Protein AF-A0AA97FCH0-F1 (afdb_monomer)

Nearest PDB structures (foldseek):
  8tzz-assembly1_A  TM=1.883E-01  e=5.309E-03  Streptococcus pyogenes
  7s4x-assembly1_A  TM=1.955E-01  e=6.116E-03  Streptococcus pyogenes
  6o0y-assembly1_A  TM=1.810E-01  e=8.921E-03  Streptococcus pyogenes
  7z4j-assembly1_B  TM=1.930E-01  e=2.641E-02  Streptococcus pyogenes
  7qr8-assembly1_B  TM=1.905E-01  e=3.852E-02  Streptococcus pyogenes

Structure (mmCIF, N/CA/C/O backbone):
data_AF-A0AA97FCH0-F1
#
_entry.id   AF-A0AA97FCH0-F1
#
loop_
_atom_site.group_PDB
_atom_site.id
_atom_site.type_symbol
_atom_site.label_atom_id
_atom_site.label_alt_id
_atom_site.label_comp_id
_atom_site.label_asym_id
_atom_site.label_entity_id
_atom_site.label_seq_id
_atom_site.pdbx_PDB_ins_code
_atom_site.Cartn_x
_atom_site.Cartn_y
_atom_site.Cartn_z
_atom_site.occupancy
_atom_site.B_iso_or_equiv
_atom_site.auth_seq_id
_atom_site.auth_comp_id
_atom_site.auth_asym_id
_atom_site.auth_atom_id
_atom_site.pdbx_PDB_model_num
ATOM 1 N N . MET A 1 1 ? -23.196 -12.512 -8.859 1.00 56.78 1 MET A N 1
ATOM 2 C CA . MET A 1 1 ? -22.814 -11.740 -7.664 1.00 56.78 1 MET A CA 1
ATOM 3 C C . MET A 1 1 ? -24.062 -11.552 -6.826 1.00 56.78 1 MET A C 1
ATOM 5 O O . MET A 1 1 ? -25.044 -11.028 -7.342 1.00 56.78 1 MET A O 1
ATOM 9 N N . ASP A 1 2 ? -24.069 -12.063 -5.600 1.00 65.19 2 ASP A N 1
ATOM 10 C CA . ASP A 1 2 ? -25.167 -11.822 -4.668 1.00 65.19 2 ASP A CA 1
ATOM 11 C C . ASP A 1 2 ? -25.055 -10.387 -4.122 1.00 65.19 2 ASP A C 1
ATOM 13 O O . ASP A 1 2 ? -24.048 -10.010 -3.523 1.00 65.19 2 ASP A O 1
ATOM 17 N N . PHE A 1 3 ? -26.081 -9.562 -4.348 1.00 80.12 3 PHE A N 1
ATOM 18 C CA . PHE A 1 3 ? -26.129 -8.188 -3.836 1.00 80.12 3 PHE A CA 1
ATOM 19 C C . PHE A 1 3 ? -26.292 -8.125 -2.308 1.00 80.12 3 PHE A C 1
ATOM 21 O O . PHE A 1 3 ? -26.220 -7.033 -1.738 1.00 80.12 3 PHE A O 1
ATOM 28 N N . SER A 1 4 ? -26.532 -9.254 -1.632 1.00 85.44 4 SER A N 1
ATOM 29 C CA . SER A 1 4 ? -26.656 -9.322 -0.175 1.00 85.44 4 SER A CA 1
ATOM 30 C C . SER A 1 4 ? -25.397 -8.813 0.538 1.00 85.44 4 SER A C 1
ATOM 32 O O . SER A 1 4 ? -25.511 -7.975 1.434 1.00 85.44 4 SER A O 1
ATOM 34 N N . GLU A 1 5 ? -24.203 -9.208 0.087 1.00 87.31 5 GLU A N 1
ATOM 35 C CA . GLU A 1 5 ? -22.930 -8.771 0.673 1.00 87.31 5 GLU A CA 1
ATOM 36 C C . GLU A 1 5 ? -22.672 -7.274 0.427 1.00 87.31 5 GLU A C 1
ATOM 38 O O . GLU A 1 5 ? -22.192 -6.576 1.321 1.00 87.31 5 GLU A O 1
ATOM 43 N N . LEU A 1 6 ? -23.088 -6.735 -0.728 1.00 86.94 6 LEU A N 1
ATOM 44 C CA . LEU A 1 6 ? -22.984 -5.298 -1.007 1.00 86.94 6 LEU A CA 1
ATOM 45 C C . LEU A 1 6 ? -23.920 -4.485 -0.096 1.00 86.94 6 LEU A C 1
ATOM 47 O O . LEU A 1 6 ? -23.526 -3.474 0.485 1.00 86.94 6 LEU A O 1
ATOM 51 N N . LYS A 1 7 ? -25.164 -4.944 0.084 1.00 87.88 7 LYS A N 1
ATOM 52 C CA . LYS A 1 7 ? -26.118 -4.319 1.016 1.00 87.88 7 LYS A CA 1
ATOM 53 C C . LYS A 1 7 ? -25.604 -4.367 2.453 1.00 87.88 7 LYS A C 1
ATOM 55 O O . LYS A 1 7 ? -25.706 -3.379 3.179 1.00 87.88 7 LYS A O 1
ATOM 60 N N . LYS A 1 8 ? -25.033 -5.503 2.850 1.00 89.81 8 LYS A N 1
ATOM 61 C CA . LYS A 1 8 ? -24.442 -5.724 4.170 1.00 89.81 8 LYS A CA 1
ATOM 62 C C . LYS A 1 8 ? -23.289 -4.758 4.432 1.00 89.81 8 LYS A C 1
ATOM 64 O O . LYS A 1 8 ? -23.320 -4.075 5.453 1.00 89.81 8 LYS A O 1
ATOM 69 N N . ILE A 1 9 ? -22.320 -4.629 3.520 1.00 90.06 9 ILE A N 1
ATOM 70 C CA . ILE A 1 9 ? -21.189 -3.717 3.742 1.00 90.06 9 ILE A CA 1
ATOM 71 C C . ILE A 1 9 ? -21.618 -2.245 3.762 1.00 90.06 9 ILE A C 1
ATOM 73 O O . ILE A 1 9 ? -21.158 -1.499 4.625 1.00 90.06 9 ILE A O 1
ATOM 77 N N . ASN A 1 10 ? -22.567 -1.842 2.911 1.00 88.25 10 ASN A N 1
ATOM 78 C CA . ASN A 1 10 ? -23.128 -0.489 2.949 1.00 88.25 10 ASN A CA 1
ATOM 79 C C . ASN A 1 10 ? -23.818 -0.210 4.292 1.00 88.25 10 ASN A C 1
ATOM 81 O O . ASN A 1 10 ? -23.543 0.804 4.927 1.00 88.25 10 ASN A O 1
ATOM 85 N N . SER A 1 11 ? -24.637 -1.146 4.787 1.00 88.38 11 SER A N 1
ATOM 86 C CA . SER A 1 11 ? -25.272 -1.009 6.105 1.00 88.38 11 SER A CA 1
ATOM 87 C C . SER A 1 11 ? -24.248 -0.894 7.237 1.00 88.38 11 SER A C 1
ATOM 89 O O . SER A 1 11 ? -24.468 -0.151 8.186 1.00 88.38 11 SER A O 1
ATOM 91 N N . ILE A 1 12 ? -23.129 -1.612 7.159 1.00 89.31 12 ILE A N 1
ATOM 92 C CA . ILE A 1 12 ? -22.054 -1.552 8.160 1.00 89.31 12 ILE A CA 1
ATOM 93 C C . ILE A 1 12 ? -21.358 -0.191 8.139 1.00 89.31 12 ILE A C 1
ATOM 95 O O . ILE A 1 12 ? -21.106 0.413 9.185 1.00 89.31 12 ILE A O 1
ATOM 99 N N . ILE A 1 13 ? -21.053 0.321 6.950 1.00 88.06 13 ILE A N 1
ATOM 100 C CA . ILE A 1 13 ? -20.414 1.629 6.798 1.00 88.06 13 ILE A CA 1
ATOM 101 C C . ILE A 1 13 ? -21.315 2.732 7.376 1.00 88.06 13 ILE A C 1
ATOM 103 O O . ILE A 1 13 ? -20.813 3.571 8.130 1.00 88.06 13 ILE A O 1
ATOM 107 N N . GLU A 1 14 ? -22.624 2.672 7.115 1.00 86.94 14 GLU A N 1
ATOM 108 C CA . GLU A 1 14 ? -23.610 3.652 7.590 1.00 86.94 14 GLU A CA 1
ATOM 109 C C . GLU A 1 14 ? -23.956 3.526 9.080 1.00 86.94 14 GLU A C 1
ATOM 111 O O . GLU A 1 14 ? -23.958 4.522 9.801 1.00 86.94 14 GLU A O 1
ATOM 116 N N . HIS A 1 15 ? -24.242 2.315 9.565 1.00 85.31 15 HIS A N 1
ATOM 117 C CA . HIS A 1 15 ? -24.923 2.128 10.850 1.00 85.31 15 HIS A CA 1
ATOM 118 C C . HIS A 1 15 ? -24.029 1.619 11.986 1.00 85.31 15 HIS A C 1
ATOM 120 O O . HIS A 1 15 ? -24.378 1.811 13.156 1.00 85.31 15 HIS A O 1
ATOM 126 N N . ASP A 1 16 ? -22.878 0.991 11.702 1.00 85.06 16 ASP A N 1
ATOM 127 C CA . ASP A 1 16 ? -21.975 0.593 12.789 1.00 85.06 16 ASP A CA 1
ATOM 128 C C . ASP A 1 16 ? -21.430 1.840 13.487 1.00 85.06 16 ASP A C 1
ATOM 130 O O . ASP A 1 16 ? -20.800 2.708 12.871 1.00 85.06 16 ASP A O 1
ATOM 134 N N . LYS A 1 17 ? -21.619 1.901 14.807 1.00 83.56 17 LYS A N 1
ATOM 135 C CA . LYS A 1 17 ? -21.085 2.985 15.632 1.00 83.56 17 LYS A CA 1
ATOM 136 C C . LYS A 1 17 ? -19.558 3.015 15.545 1.00 83.56 17 LYS A C 1
ATOM 138 O O . LYS A 1 17 ? -18.899 1.985 15.668 1.00 83.56 17 LYS A O 1
ATOM 143 N N . ALA A 1 18 ? -19.006 4.215 15.413 1.00 84.62 18 ALA A N 1
ATOM 144 C CA . ALA A 1 18 ? -17.575 4.468 15.490 1.00 84.62 18 ALA A CA 1
ATOM 145 C C . ALA A 1 18 ? -17.262 5.339 16.717 1.00 84.62 18 ALA A C 1
ATOM 147 O O . ALA A 1 18 ? -17.870 6.392 16.919 1.00 84.62 18 ALA A O 1
ATOM 148 N N . ASP A 1 19 ? -16.321 4.885 17.545 1.00 85.00 19 ASP A N 1
ATOM 149 C CA . ASP A 1 19 ? -15.691 5.695 18.604 1.00 85.00 19 ASP A CA 1
ATOM 150 C C . ASP A 1 19 ? -14.299 6.204 18.184 1.00 85.00 19 ASP A C 1
ATOM 152 O O . ASP A 1 19 ? -13.774 7.178 18.725 1.00 85.00 19 ASP A O 1
ATOM 156 N N . THR A 1 20 ? -13.728 5.564 17.161 1.00 92.62 20 THR A N 1
ATOM 157 C CA . THR A 1 20 ? -12.443 5.885 16.541 1.00 92.62 20 THR A CA 1
ATOM 158 C C . THR A 1 20 ? -12.543 5.742 15.024 1.00 92.62 20 THR A C 1
ATOM 160 O O . THR A 1 20 ? -13.474 5.124 14.500 1.00 92.62 20 THR A O 1
ATOM 163 N N . THR A 1 21 ? -11.529 6.222 14.308 1.00 95.62 21 THR A N 1
ATOM 164 C CA . THR A 1 21 ? -11.417 6.063 12.849 1.00 95.62 21 THR A CA 1
ATOM 165 C C . THR A 1 21 ? -11.008 4.657 12.394 1.00 95.62 21 THR A C 1
ATOM 167 O O . THR A 1 21 ? -10.946 4.385 11.196 1.00 95.62 21 THR A O 1
ATOM 170 N N . TYR A 1 22 ? -10.798 3.718 13.326 1.00 96.50 22 TYR A N 1
ATOM 171 C CA . TYR A 1 22 ? -10.335 2.358 13.031 1.00 96.50 22 TYR A CA 1
ATOM 172 C C . TYR A 1 22 ? -11.241 1.616 12.040 1.00 96.50 22 TYR A C 1
ATOM 174 O O . TYR A 1 22 ? -10.744 0.847 11.219 1.00 96.50 22 TYR A O 1
ATOM 182 N N . LYS A 1 23 ? -12.568 1.825 12.107 1.00 95.19 23 LYS A N 1
ATOM 183 C CA . LYS A 1 23 ? -13.534 1.201 11.182 1.00 95.19 23 LYS A CA 1
ATOM 184 C C . LYS A 1 23 ? -13.195 1.550 9.732 1.00 95.19 23 LYS A C 1
ATOM 186 O O . LYS A 1 23 ? -13.116 0.664 8.884 1.00 95.19 23 LYS A O 1
ATOM 191 N N . TYR A 1 24 ? -12.958 2.834 9.478 1.00 96.00 24 TYR A N 1
ATOM 192 C CA . TYR A 1 24 ? -12.613 3.346 8.158 1.00 96.00 24 TYR A CA 1
ATOM 193 C C . TYR A 1 24 ? -11.242 2.832 7.719 1.00 96.00 24 TYR A C 1
ATOM 195 O O . TYR A 1 24 ? -11.107 2.330 6.607 1.00 96.00 24 TYR A O 1
ATOM 203 N N . ALA A 1 25 ? -10.257 2.833 8.621 1.00 97.44 25 ALA A N 1
ATOM 204 C CA . ALA A 1 25 ? -8.929 2.293 8.344 1.00 97.44 25 ALA A CA 1
ATOM 205 C C . ALA A 1 25 ? -8.956 0.805 7.958 1.00 97.44 25 ALA A C 1
ATOM 207 O O . ALA A 1 25 ? -8.258 0.406 7.030 1.00 97.44 25 ALA A O 1
ATOM 208 N N . LEU A 1 26 ? -9.762 -0.019 8.640 1.00 97.88 26 LEU A N 1
ATOM 209 C CA . LEU A 1 26 ? -9.890 -1.449 8.341 1.00 97.88 26 LEU A CA 1
ATOM 210 C C . LEU A 1 26 ? -10.554 -1.703 6.990 1.00 97.88 26 LEU A C 1
ATOM 212 O O . LEU A 1 26 ? -10.040 -2.484 6.198 1.00 97.88 26 LEU A O 1
ATOM 216 N N . ILE A 1 27 ? -11.702 -1.074 6.730 1.00 96.88 27 ILE A N 1
ATOM 217 C CA . ILE A 1 27 ? -12.431 -1.308 5.477 1.00 96.88 27 ILE A CA 1
ATOM 218 C C . ILE A 1 27 ? -11.586 -0.815 4.296 1.00 96.88 27 ILE A C 1
ATOM 220 O O . ILE A 1 27 ? -11.441 -1.540 3.315 1.00 96.88 27 ILE A O 1
ATOM 224 N N . ARG A 1 28 ? -10.951 0.361 4.422 1.00 96.62 28 ARG A N 1
ATOM 225 C CA . ARG A 1 28 ? -10.046 0.905 3.401 1.00 96.62 28 ARG A CA 1
ATOM 226 C C . ARG A 1 28 ? -8.884 -0.048 3.128 1.00 96.62 28 ARG A C 1
ATOM 228 O O . ARG A 1 28 ? -8.632 -0.368 1.970 1.00 96.62 28 ARG A O 1
ATOM 235 N N . SER A 1 29 ? -8.204 -0.530 4.173 1.00 97.31 29 SER A N 1
ATOM 236 C CA . SER A 1 29 ? -7.043 -1.404 3.986 1.00 97.31 29 SER A CA 1
ATOM 237 C C . SER A 1 29 ? -7.417 -2.748 3.369 1.00 97.31 29 SER A C 1
ATOM 239 O O . SER A 1 29 ? -6.682 -3.233 2.515 1.00 97.31 29 SER A O 1
ATOM 241 N N . VAL A 1 30 ? -8.561 -3.337 3.732 1.00 97.94 30 VAL A N 1
ATOM 242 C CA . VAL A 1 30 ? -9.022 -4.590 3.113 1.00 97.94 30 VAL A CA 1
ATOM 243 C C . VAL A 1 30 ? -9.413 -4.379 1.648 1.00 97.94 30 VAL A C 1
ATOM 245 O O . VAL A 1 30 ? -9.036 -5.200 0.813 1.00 97.94 30 VAL A O 1
ATOM 248 N N . ILE A 1 31 ? -10.093 -3.275 1.314 1.00 96.31 31 ILE A N 1
ATOM 249 C CA . ILE A 1 31 ? -10.392 -2.913 -0.081 1.00 96.31 31 ILE A CA 1
ATOM 250 C C . ILE A 1 31 ? -9.104 -2.814 -0.897 1.00 96.31 31 ILE A C 1
ATOM 252 O O . ILE A 1 31 ? -8.971 -3.469 -1.930 1.00 96.31 31 ILE A O 1
ATOM 256 N N . GLU A 1 32 ? -8.122 -2.051 -0.415 1.00 94.88 32 GLU A N 1
ATOM 257 C CA . GLU A 1 32 ? -6.851 -1.894 -1.122 1.00 94.88 32 GLU A CA 1
ATOM 258 C C . GLU A 1 32 ? -6.100 -3.223 -1.280 1.00 94.88 32 GLU A C 1
ATOM 260 O O . GLU A 1 32 ? -5.465 -3.442 -2.308 1.00 94.88 32 GLU A O 1
ATOM 265 N N . VAL A 1 33 ? -6.190 -4.135 -0.308 1.00 95.56 33 VAL A N 1
ATOM 266 C CA . VAL A 1 33 ? -5.613 -5.485 -0.421 1.00 95.56 33 VAL A CA 1
ATOM 267 C C . VAL A 1 33 ? -6.287 -6.300 -1.520 1.00 95.56 33 VAL A C 1
ATOM 269 O O . VAL A 1 33 ? -5.586 -6.918 -2.318 1.00 95.56 33 VAL A O 1
ATOM 272 N N . CYS A 1 34 ? -7.616 -6.252 -1.622 1.00 94.88 34 CYS A N 1
ATOM 273 C CA . CYS A 1 34 ? -8.355 -6.951 -2.680 1.00 94.88 34 CYS A CA 1
ATOM 274 C C . CYS A 1 34 ? -8.062 -6.388 -4.074 1.00 94.88 34 CYS A C 1
ATOM 276 O O . CYS A 1 34 ? -8.181 -7.101 -5.062 1.00 94.88 34 CYS A O 1
ATOM 278 N N . GLN A 1 35 ? -7.675 -5.115 -4.164 1.00 91.75 35 GLN A N 1
ATOM 279 C CA . GLN A 1 35 ? -7.399 -4.457 -5.440 1.00 91.75 35 GLN A CA 1
ATOM 280 C C . GLN A 1 35 ? -5.926 -4.491 -5.851 1.00 91.75 35 GLN A C 1
ATOM 282 O O . GLN A 1 35 ? -5.640 -4.420 -7.041 1.00 91.75 35 GLN A O 1
ATOM 287 N N . LYS A 1 36 ? -4.995 -4.543 -4.889 1.00 90.81 36 LYS A N 1
ATOM 288 C CA . LYS A 1 36 ? -3.553 -4.384 -5.153 1.00 90.81 36 LYS A CA 1
ATOM 289 C C . LYS A 1 36 ? -2.677 -5.553 -4.715 1.00 90.81 36 LYS A C 1
ATOM 291 O O . LYS A 1 36 ? -1.516 -5.611 -5.096 1.00 90.81 36 LYS A O 1
ATOM 296 N N . HIS A 1 37 ? -3.205 -6.467 -3.904 1.00 91.38 37 HIS A N 1
ATOM 297 C CA . HIS A 1 37 ? -2.429 -7.543 -3.283 1.00 91.38 37 HIS A CA 1
ATOM 298 C C . HIS A 1 37 ? -3.139 -8.899 -3.384 1.00 91.38 37 HIS A C 1
ATOM 300 O O . HIS A 1 37 ? -3.022 -9.740 -2.491 1.00 91.38 37 HIS A O 1
ATOM 306 N N . GLN A 1 38 ? -3.866 -9.131 -4.481 1.00 88.94 38 GLN A N 1
ATOM 307 C CA . GLN A 1 38 ? -4.607 -10.374 -4.727 1.00 88.94 38 GLN A CA 1
ATOM 308 C C . GLN A 1 38 ? -3.713 -11.612 -4.676 1.00 88.94 38 GLN A C 1
ATOM 310 O O . GLN A 1 38 ? -4.122 -12.644 -4.149 1.00 88.94 38 GLN A O 1
ATOM 315 N N . VAL A 1 39 ? -2.459 -11.485 -5.125 1.00 90.44 39 VAL A N 1
ATOM 316 C CA . VAL A 1 39 ? -1.467 -12.564 -5.068 1.00 90.44 39 VAL A CA 1
ATOM 317 C C . VAL A 1 39 ? -1.188 -13.044 -3.642 1.00 90.44 39 VAL A C 1
ATOM 319 O O . VAL A 1 39 ? -0.746 -14.169 -3.452 1.00 90.44 39 VAL A O 1
ATOM 322 N N . LEU A 1 40 ? -1.467 -12.243 -2.611 1.00 92.00 40 LEU A N 1
ATOM 323 C CA . LEU A 1 40 ? -1.336 -12.671 -1.217 1.00 92.00 40 LEU A CA 1
ATOM 324 C C . LEU A 1 40 ? -2.539 -13.494 -0.727 1.00 92.00 40 LEU A C 1
ATOM 326 O O . LEU A 1 40 ? -2.457 -14.108 0.336 1.00 92.00 40 LEU A O 1
ATOM 330 N N . GLY A 1 41 ? -3.641 -13.502 -1.477 1.00 93.06 41 GLY A N 1
ATOM 331 C CA . GLY A 1 41 ? -4.877 -14.193 -1.143 1.00 93.06 41 GLY A CA 1
ATOM 332 C C . GLY A 1 41 ? -4.811 -15.701 -1.382 1.00 93.06 41 GLY A C 1
ATOM 333 O O . GLY A 1 41 ? -4.202 -16.198 -2.333 1.00 93.06 41 GLY A O 1
ATOM 334 N N . GLU A 1 42 ? -5.470 -16.456 -0.511 1.00 94.00 42 GLU A N 1
ATOM 335 C CA . GLU A 1 42 ? -5.711 -17.890 -0.675 1.00 94.00 42 GLU A CA 1
ATOM 336 C C . GLU A 1 42 ? -7.197 -18.192 -0.553 1.00 94.00 42 GLU A C 1
ATOM 338 O O . GLU A 1 42 ? -7.783 -18.036 0.523 1.00 94.00 42 GLU A O 1
ATOM 343 N N . THR A 1 43 ? -7.792 -18.637 -1.658 1.00 94.62 43 THR A N 1
ATOM 344 C CA . THR A 1 43 ? -9.205 -19.007 -1.719 1.00 94.62 43 THR A CA 1
ATOM 345 C C . THR A 1 43 ? -9.378 -20.486 -1.403 1.00 94.62 43 THR A C 1
ATOM 347 O O . THR A 1 43 ? -8.807 -21.347 -2.069 1.00 94.62 43 THR A O 1
ATOM 350 N N . LYS A 1 44 ? -10.188 -20.788 -0.389 1.00 94.81 44 LYS A N 1
ATOM 351 C CA . LYS A 1 44 ? -10.582 -22.147 -0.014 1.00 94.81 44 LYS A CA 1
ATOM 352 C C . LYS A 1 44 ? -11.961 -22.118 0.646 1.00 94.81 44 LYS A C 1
ATOM 354 O O . LYS A 1 44 ? -12.212 -21.259 1.485 1.00 94.81 44 LYS A O 1
ATOM 359 N N . ASP A 1 45 ? -12.839 -23.054 0.286 1.00 92.94 45 ASP A N 1
ATOM 360 C CA . ASP A 1 45 ? -14.164 -23.233 0.907 1.00 92.94 45 ASP A CA 1
ATOM 361 C C . ASP A 1 45 ? -15.005 -21.932 0.953 1.00 92.94 45 ASP A C 1
ATOM 363 O O . ASP A 1 45 ? -15.524 -21.540 1.997 1.00 92.94 45 ASP A O 1
ATOM 367 N N . ASN A 1 46 ? -15.090 -21.220 -0.180 1.00 92.81 46 ASN A N 1
ATOM 368 C CA . ASN A 1 46 ? -15.752 -19.909 -0.328 1.00 92.81 46 ASN A CA 1
ATOM 369 C C . ASN A 1 46 ? -15.234 -18.800 0.615 1.00 92.81 46 ASN A C 1
ATOM 371 O O . ASN A 1 46 ? -15.920 -17.809 0.879 1.00 92.81 46 ASN A O 1
ATOM 375 N N . LYS A 1 47 ? -14.013 -18.948 1.138 1.00 95.81 47 LYS A N 1
ATOM 376 C CA . LYS A 1 47 ? -13.324 -17.933 1.935 1.00 95.81 47 LYS A CA 1
ATOM 377 C C . LYS A 1 47 ? -11.998 -17.570 1.301 1.00 95.81 47 LYS A C 1
ATOM 379 O O . LYS A 1 47 ? -11.289 -18.439 0.803 1.00 95.81 47 LYS A O 1
ATOM 384 N N . VAL A 1 48 ? -11.635 -16.299 1.396 1.00 97.06 48 VAL A N 1
ATOM 385 C CA . VAL A 1 48 ? -10.308 -15.813 1.013 1.00 97.06 48 VAL A CA 1
ATOM 386 C C . VAL A 1 48 ? -9.551 -15.461 2.279 1.00 97.06 48 VAL A C 1
ATOM 388 O O . VAL A 1 48 ? -10.079 -14.766 3.148 1.00 97.06 48 VAL A O 1
ATOM 391 N N . THR A 1 49 ? -8.331 -15.977 2.407 1.00 97.56 49 THR A N 1
ATOM 392 C CA . THR A 1 49 ? -7.415 -15.677 3.511 1.00 97.56 49 THR A CA 1
ATOM 393 C C . THR A 1 49 ? -6.300 -14.763 3.017 1.00 97.56 49 THR A C 1
ATOM 395 O O . THR A 1 49 ? -5.666 -15.076 2.018 1.00 97.56 49 THR A O 1
ATOM 398 N N . PHE A 1 50 ? -6.032 -13.677 3.740 1.00 97.19 50 PHE A N 1
ATOM 399 C CA . PHE A 1 50 ? -4.930 -12.752 3.473 1.00 97.19 50 PHE A CA 1
ATOM 400 C C . PHE A 1 50 ? -3.988 -12.657 4.682 1.00 97.19 50 PHE A C 1
ATOM 402 O O . PHE A 1 50 ? -4.433 -12.830 5.827 1.00 97.19 50 PHE A O 1
ATOM 409 N N . PRO A 1 51 ? -2.695 -12.346 4.469 1.00 96.25 51 PRO A N 1
ATOM 410 C CA . PRO A 1 51 ? -1.795 -11.974 5.549 1.00 96.25 51 PRO A CA 1
ATOM 411 C C . PRO A 1 51 ? -2.321 -10.730 6.265 1.00 96.25 51 PRO A C 1
ATOM 413 O O . PRO A 1 51 ? -2.781 -9.781 5.644 1.00 96.25 51 PRO A O 1
ATOM 416 N N . LEU A 1 52 ? -2.247 -10.706 7.587 1.00 96.75 52 LEU A N 1
ATOM 417 C CA . LEU A 1 52 ? -2.652 -9.561 8.397 1.00 96.75 52 LEU A CA 1
ATOM 418 C C . LEU A 1 52 ? -1.595 -8.449 8.371 1.00 96.75 52 LEU A C 1
ATOM 420 O O . LEU A 1 52 ? -1.930 -7.285 8.573 1.00 96.75 52 LEU A O 1
ATOM 424 N N . GLY A 1 53 ? -0.328 -8.791 8.106 1.00 95.88 53 GLY A N 1
ATOM 425 C CA . GLY A 1 53 ? 0.775 -7.831 8.098 1.00 95.88 53 GLY A CA 1
ATOM 426 C C . GLY A 1 53 ? 0.622 -6.731 7.047 1.00 95.88 53 GLY A C 1
ATOM 427 O O . GLY A 1 53 ? 0.965 -5.584 7.321 1.00 95.88 53 GLY A O 1
ATOM 428 N N . ILE A 1 54 ? -0.009 -7.024 5.905 1.00 95.88 54 ILE A N 1
ATOM 429 C CA . ILE A 1 54 ? -0.308 -5.991 4.903 1.00 95.88 54 ILE A CA 1
ATOM 430 C C . ILE A 1 54 ? -1.319 -4.958 5.430 1.00 95.88 54 ILE A C 1
ATOM 432 O O . ILE A 1 54 ? -1.203 -3.778 5.116 1.00 95.88 54 ILE A O 1
ATOM 436 N N . LEU A 1 55 ? -2.267 -5.346 6.299 1.00 98.00 55 LEU A N 1
ATOM 437 C CA . LEU A 1 55 ? -3.172 -4.376 6.930 1.00 98.00 55 LEU A CA 1
ATOM 438 C C . LEU A 1 55 ? -2.426 -3.482 7.925 1.00 98.00 55 LEU A C 1
ATOM 440 O O . LEU A 1 55 ? -2.748 -2.301 8.028 1.00 98.00 55 LEU A O 1
ATOM 444 N N . ILE A 1 56 ? -1.425 -4.029 8.627 1.00 97.44 56 ILE A N 1
ATOM 445 C CA . ILE A 1 56 ? -0.560 -3.255 9.528 1.00 97.44 56 ILE A CA 1
ATOM 446 C C . ILE A 1 56 ? 0.189 -2.188 8.726 1.00 97.44 56 ILE A C 1
ATOM 448 O O . ILE A 1 56 ? 0.148 -1.018 9.096 1.00 97.44 56 ILE A O 1
ATOM 452 N N . GLU A 1 57 ? 0.813 -2.575 7.610 1.00 95.94 57 GLU A N 1
ATOM 453 C CA . GLU A 1 57 ? 1.504 -1.650 6.704 1.00 95.94 57 GLU A CA 1
ATOM 454 C C . GLU A 1 57 ? 0.568 -0.528 6.232 1.00 95.94 57 GLU A C 1
ATOM 456 O O . GLU A 1 57 ? 0.893 0.648 6.377 1.00 95.94 57 GLU A O 1
ATOM 461 N N . LYS A 1 58 ? -0.636 -0.866 5.753 1.00 96.81 58 LYS A N 1
ATOM 462 C CA . LYS A 1 58 ? -1.625 0.130 5.312 1.00 96.81 58 LYS A CA 1
ATOM 463 C C . LYS A 1 58 ? -2.021 1.102 6.419 1.00 96.81 58 LYS A C 1
ATOM 465 O O . LYS A 1 58 ? -2.091 2.302 6.184 1.00 96.81 58 LYS A O 1
ATOM 470 N N . TRP A 1 59 ? -2.228 0.613 7.639 1.00 98.12 59 TRP A N 1
ATOM 471 C CA . TRP A 1 59 ? -2.535 1.477 8.779 1.00 98.12 59 TRP A CA 1
ATOM 472 C C . TRP A 1 59 ? -1.374 2.407 9.123 1.00 98.12 59 TRP A C 1
ATOM 474 O O . TRP A 1 59 ? -1.607 3.575 9.427 1.00 98.12 59 TRP A O 1
ATOM 484 N N . ILE A 1 60 ? -0.132 1.931 9.019 1.00 97.75 60 ILE A N 1
ATOM 485 C CA . ILE A 1 60 ? 1.045 2.792 9.152 1.00 97.75 60 ILE A CA 1
ATOM 486 C C . ILE A 1 60 ? 1.001 3.913 8.112 1.00 97.75 60 ILE A C 1
ATOM 488 O O . ILE A 1 60 ? 1.142 5.074 8.483 1.00 97.75 60 ILE A O 1
ATOM 492 N N . LEU A 1 61 ? 0.705 3.595 6.851 1.00 96.38 61 LEU A N 1
ATOM 493 C CA . LEU A 1 61 ? 0.601 4.592 5.784 1.00 96.38 61 LEU A CA 1
ATOM 494 C C . LEU A 1 61 ? -0.533 5.602 5.987 1.00 96.38 61 LEU A C 1
ATOM 496 O O . LEU A 1 61 ? -0.356 6.764 5.647 1.00 96.38 61 LEU A O 1
ATOM 500 N N . TYR A 1 62 ? -1.675 5.197 6.548 1.00 97.44 62 TYR A N 1
ATOM 501 C CA . TYR A 1 62 ? -2.799 6.114 6.772 1.00 97.44 62 TYR A CA 1
ATOM 502 C C . TYR A 1 62 ? -2.570 7.043 7.966 1.00 97.44 62 TYR A C 1
ATOM 504 O O . TYR A 1 62 ? -2.861 8.234 7.894 1.00 97.44 62 TYR A O 1
ATOM 512 N N . TYR A 1 63 ? -2.052 6.511 9.076 1.00 98.00 63 TYR A N 1
ATOM 513 C CA . TYR A 1 63 ? -1.910 7.266 10.326 1.00 98.00 63 TYR A CA 1
ATOM 514 C C . TYR A 1 63 ? -0.609 8.064 10.428 1.00 98.00 63 TYR A C 1
ATOM 516 O O . TYR A 1 63 ? -0.542 8.999 11.231 1.00 98.00 63 TYR A O 1
ATOM 524 N N . TYR A 1 64 ? 0.400 7.749 9.610 1.00 98.12 64 TYR A N 1
ATOM 525 C CA . TYR A 1 64 ? 1.633 8.528 9.547 1.00 98.12 64 TYR A CA 1
ATOM 526 C C . TYR A 1 64 ? 1.368 9.997 9.165 1.00 98.12 64 TYR A C 1
ATOM 528 O O . TYR A 1 64 ? 1.676 10.861 9.987 1.00 98.12 64 TYR A O 1
ATOM 536 N N . PRO A 1 65 ? 0.760 10.327 8.005 1.00 97.06 65 PRO A N 1
ATOM 537 C CA . PRO A 1 65 ? 0.547 11.722 7.613 1.00 97.06 65 PRO A CA 1
ATOM 538 C C . PRO A 1 65 ? -0.449 12.448 8.535 1.00 97.06 65 PRO A C 1
ATOM 540 O O . PRO A 1 65 ? -0.299 13.644 8.765 1.00 97.06 65 PRO A O 1
ATOM 543 N N . LEU A 1 66 ? -1.403 11.728 9.144 1.00 96.56 66 LEU A N 1
ATOM 544 C CA . LEU A 1 66 ? -2.311 12.274 10.166 1.00 96.56 66 LEU A CA 1
ATOM 545 C C . LEU A 1 66 ? -1.578 12.712 11.444 1.00 96.56 66 LEU A C 1
ATOM 547 O O . LEU A 1 66 ? -2.020 13.637 12.120 1.00 96.56 66 LEU A O 1
ATOM 551 N N . THR A 1 67 ? -0.481 12.033 11.794 1.00 96.00 67 THR A N 1
ATOM 552 C CA . THR A 1 67 ? 0.330 12.354 12.982 1.00 96.00 67 THR A CA 1
ATOM 553 C C . THR A 1 67 ? 1.481 13.308 12.662 1.00 96.00 67 THR A C 1
ATOM 555 O O . THR A 1 67 ? 1.935 14.028 13.542 1.00 96.00 67 THR A O 1
ATOM 558 N N . GLU A 1 68 ? 1.972 13.310 11.421 1.00 96.19 68 GLU A N 1
ATOM 559 C CA . GLU A 1 68 ? 3.001 14.244 10.943 1.00 96.19 68 GLU A CA 1
ATOM 560 C C . GLU A 1 68 ? 2.460 15.673 10.771 1.00 96.19 68 GLU A C 1
ATOM 562 O O . GLU A 1 68 ? 3.230 16.622 10.888 1.00 96.19 68 GLU A O 1
ATOM 567 N N . SER A 1 69 ? 1.156 15.818 10.506 1.00 94.12 69 SER A N 1
ATOM 568 C CA . SER A 1 69 ? 0.469 17.104 10.345 1.00 94.12 69 SER A CA 1
ATOM 569 C C . 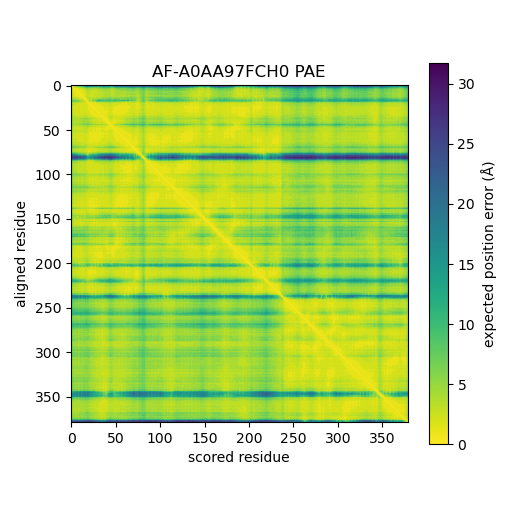SER A 1 69 ? 0.832 18.120 11.435 1.00 94.12 69 SER A C 1
ATOM 571 O O . SER A 1 69 ? 0.814 17.805 12.626 1.00 94.12 69 SER A O 1
ATOM 573 N N . GLU A 1 70 ? 1.097 19.365 11.029 1.00 90.81 70 GLU A N 1
ATOM 574 C CA . GLU A 1 70 ? 1.350 20.476 11.957 1.00 90.81 70 GLU A CA 1
ATOM 575 C C . GLU A 1 70 ? 0.112 20.812 12.798 1.00 90.81 70 GLU A C 1
ATOM 577 O O . GLU A 1 70 ? 0.222 21.199 13.961 1.00 90.81 70 GLU A O 1
ATOM 582 N N . ILE A 1 71 ? -1.074 20.619 12.214 1.00 90.31 71 ILE A N 1
ATOM 583 C CA . ILE A 1 71 ? -2.355 20.726 12.909 1.00 90.31 71 ILE A CA 1
ATOM 584 C C . ILE A 1 71 ? -2.657 19.370 13.541 1.00 90.31 71 ILE A C 1
ATOM 586 O O . ILE A 1 71 ? -2.608 18.342 12.862 1.00 90.31 71 ILE A O 1
ATOM 590 N N . TYR A 1 72 ? -3.001 19.358 14.829 1.00 91.81 72 TYR A N 1
ATOM 591 C CA . TYR A 1 72 ? -3.343 18.130 15.542 1.00 91.81 72 TYR A CA 1
ATOM 592 C C . TYR A 1 72 ? -4.622 17.502 14.975 1.00 91.81 72 TYR A C 1
ATOM 594 O O . TYR A 1 72 ? -5.703 18.048 15.166 1.00 91.81 72 TYR A O 1
ATOM 602 N N . ILE A 1 73 ? -4.517 16.336 14.329 1.00 93.88 73 ILE A N 1
ATOM 603 C CA . ILE A 1 73 ? -5.669 15.662 13.713 1.00 93.88 73 ILE A CA 1
ATOM 604 C C . ILE A 1 73 ? -6.249 14.582 14.654 1.00 93.88 73 ILE A C 1
ATOM 606 O O . ILE A 1 73 ? -5.633 13.517 14.823 1.00 93.88 73 ILE A O 1
ATOM 610 N N . PRO A 1 74 ? -7.435 14.792 15.261 1.00 93.75 74 PRO A N 1
ATOM 611 C CA . PRO A 1 74 ? -8.051 13.835 16.176 1.00 93.75 74 PRO A CA 1
ATOM 612 C C . PRO A 1 74 ? -8.645 12.627 15.435 1.00 93.75 74 PRO A C 1
ATOM 614 O O . PRO A 1 74 ? -9.237 12.729 14.364 1.00 93.75 74 PRO A O 1
ATOM 617 N N . GLN A 1 75 ? -8.486 11.443 16.016 1.00 94.44 75 GLN A N 1
ATOM 618 C CA . GLN A 1 75 ? -8.890 10.143 15.464 1.00 94.44 75 GLN A CA 1
ATOM 619 C C . GLN A 1 75 ? -9.773 9.342 16.433 1.00 94.44 75 GLN A C 1
ATOM 621 O O . GLN A 1 75 ? -10.225 8.239 16.111 1.00 94.44 75 GLN A O 1
ATOM 626 N N . LYS A 1 76 ? -10.016 9.889 17.627 1.00 92.50 76 LYS A N 1
ATOM 627 C CA . LYS A 1 76 ? -10.848 9.306 18.678 1.00 92.50 76 LYS A CA 1
ATOM 628 C C . LYS A 1 76 ? -11.512 10.396 19.517 1.00 92.50 76 LYS A C 1
ATOM 630 O O . LYS A 1 76 ? -10.920 11.442 19.776 1.00 92.50 76 LYS A O 1
ATOM 635 N N . LYS A 1 77 ? -12.724 10.118 20.006 1.00 83.12 77 LYS A N 1
ATOM 636 C CA . LYS A 1 77 ? -13.407 10.982 20.979 1.00 83.12 77 LYS A CA 1
ATOM 637 C C . LYS A 1 77 ? -12.550 11.187 22.232 1.00 83.12 77 LYS A C 1
ATOM 639 O O . LYS A 1 77 ? -12.178 10.226 22.900 1.00 83.12 77 LYS A O 1
ATOM 644 N N . GLY A 1 78 ? -12.273 12.447 22.567 1.00 71.44 78 GLY A N 1
ATOM 645 C CA . GLY A 1 78 ? -11.460 12.821 23.733 1.00 71.44 78 GLY A CA 1
ATOM 646 C C . GLY A 1 78 ? -9.980 13.097 23.436 1.00 71.44 78 GLY A C 1
ATOM 647 O O . GLY A 1 78 ? -9.256 13.498 24.346 1.00 71.44 78 GLY A O 1
ATOM 648 N N . GLU A 1 79 ? -9.528 12.947 22.188 1.00 76.50 79 GLU A N 1
ATOM 649 C CA . GLU A 1 79 ? -8.310 13.604 21.686 1.00 76.50 79 GLU A CA 1
ATOM 650 C C . GLU A 1 79 ? -8.653 15.079 21.436 1.00 76.50 79 GLU A C 1
ATOM 652 O O . GLU A 1 79 ? -9.368 15.338 20.469 1.00 76.50 79 GLU A O 1
ATOM 657 N N . PRO A 1 80 ? -8.386 16.012 22.379 1.00 59.81 80 PRO A N 1
ATOM 658 C CA . PRO A 1 80 ? -7.087 16.675 22.615 1.00 59.81 80 PRO A CA 1
ATOM 659 C C . PRO A 1 80 ? -6.752 16.889 24.119 1.00 59.81 80 PRO A C 1
ATOM 661 O O . PRO A 1 80 ? -5.782 17.557 24.462 1.00 59.81 80 PRO A O 1
ATOM 664 N N . ASP A 1 81 ? -7.524 16.285 25.034 1.00 57.56 81 ASP A N 1
ATOM 665 C CA . ASP A 1 81 ? -7.432 16.480 26.495 1.00 57.56 81 ASP A CA 1
ATOM 666 C C . ASP A 1 81 ? -6.470 15.475 27.183 1.00 57.56 81 ASP A C 1
ATOM 668 O O . ASP A 1 81 ? -6.523 15.254 28.396 1.00 57.56 81 ASP A O 1
ATOM 672 N N . GLY A 1 82 ? -5.618 14.794 26.404 1.00 52.09 82 GLY A N 1
ATOM 673 C CA . GLY A 1 82 ? -4.541 13.900 26.867 1.00 52.09 82 GLY A CA 1
ATOM 674 C C . GLY A 1 82 ? -4.961 12.582 27.536 1.00 52.09 82 GLY A C 1
ATOM 675 O O . GLY A 1 82 ? -4.119 11.713 27.751 1.00 52.09 82 GLY A O 1
ATOM 676 N N . LYS A 1 83 ? -6.245 12.385 27.859 1.00 58.53 83 LYS A N 1
ATOM 677 C CA . LYS A 1 83 ? -6.696 11.214 28.635 1.00 58.53 83 LYS A CA 1
ATOM 678 C C . LYS A 1 83 ? -7.035 9.982 27.789 1.00 58.53 83 LYS A C 1
ATOM 680 O O . LYS A 1 83 ? -6.934 8.868 28.300 1.00 58.53 83 LYS A O 1
ATOM 685 N N . HIS A 1 84 ? -7.414 10.146 26.515 1.00 71.44 84 HIS A N 1
ATOM 686 C CA . HIS A 1 84 ? -7.975 9.052 25.703 1.00 71.44 84 HIS A CA 1
ATOM 687 C C . HIS A 1 84 ? -7.579 9.097 24.214 1.00 71.44 84 HIS A C 1
ATOM 689 O O . HIS A 1 84 ? -8.448 9.149 23.347 1.00 71.44 84 HIS A O 1
ATOM 695 N N . SER A 1 85 ? -6.282 9.023 23.901 1.00 84.25 85 SER A N 1
ATOM 696 C CA . SER A 1 85 ? -5.817 8.894 22.512 1.00 84.25 85 SER A CA 1
ATOM 697 C C . SER A 1 85 ? -6.009 7.498 21.910 1.00 84.25 85 SER A C 1
ATOM 699 O O . SER A 1 85 ? -6.288 6.516 22.612 1.00 84.25 85 SER A O 1
ATOM 701 N N . ILE A 1 86 ? -5.892 7.404 20.582 1.00 91.94 86 ILE A N 1
ATOM 702 C CA . ILE A 1 86 ? -5.702 6.124 19.895 1.00 91.94 86 ILE A CA 1
ATOM 703 C C . ILE A 1 86 ? -4.425 5.457 20.423 1.00 91.94 86 ILE A C 1
ATOM 705 O O . ILE A 1 86 ? -3.409 6.111 20.664 1.00 91.94 86 ILE A O 1
ATOM 709 N N . VAL A 1 87 ? -4.479 4.136 20.603 1.00 92.25 87 VAL A N 1
ATOM 710 C CA . VAL A 1 87 ? -3.500 3.357 21.393 1.00 92.25 87 VAL A CA 1
ATOM 711 C C . VAL A 1 87 ? -2.062 3.551 20.904 1.00 92.25 87 VAL A C 1
ATOM 713 O O . VAL A 1 87 ? -1.118 3.576 21.691 1.00 92.25 87 VAL A O 1
ATOM 716 N N . PHE A 1 88 ? -1.896 3.720 19.596 1.00 95.06 88 PHE A N 1
ATOM 717 C CA . PHE A 1 88 ? -0.600 3.827 18.945 1.00 95.06 88 PHE A CA 1
ATOM 718 C C . PHE A 1 88 ? -0.130 5.264 18.678 1.00 95.06 88 PHE A C 1
ATOM 720 O O . PHE A 1 88 ? 0.972 5.432 18.156 1.00 95.06 88 PHE A O 1
ATOM 727 N N . ARG A 1 89 ? -0.893 6.305 19.047 1.00 94.81 89 ARG A N 1
ATOM 728 C CA . ARG A 1 89 ? -0.489 7.704 18.801 1.00 94.81 89 ARG A CA 1
ATOM 729 C C . ARG A 1 89 ? 0.897 8.041 19.371 1.00 94.81 89 ARG A C 1
ATOM 731 O O . ARG A 1 89 ? 1.723 8.510 18.594 1.00 94.81 89 ARG A O 1
ATOM 738 N N . PRO A 1 90 ? 1.238 7.696 20.630 1.00 94.81 90 PRO A N 1
ATOM 739 C CA . PRO A 1 90 ? 2.571 7.987 21.170 1.00 94.81 90 PRO A CA 1
ATOM 740 C C . PRO A 1 90 ? 3.716 7.282 20.426 1.00 94.81 90 PRO A C 1
ATOM 742 O O . PRO A 1 90 ? 4.876 7.669 20.543 1.00 94.81 90 PRO A O 1
ATOM 745 N N . LEU A 1 91 ? 3.423 6.193 19.707 1.00 97.88 91 LEU A N 1
ATOM 746 C CA . LEU A 1 91 ? 4.408 5.478 18.896 1.00 97.88 91 LEU A CA 1
ATOM 747 C C . LEU A 1 91 ? 4.561 6.124 17.520 1.00 97.88 91 LEU A C 1
ATOM 749 O O . LEU A 1 91 ? 5.691 6.235 17.048 1.00 97.88 91 LEU A O 1
ATOM 753 N N . PHE A 1 92 ? 3.468 6.601 16.916 1.00 97.69 92 PHE A N 1
ATOM 754 C CA . PHE A 1 92 ? 3.561 7.426 15.713 1.00 97.69 92 PHE A CA 1
ATOM 755 C C . PHE A 1 92 ? 4.285 8.737 15.980 1.00 97.69 92 PHE A C 1
ATOM 757 O O . PHE A 1 92 ? 5.168 9.054 15.207 1.00 97.69 92 PHE A O 1
ATOM 764 N N . GLU A 1 93 ? 4.011 9.446 17.077 1.00 96.69 93 GLU A N 1
ATOM 765 C CA . GLU A 1 93 ? 4.711 10.700 17.414 1.00 96.69 93 GLU A CA 1
ATOM 766 C C . GLU A 1 93 ? 6.232 10.503 17.516 1.00 96.69 93 GLU A C 1
ATOM 768 O O . GLU A 1 93 ? 7.011 11.342 17.070 1.00 96.69 93 GLU A O 1
ATOM 773 N N . LYS A 1 94 ? 6.678 9.356 18.046 1.00 98.25 94 LYS A N 1
ATOM 774 C CA . LYS A 1 94 ? 8.101 8.983 18.053 1.00 98.25 94 LYS A CA 1
ATOM 775 C C . LYS A 1 94 ? 8.629 8.685 16.651 1.00 98.25 94 LYS A C 1
ATOM 777 O O . LYS A 1 94 ? 9.746 9.080 16.331 1.00 98.25 94 LYS A O 1
ATOM 782 N N . LEU A 1 95 ? 7.851 7.967 15.841 1.00 98.44 95 LEU A N 1
ATOM 783 C CA . LEU A 1 95 ? 8.224 7.610 14.474 1.00 98.44 95 LEU A CA 1
ATOM 784 C C . LEU A 1 95 ? 8.309 8.849 13.571 1.00 98.44 95 LEU A C 1
ATOM 786 O O . LEU A 1 95 ? 9.347 9.079 12.956 1.00 98.44 95 LEU A O 1
ATOM 790 N N . THR A 1 96 ? 7.259 9.670 13.531 1.00 98.00 96 THR A N 1
ATOM 791 C CA . THR A 1 96 ? 7.210 10.910 12.749 1.00 98.00 96 THR A CA 1
ATOM 792 C C . THR A 1 96 ? 8.236 11.914 13.262 1.00 98.00 96 THR A C 1
ATOM 794 O O . THR A 1 96 ? 8.947 12.512 12.461 1.00 98.00 96 THR A O 1
ATOM 797 N N . GLY A 1 97 ? 8.413 12.028 14.583 1.00 98.19 97 GLY A N 1
ATOM 798 C CA . GLY A 1 97 ? 9.449 12.863 15.190 1.00 98.19 97 GLY A CA 1
ATOM 799 C C . GLY A 1 97 ? 10.869 12.468 14.775 1.00 98.19 97 GLY A C 1
ATOM 800 O O . GLY A 1 97 ? 11.684 13.343 14.499 1.00 98.19 97 GLY A O 1
ATOM 801 N N . TYR A 1 98 ? 11.169 11.168 14.656 1.00 98.31 98 TYR A N 1
ATOM 802 C CA . TYR A 1 98 ? 12.478 10.709 14.176 1.00 98.31 98 TYR A CA 1
ATOM 803 C C . TYR A 1 98 ? 12.749 11.136 12.728 1.00 98.31 98 TYR A C 1
ATOM 805 O O . TYR A 1 98 ? 13.878 11.507 12.400 1.00 98.31 98 TYR A O 1
ATOM 813 N N . TYR A 1 99 ? 11.735 11.070 11.866 1.00 97.69 99 TYR A N 1
ATOM 814 C CA . TYR A 1 99 ? 11.866 11.351 10.436 1.00 97.69 99 TYR A CA 1
ATOM 815 C C . TYR A 1 99 ? 11.602 12.812 10.051 1.00 97.69 99 TYR A C 1
ATOM 817 O O . TYR A 1 99 ? 11.893 13.178 8.914 1.00 97.69 99 TYR A O 1
ATOM 825 N N . LYS A 1 100 ? 11.116 13.652 10.975 1.00 96.75 100 LYS A N 1
ATOM 826 C CA . LYS A 1 100 ? 10.737 15.054 10.733 1.00 96.75 100 LYS A CA 1
ATOM 827 C C . LYS A 1 100 ? 11.804 15.836 9.961 1.00 96.75 100 LYS A C 1
ATOM 829 O O . LYS A 1 100 ? 11.519 16.368 8.895 1.00 96.75 100 LYS A O 1
ATOM 834 N N . ASP A 1 101 ? 13.046 15.797 10.436 1.00 96.12 101 ASP A N 1
ATOM 835 C CA . ASP A 1 101 ? 14.177 16.507 9.818 1.00 96.12 101 ASP A CA 1
ATOM 836 C C . ASP A 1 101 ? 14.975 15.628 8.832 1.00 96.12 101 ASP A C 1
ATOM 838 O O . ASP A 1 101 ? 16.059 15.995 8.385 1.00 96.12 101 ASP A O 1
ATOM 842 N N . LYS A 1 102 ? 14.457 14.437 8.499 1.00 95.25 102 LYS A N 1
ATOM 843 C CA . LYS A 1 102 ? 15.087 13.450 7.603 1.00 95.25 102 LYS A CA 1
ATOM 844 C C . LYS A 1 102 ? 14.299 13.224 6.310 1.00 95.25 102 LYS A C 1
ATOM 846 O O . LYS A 1 102 ? 14.542 12.237 5.629 1.00 95.25 102 LYS A O 1
ATOM 851 N N . GLY A 1 103 ? 13.350 14.100 5.974 1.00 93.19 103 GLY A N 1
ATOM 852 C CA . GLY A 1 103 ? 12.490 13.966 4.789 1.00 93.19 103 GLY A CA 1
ATOM 853 C C . GLY A 1 103 ? 11.136 13.291 5.044 1.00 93.19 103 GLY A C 1
ATOM 854 O O . GLY A 1 103 ? 10.432 12.957 4.091 1.00 93.19 103 GLY A O 1
ATOM 855 N N . GLY A 1 104 ? 10.763 13.101 6.313 1.00 95.12 104 GLY A N 1
ATOM 856 C CA . GLY A 1 104 ? 9.408 12.752 6.735 1.00 95.12 104 GLY A CA 1
ATOM 857 C C . GLY A 1 104 ? 8.892 11.431 6.166 1.00 95.12 104 GLY A C 1
ATOM 858 O O . GLY A 1 104 ? 9.625 10.445 6.040 1.00 95.12 104 GLY A O 1
ATOM 859 N N . PHE A 1 105 ? 7.601 11.425 5.835 1.00 94.75 105 PHE A N 1
ATOM 860 C CA . PHE A 1 105 ? 6.859 10.247 5.379 1.00 94.75 105 PHE A CA 1
ATOM 861 C C . PHE A 1 105 ? 7.535 9.463 4.243 1.00 94.75 105 PHE A C 1
ATOM 863 O O . PHE A 1 105 ? 7.628 8.234 4.310 1.00 94.75 105 PHE A O 1
ATOM 870 N N . SER A 1 106 ? 8.039 10.157 3.219 1.00 92.19 106 SER A N 1
ATOM 871 C CA . SER A 1 106 ? 8.642 9.515 2.045 1.00 92.19 106 SER A CA 1
ATOM 872 C C . SER A 1 106 ? 9.929 8.759 2.382 1.00 92.19 106 SER A C 1
ATOM 874 O O . SER A 1 106 ? 10.119 7.639 1.907 1.00 92.19 106 SER A O 1
ATOM 876 N N . VAL A 1 107 ? 10.797 9.335 3.223 1.00 93.44 107 VAL A N 1
ATOM 877 C CA . VAL A 1 107 ? 12.062 8.690 3.614 1.00 93.44 107 VAL A CA 1
ATOM 878 C C . VAL A 1 107 ? 11.809 7.538 4.582 1.00 93.44 107 VAL A C 1
ATOM 880 O O . VAL A 1 107 ? 12.387 6.471 4.399 1.00 93.44 107 VAL A O 1
ATOM 883 N N . PHE A 1 108 ? 10.880 7.693 5.533 1.00 95.50 108 PHE A N 1
ATOM 884 C CA . PHE A 1 108 ? 10.445 6.581 6.383 1.00 95.50 108 PHE A CA 1
ATOM 885 C C . PHE A 1 108 ? 9.997 5.374 5.550 1.00 95.50 108 PHE A C 1
ATOM 887 O O . PHE A 1 108 ? 10.462 4.251 5.763 1.00 95.50 108 PHE A O 1
ATOM 894 N N . TYR A 1 109 ? 9.091 5.599 4.595 1.00 92.44 109 TYR A N 1
ATOM 895 C CA . TYR A 1 109 ? 8.553 4.505 3.800 1.00 92.44 109 TYR A CA 1
ATOM 896 C C . TYR A 1 109 ? 9.626 3.859 2.921 1.00 92.44 109 TYR A C 1
ATOM 898 O O . TYR A 1 109 ? 9.626 2.640 2.743 1.00 92.44 109 TYR A O 1
ATOM 906 N N . GLN A 1 110 ? 10.572 4.650 2.410 1.00 88.56 110 GLN A N 1
ATOM 907 C CA . GLN A 1 110 ? 11.714 4.128 1.672 1.00 88.56 110 GLN A CA 1
ATOM 908 C C . GLN A 1 110 ? 12.610 3.242 2.547 1.00 88.56 110 GLN A C 1
ATOM 910 O O . GLN A 1 110 ? 12.952 2.138 2.128 1.00 88.56 110 GLN A O 1
ATOM 915 N N . ASP A 1 111 ? 12.973 3.689 3.750 1.00 91.75 111 ASP A N 1
ATOM 916 C CA . ASP A 1 111 ? 13.803 2.898 4.663 1.00 91.75 111 ASP A CA 1
ATOM 917 C C . ASP A 1 111 ? 13.114 1.575 5.012 1.00 91.75 111 ASP A C 1
ATOM 919 O O . ASP A 1 111 ? 13.739 0.519 4.969 1.00 91.75 111 ASP A O 1
ATOM 923 N N . TYR A 1 112 ? 11.809 1.608 5.288 1.00 91.50 112 TYR A N 1
ATOM 924 C CA . TYR A 1 112 ? 11.018 0.406 5.547 1.00 91.50 112 TYR A CA 1
ATOM 925 C C . TYR A 1 112 ? 10.971 -0.552 4.348 1.00 91.50 112 TYR A C 1
ATOM 927 O O . TYR A 1 112 ? 11.290 -1.733 4.490 1.00 91.50 112 TYR A O 1
ATOM 935 N N . THR A 1 113 ? 10.615 -0.060 3.160 1.00 86.25 113 THR A N 1
ATOM 936 C CA . THR A 1 113 ? 10.471 -0.898 1.954 1.00 86.25 113 THR A CA 1
ATOM 937 C C . THR A 1 113 ? 11.799 -1.488 1.487 1.00 86.25 113 THR A C 1
ATOM 939 O O . THR A 1 113 ? 11.847 -2.660 1.116 1.00 86.25 113 THR A O 1
ATOM 942 N N . CYS A 1 114 ? 12.894 -0.730 1.592 1.00 83.50 114 CYS A N 1
ATOM 943 C CA . CYS A 1 114 ? 14.240 -1.215 1.281 1.00 83.50 114 CYS A CA 1
ATOM 944 C C . CYS A 1 114 ? 14.799 -2.177 2.342 1.00 83.50 114 CYS A C 1
ATOM 946 O O . CYS A 1 114 ? 15.821 -2.821 2.107 1.00 83.50 114 CYS A O 1
ATOM 948 N N . GLY A 1 115 ? 14.167 -2.274 3.515 1.00 88.00 115 GLY A N 1
ATOM 949 C CA . GLY A 1 115 ? 14.700 -3.022 4.647 1.00 88.00 115 GLY A CA 1
ATOM 950 C C . GLY A 1 115 ? 15.957 -2.395 5.248 1.00 88.00 115 GLY A C 1
ATOM 951 O O . GLY A 1 115 ? 16.903 -3.098 5.597 1.00 88.00 115 GLY A O 1
ATOM 952 N N . ASN A 1 116 ? 15.957 -1.071 5.354 1.00 89.94 116 ASN A N 1
ATOM 953 C CA . ASN A 1 116 ? 17.028 -0.234 5.880 1.00 89.94 116 ASN A CA 1
ATOM 954 C C . ASN A 1 116 ? 16.545 0.647 7.046 1.00 89.94 116 ASN A C 1
ATOM 956 O O . ASN A 1 116 ? 17.098 1.723 7.263 1.00 89.94 116 ASN A O 1
ATOM 960 N N . LEU A 1 117 ? 15.526 0.219 7.806 1.00 94.38 117 LEU A N 1
ATOM 961 C CA . LEU A 1 117 ? 15.091 0.960 8.993 1.00 94.38 117 LEU A CA 1
ATOM 962 C C . LEU A 1 117 ? 16.272 1.147 9.959 1.00 94.38 117 LEU A C 1
ATOM 964 O O . LEU A 1 117 ? 16.869 0.146 10.377 1.00 94.38 117 LEU A O 1
ATOM 968 N N . PRO A 1 118 ? 16.590 2.387 10.372 1.00 95.75 118 PRO A N 1
ATOM 969 C CA . PRO A 1 118 ? 17.670 2.643 11.315 1.00 95.75 118 PRO A CA 1
ATOM 970 C C . PRO A 1 118 ? 17.490 1.895 12.639 1.00 95.75 118 PRO A C 1
ATOM 972 O O . PRO A 1 118 ? 16.382 1.799 13.176 1.00 95.75 118 PRO A O 1
ATOM 975 N N . LEU A 1 119 ? 18.591 1.399 13.208 1.00 95.62 119 LEU A N 1
ATOM 976 C CA . LEU A 1 119 ? 18.568 0.607 14.446 1.00 95.62 119 LEU A CA 1
ATOM 977 C C . LEU A 1 119 ? 17.888 1.345 15.611 1.00 95.62 119 LEU A C 1
ATOM 979 O O . LEU A 1 119 ? 17.219 0.709 16.424 1.00 95.62 119 LEU A O 1
ATOM 983 N N . GLU A 1 120 ? 18.005 2.676 15.676 1.00 96.69 120 GLU A N 1
ATOM 984 C CA . GLU A 1 120 ? 17.387 3.474 16.743 1.00 96.69 120 GLU A CA 1
ATOM 985 C C . GLU A 1 120 ? 15.853 3.463 16.683 1.00 96.69 120 GLU A C 1
ATOM 987 O O . GLU A 1 120 ? 15.196 3.534 17.725 1.00 96.69 120 GLU A O 1
ATOM 992 N N . ILE A 1 121 ? 15.271 3.371 15.480 1.00 97.44 121 ILE A N 1
ATOM 993 C CA . ILE A 1 121 ? 13.819 3.462 15.284 1.00 97.44 121 ILE A CA 1
ATOM 994 C C . ILE A 1 121 ? 13.138 2.092 15.203 1.00 97.44 121 ILE A C 1
ATOM 996 O O . ILE A 1 121 ? 11.937 1.983 15.470 1.00 97.44 121 ILE A O 1
ATOM 1000 N N . GLN A 1 122 ? 13.894 1.025 14.931 1.00 97.25 122 GLN A N 1
ATOM 1001 C CA . GLN A 1 122 ? 13.386 -0.351 14.878 1.00 97.25 122 GLN A CA 1
ATOM 1002 C C . GLN A 1 122 ? 12.555 -0.763 16.117 1.00 97.25 122 GLN A C 1
ATOM 1004 O O . GLN A 1 122 ? 11.466 -1.315 15.931 1.00 97.25 122 GLN A O 1
ATOM 1009 N N . PRO A 1 123 ? 12.948 -0.467 17.379 1.00 98.00 123 PRO A N 1
ATOM 1010 C CA . PRO A 1 123 ? 12.121 -0.761 18.558 1.00 98.00 123 PRO A CA 1
ATOM 1011 C C . PRO A 1 123 ? 10.754 -0.068 18.552 1.00 98.00 123 PRO A C 1
ATOM 1013 O O . PRO A 1 123 ? 9.753 -0.670 18.957 1.00 98.00 123 PRO A O 1
ATOM 1016 N N . VAL A 1 124 ? 10.698 1.182 18.080 1.00 98.31 124 VAL A N 1
ATOM 1017 C CA . VAL A 1 124 ? 9.448 1.945 17.955 1.00 98.31 124 VAL A CA 1
ATOM 1018 C C . VAL A 1 124 ? 8.577 1.326 16.872 1.00 98.31 124 VAL A C 1
ATOM 1020 O O . VAL A 1 124 ? 7.414 1.033 17.141 1.00 98.31 124 VAL A O 1
ATOM 1023 N N . PHE A 1 125 ? 9.145 1.049 15.696 1.00 97.75 125 PHE A N 1
ATOM 1024 C CA . PHE A 1 125 ? 8.433 0.435 14.575 1.00 97.75 125 PHE A CA 1
ATOM 1025 C C . PHE A 1 125 ? 7.877 -0.956 14.924 1.00 97.75 125 PHE A C 1
ATOM 1027 O O . PHE A 1 125 ? 6.711 -1.255 14.659 1.00 97.75 125 PHE A O 1
ATOM 1034 N N . TYR A 1 126 ? 8.664 -1.790 15.607 1.00 97.38 126 TYR A N 1
ATOM 1035 C CA . TYR A 1 126 ? 8.222 -3.096 16.097 1.00 97.38 126 TYR A CA 1
ATOM 1036 C C . TYR A 1 126 ? 7.043 -2.987 17.064 1.00 97.38 126 TYR A C 1
ATOM 1038 O O . TYR A 1 126 ? 6.041 -3.695 16.924 1.00 97.38 126 TYR A O 1
ATOM 1046 N N . LYS A 1 127 ? 7.147 -2.098 18.062 1.00 97.81 127 LYS A N 1
ATOM 1047 C CA . LYS A 1 127 ? 6.078 -1.908 19.044 1.00 97.81 127 LYS A CA 1
ATOM 1048 C C . LYS A 1 127 ? 4.825 -1.342 18.377 1.00 97.81 127 LYS A C 1
ATOM 1050 O O . LYS A 1 127 ? 3.739 -1.851 18.637 1.00 97.81 127 LYS A O 1
ATOM 1055 N N . LEU A 1 128 ? 4.985 -0.367 17.482 1.00 97.94 128 LEU A N 1
ATOM 1056 C CA . LEU A 1 128 ? 3.904 0.213 16.689 1.00 97.94 128 LEU A CA 1
ATOM 1057 C C . LEU A 1 128 ? 3.157 -0.865 15.903 1.00 97.94 128 LEU A C 1
ATOM 1059 O O . LEU A 1 128 ? 1.940 -0.981 16.016 1.00 97.94 128 LEU A O 1
ATOM 1063 N N . SER A 1 129 ? 3.895 -1.715 15.192 1.00 97.12 129 SER A N 1
ATOM 1064 C CA . SER A 1 129 ? 3.335 -2.811 14.401 1.00 97.12 129 SER A CA 1
ATOM 1065 C C . SER A 1 129 ? 2.515 -3.786 15.249 1.00 97.12 129 SER A C 1
ATOM 1067 O O . SER A 1 129 ? 1.428 -4.210 14.854 1.00 97.12 129 SER A O 1
ATOM 1069 N N . LYS A 1 130 ? 2.998 -4.119 16.453 1.00 96.75 130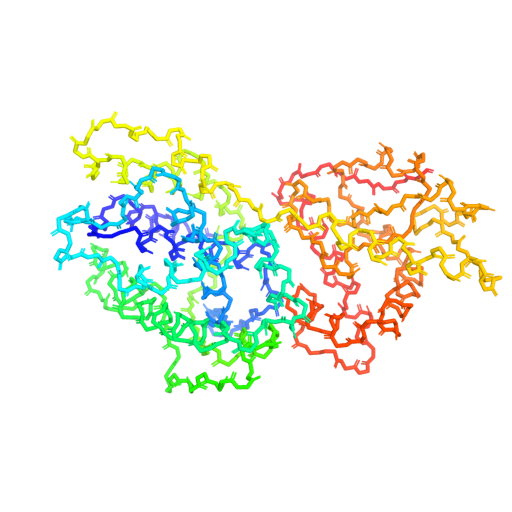 LYS A N 1
ATOM 1070 C CA . LYS A 1 130 ? 2.264 -4.973 17.397 1.00 96.75 130 LYS A CA 1
ATOM 1071 C C . LYS A 1 130 ? 0.990 -4.314 17.917 1.00 96.75 130 LYS A C 1
ATOM 1073 O O . LYS A 1 130 ? -0.038 -4.986 17.968 1.00 96.75 130 LYS A O 1
ATOM 1078 N N . GLU A 1 131 ? 1.054 -3.040 18.302 1.00 97.56 131 GLU A N 1
ATOM 1079 C CA . GLU A 1 131 ? -0.114 -2.299 18.790 1.00 97.56 131 GLU A CA 1
ATOM 1080 C C . GLU A 1 131 ? -1.174 -2.156 17.698 1.00 97.56 131 GLU A C 1
ATOM 1082 O O . GLU A 1 131 ? -2.345 -2.426 17.952 1.00 97.56 131 GLU A O 1
ATOM 1087 N N . ILE A 1 132 ? -0.774 -1.830 16.465 1.00 98.00 132 ILE A N 1
ATOM 1088 C CA . ILE A 1 132 ? -1.681 -1.772 15.312 1.00 98.00 132 ILE A CA 1
ATOM 1089 C C . ILE A 1 132 ? -2.323 -3.136 15.069 1.00 98.00 132 ILE A C 1
ATOM 1091 O O . ILE A 1 132 ? -3.543 -3.221 14.970 1.00 98.00 132 ILE A O 1
ATOM 1095 N N . ARG A 1 133 ? -1.540 -4.222 15.039 1.00 97.56 133 ARG A N 1
ATOM 1096 C CA . ARG A 1 133 ? -2.082 -5.572 14.843 1.00 97.56 133 ARG A CA 1
ATOM 1097 C C . ARG A 1 133 ? -3.117 -5.941 15.899 1.00 97.56 133 ARG A C 1
ATOM 1099 O O . ARG A 1 133 ? -4.204 -6.414 15.573 1.00 97.56 133 ARG A O 1
ATOM 1106 N N . ASN A 1 134 ? -2.751 -5.769 17.166 1.00 97.25 134 ASN A N 1
ATOM 1107 C CA . ASN A 1 134 ? -3.622 -6.095 18.288 1.00 97.25 134 ASN A CA 1
ATOM 1108 C C . ASN A 1 134 ? -4.878 -5.226 18.261 1.00 97.25 134 ASN A C 1
ATOM 1110 O O . ASN A 1 134 ? -5.961 -5.733 18.545 1.00 97.25 134 ASN A O 1
ATOM 1114 N N . THR A 1 135 ? -4.727 -3.953 17.883 1.00 97.69 135 THR A N 1
ATOM 1115 C CA . THR A 1 135 ? -5.842 -3.046 17.638 1.00 97.69 135 THR A CA 1
ATOM 1116 C C . THR A 1 135 ? -6.724 -3.645 16.558 1.00 97.69 135 THR A C 1
ATOM 1118 O O . THR A 1 135 ? -7.780 -4.118 16.928 1.00 97.69 135 THR A O 1
ATOM 1121 N N . ILE A 1 136 ? -6.277 -3.805 15.307 1.00 97.88 136 ILE A N 1
ATOM 1122 C CA . ILE A 1 136 ? -7.066 -4.376 14.196 1.00 97.88 136 ILE A CA 1
ATOM 1123 C C . ILE A 1 136 ? -7.894 -5.605 14.618 1.00 97.88 136 ILE A C 1
ATOM 1125 O O . ILE A 1 136 ? -9.106 -5.636 14.388 1.00 97.88 136 ILE A O 1
ATOM 1129 N N . ILE A 1 137 ? -7.255 -6.593 15.262 1.00 97.56 137 ILE A N 1
ATOM 1130 C CA . ILE A 1 137 ? -7.891 -7.850 15.690 1.00 97.56 137 ILE A CA 1
ATOM 1131 C C . ILE A 1 137 ? -8.960 -7.613 16.759 1.00 97.56 137 ILE A C 1
ATOM 1133 O O . ILE A 1 137 ? -10.058 -8.159 16.666 1.00 97.56 137 ILE A O 1
ATOM 1137 N N . ASN A 1 138 ? -8.649 -6.854 17.805 1.00 96.31 138 ASN A N 1
ATOM 1138 C CA . ASN A 1 138 ? -9.574 -6.669 18.923 1.00 96.31 138 ASN A CA 1
ATOM 1139 C C . ASN A 1 138 ? -10.626 -5.597 18.603 1.00 96.31 138 ASN A C 1
ATOM 1141 O O . ASN A 1 138 ? -11.750 -5.672 19.081 1.00 96.31 138 ASN A O 1
ATOM 1145 N N . GLN A 1 139 ? -10.271 -4.609 17.782 1.00 90.56 139 GLN A N 1
ATOM 1146 C CA . GLN A 1 139 ? -11.077 -3.490 17.299 1.00 90.56 139 GLN A CA 1
ATOM 1147 C C . GLN A 1 139 ? -10.466 -2.888 16.005 1.00 90.56 139 GLN A C 1
ATOM 1149 O O . GLN A 1 139 ? -9.416 -2.255 16.059 1.00 90.56 139 GLN A O 1
ATOM 1154 N N . PRO A 1 140 ? -11.119 -2.985 14.835 1.00 95.00 140 PRO A N 1
ATOM 1155 C CA . PRO A 1 140 ? -12.556 -3.152 14.673 1.00 95.00 140 PRO A CA 1
ATOM 1156 C C . PRO A 1 140 ? -12.990 -4.546 14.223 1.00 95.00 140 PRO A C 1
ATOM 1158 O O . PRO A 1 140 ? -14.191 -4.786 14.246 1.00 95.00 140 PRO A O 1
ATOM 1161 N N . MET A 1 141 ? -12.087 -5.470 13.857 1.00 96.75 141 MET A N 1
ATOM 1162 C CA . MET A 1 141 ? -12.482 -6.774 13.287 1.00 96.75 141 MET A CA 1
ATOM 1163 C C . MET A 1 141 ? -13.489 -7.524 14.163 1.00 96.75 141 MET A C 1
ATOM 1165 O O . MET A 1 141 ? -14.448 -8.091 13.651 1.00 96.75 141 MET A O 1
ATOM 1169 N N . GLN A 1 142 ? -13.298 -7.494 15.484 1.00 95.88 142 GLN A N 1
ATOM 1170 C CA . GLN A 1 142 ? -14.195 -8.149 16.431 1.00 95.88 142 GLN A CA 1
ATOM 1171 C C . GLN A 1 142 ? -15.632 -7.617 16.365 1.00 95.88 142 GLN A C 1
ATOM 1173 O O . GLN A 1 142 ? -16.565 -8.405 16.487 1.00 95.88 142 GLN A O 1
ATOM 1178 N N . TYR A 1 143 ? -15.816 -6.304 16.205 1.00 94.75 143 TYR A N 1
ATOM 1179 C CA . TYR A 1 143 ? -17.117 -5.639 16.358 1.00 94.75 143 TYR A CA 1
ATOM 1180 C C . TYR A 1 143 ? -17.768 -5.235 15.034 1.00 94.75 143 TYR A C 1
ATOM 1182 O O . TYR A 1 143 ? -18.953 -4.903 15.026 1.00 94.75 143 TYR A O 1
ATOM 1190 N N . LEU A 1 144 ? -17.017 -5.251 13.934 1.00 93.88 144 LEU A N 1
ATOM 1191 C CA . LEU A 1 144 ? -17.531 -4.907 12.617 1.00 93.88 144 LEU A CA 1
ATOM 1192 C C . LEU A 1 144 ? -18.648 -5.874 12.214 1.00 93.88 144 LEU A C 1
ATOM 1194 O O . LEU A 1 144 ? -18.465 -7.087 12.292 1.00 93.88 144 LEU A O 1
ATOM 1198 N N . GLY A 1 145 ? -19.792 -5.344 11.782 1.00 90.94 145 GLY A N 1
ATOM 1199 C CA . GLY A 1 145 ? -20.954 -6.145 11.398 1.00 90.94 145 GLY A CA 1
ATOM 1200 C C . GLY A 1 145 ? -21.900 -6.492 12.542 1.00 90.94 145 GLY A C 1
ATOM 1201 O O . GLY A 1 145 ? -22.955 -7.076 12.292 1.00 90.94 145 GLY A O 1
ATOM 1202 N N . ARG A 1 146 ? -21.599 -6.107 13.792 1.00 89.44 146 ARG A N 1
ATOM 1203 C CA . ARG A 1 146 ? -22.478 -6.433 14.926 1.00 89.44 146 ARG A CA 1
ATOM 1204 C C . ARG A 1 146 ? -23.844 -5.766 14.856 1.00 89.44 146 ARG A C 1
ATOM 1206 O O . ARG A 1 146 ? -24.792 -6.357 15.363 1.00 89.44 146 ARG A O 1
ATOM 1213 N N . SER A 1 147 ? -23.976 -4.590 14.236 1.00 81.81 147 SER A N 1
ATOM 1214 C CA . SER A 1 147 ? -25.305 -3.994 14.017 1.00 81.81 147 SER A CA 1
ATOM 1215 C C . SER A 1 147 ? -26.166 -4.807 13.046 1.00 81.81 147 SER A C 1
ATOM 1217 O O . SER A 1 147 ? -27.387 -4.704 13.093 1.00 81.81 147 SER A O 1
ATOM 1219 N N . TYR A 1 148 ? -25.538 -5.624 12.196 1.00 83.38 148 TYR A N 1
ATOM 1220 C CA . TYR A 1 148 ? -26.209 -6.387 11.152 1.00 83.38 148 TYR A CA 1
ATOM 1221 C C . TYR A 1 148 ? -26.666 -7.771 11.634 1.00 83.38 148 TYR A C 1
ATOM 1223 O O . TYR A 1 148 ? -27.812 -8.145 11.408 1.00 83.38 148 TYR A O 1
ATOM 1231 N N . ASN A 1 149 ? -25.795 -8.532 12.310 1.00 85.31 149 ASN A N 1
ATOM 1232 C CA . ASN A 1 149 ? -26.098 -9.909 12.742 1.00 85.31 149 ASN A CA 1
ATOM 1233 C C . ASN A 1 149 ? -25.810 -10.205 14.223 1.00 85.31 149 ASN A C 1
ATOM 1235 O O . ASN A 1 149 ? -26.054 -11.314 14.684 1.00 85.31 149 ASN A O 1
ATOM 1239 N N . GLY A 1 150 ? -25.282 -9.244 14.985 1.00 86.25 150 GLY A N 1
ATOM 1240 C CA . GLY A 1 150 ? -24.966 -9.422 16.403 1.00 86.25 150 GLY A CA 1
ATOM 1241 C C . GLY A 1 150 ? -23.737 -10.289 16.709 1.00 86.25 150 GLY A C 1
ATOM 1242 O O . GLY A 1 150 ? -23.320 -10.318 17.870 1.00 86.25 150 GLY A O 1
ATOM 1243 N N . GLU A 1 151 ? -23.111 -10.929 15.720 1.00 91.75 151 GLU A N 1
ATOM 1244 C CA . GLU A 1 151 ? -21.988 -11.855 15.903 1.00 91.75 151 GLU A CA 1
ATOM 1245 C C . GLU A 1 151 ? -20.627 -11.146 15.905 1.00 91.75 151 GLU A C 1
ATOM 1247 O O . GLU A 1 151 ? -20.396 -10.189 15.166 1.00 91.75 151 GLU A O 1
ATOM 1252 N N . PHE A 1 152 ? -19.695 -11.630 16.730 1.00 94.31 152 PHE A N 1
ATOM 1253 C CA . PHE A 1 152 ? -18.314 -11.147 16.712 1.00 94.31 152 PHE A CA 1
ATOM 1254 C C . PHE A 1 152 ? -17.543 -11.728 15.526 1.00 94.31 152 PHE A C 1
ATOM 1256 O O . PHE A 1 152 ? -17.732 -12.891 15.182 1.00 94.31 152 PHE A O 1
ATOM 1263 N N . TYR A 1 153 ? -16.613 -10.950 14.961 1.00 95.31 153 TYR A N 1
ATOM 1264 C CA . TYR A 1 153 ? -15.766 -11.377 13.834 1.00 95.31 153 TYR A CA 1
ATOM 1265 C C . TYR A 1 153 ? -16.554 -11.835 12.596 1.00 95.31 153 TYR A C 1
ATOM 1267 O O . TYR A 1 153 ? -16.089 -12.692 11.839 1.00 95.31 153 TYR A O 1
ATOM 1275 N N . SER A 1 154 ? -17.746 -11.268 12.392 1.00 92.81 154 SER A N 1
ATOM 1276 C CA . SER A 1 154 ? -18.703 -11.751 11.394 1.00 92.81 154 SER A CA 1
ATOM 1277 C C . SER A 1 154 ? -18.385 -11.324 9.958 1.00 92.81 154 SER A C 1
ATOM 1279 O O . SER A 1 154 ? -18.904 -11.902 9.004 1.00 92.81 154 SER A O 1
ATOM 1281 N N . ILE A 1 155 ? -17.508 -10.330 9.797 1.00 95.50 155 ILE A N 1
ATOM 1282 C CA . ILE A 1 155 ? -17.032 -9.839 8.495 1.00 95.50 155 ILE A CA 1
ATOM 1283 C C . ILE A 1 155 ? -15.615 -10.326 8.219 1.00 95.50 155 ILE A C 1
ATOM 1285 O O . ILE A 1 155 ? -15.333 -10.889 7.164 1.00 95.50 155 ILE A O 1
ATOM 1289 N N . PHE A 1 156 ? -14.732 -10.130 9.199 1.00 96.81 156 PHE A N 1
ATOM 1290 C CA . PHE A 1 156 ? -13.327 -10.499 9.123 1.00 96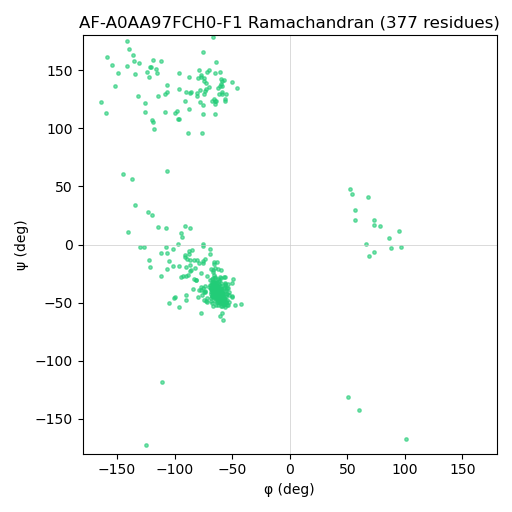.81 156 PHE A CA 1
ATOM 1291 C C . PHE A 1 156 ? -12.972 -11.391 10.303 1.00 96.81 156 PHE A C 1
ATOM 1293 O O . PHE A 1 156 ? -13.092 -10.991 11.462 1.00 96.81 156 PHE A O 1
ATOM 1300 N N . THR A 1 157 ? -12.495 -12.595 10.006 1.00 97.12 157 THR A N 1
ATOM 1301 C CA . THR A 1 157 ? -12.136 -13.582 11.021 1.00 97.12 157 THR A CA 1
ATOM 1302 C C . THR A 1 157 ? -10.615 -13.735 11.096 1.00 97.12 157 THR A C 1
ATOM 1304 O O . THR A 1 157 ? -10.014 -14.229 10.140 1.00 97.12 157 THR A O 1
ATOM 1307 N N . PRO A 1 158 ? -9.955 -13.352 12.204 1.00 97.44 158 PRO A N 1
ATOM 1308 C CA . PRO A 1 158 ? -8.527 -13.586 12.381 1.00 97.44 158 PRO A CA 1
ATOM 1309 C C . PRO A 1 158 ? -8.252 -15.083 12.572 1.00 97.44 158 PRO A C 1
ATOM 1311 O O . PRO A 1 158 ? -8.923 -15.759 13.356 1.00 97.44 158 PRO A O 1
ATOM 1314 N N . LYS A 1 159 ? -7.225 -15.608 11.902 1.00 96.50 159 LYS A N 1
ATOM 1315 C CA . LYS A 1 159 ? -6.737 -16.974 12.119 1.00 96.50 159 LYS A CA 1
ATOM 1316 C C . LYS A 1 159 ? -5.992 -17.034 13.451 1.00 96.50 159 LYS A C 1
ATOM 1318 O O . LYS A 1 159 ? -5.145 -16.188 13.741 1.00 96.50 159 LYS A O 1
ATOM 1323 N N . ARG A 1 160 ? -6.317 -18.038 14.268 1.00 94.25 160 ARG A N 1
ATOM 1324 C CA . ARG A 1 160 ? -5.692 -18.278 15.576 1.00 94.25 160 ARG A CA 1
ATOM 1325 C C . ARG A 1 160 ? -4.926 -19.612 15.577 1.00 94.25 160 ARG A C 1
ATOM 1327 O O . ARG A 1 160 ? -5.382 -20.538 14.911 1.00 94.25 160 ARG A O 1
ATOM 1334 N N . PRO A 1 161 ? -3.817 -19.727 16.336 1.00 93.50 161 PRO A N 1
ATOM 1335 C CA . PRO A 1 161 ? -3.190 -18.676 17.145 1.00 93.50 161 PRO A CA 1
ATOM 1336 C C . PRO A 1 161 ? -2.531 -17.590 16.280 1.00 93.50 161 PRO A C 1
ATOM 1338 O O . PRO A 1 161 ? -2.086 -17.849 15.167 1.00 93.50 161 PRO A O 1
ATOM 1341 N N . VAL A 1 162 ? -2.481 -16.359 16.796 1.00 93.06 162 VAL A N 1
ATOM 1342 C CA . VAL A 1 162 ? -1.799 -15.251 16.111 1.00 93.06 162 VAL A CA 1
ATOM 1343 C C . VAL A 1 162 ? -0.290 -15.416 16.328 1.00 93.06 162 VAL A C 1
ATOM 1345 O O . VAL A 1 162 ? 0.136 -15.444 17.487 1.00 93.06 162 VAL A O 1
ATOM 1348 N N . PRO A 1 163 ? 0.532 -15.515 15.268 1.00 92.44 163 PRO A N 1
ATOM 1349 C CA . PRO A 1 163 ? 1.970 -15.708 15.413 1.00 92.44 163 PRO A CA 1
ATOM 1350 C C . PRO A 1 163 ? 2.640 -14.513 16.100 1.00 92.44 163 PRO A C 1
ATOM 1352 O O . PRO A 1 163 ? 2.147 -13.378 16.101 1.00 92.44 163 PRO A O 1
ATOM 1355 N N . LYS A 1 164 ? 3.800 -14.753 16.707 1.00 89.88 164 LYS A N 1
ATOM 1356 C CA . LYS A 1 164 ? 4.630 -13.680 17.256 1.00 89.88 164 LYS A CA 1
ATOM 1357 C C . LYS A 1 164 ? 5.308 -12.942 16.097 1.00 89.88 164 LYS A C 1
ATOM 1359 O O . LYS A 1 164 ? 5.954 -13.585 15.284 1.00 89.88 164 LYS A O 1
ATOM 1364 N N . ILE A 1 165 ? 5.208 -11.610 16.068 1.00 89.75 165 ILE A N 1
ATOM 1365 C CA . ILE A 1 165 ? 6.076 -10.800 15.198 1.00 89.75 165 ILE A CA 1
ATOM 1366 C C . ILE A 1 165 ? 7.495 -10.924 15.749 1.00 89.75 165 ILE A C 1
ATOM 1368 O O . ILE A 1 165 ? 7.721 -10.650 16.933 1.00 89.75 165 ILE A O 1
ATOM 1372 N N . ILE A 1 166 ? 8.432 -11.362 14.917 1.00 91.75 166 ILE A N 1
ATOM 1373 C CA . ILE A 1 166 ? 9.842 -11.477 15.280 1.00 91.75 166 ILE A CA 1
ATOM 1374 C C . ILE A 1 166 ? 10.505 -10.122 15.027 1.00 91.75 166 ILE A C 1
ATOM 1376 O O . ILE A 1 166 ? 10.319 -9.514 13.979 1.00 91.75 166 ILE A O 1
ATOM 1380 N N . PHE A 1 167 ? 11.257 -9.622 16.010 1.00 91.75 167 PHE A N 1
ATOM 1381 C CA . PHE A 1 167 ? 11.865 -8.288 15.946 1.00 91.75 167 PHE A CA 1
ATOM 1382 C C . PHE A 1 167 ? 12.800 -8.143 14.739 1.00 91.75 167 PHE A C 1
ATOM 1384 O O . PHE A 1 167 ? 12.763 -7.134 14.053 1.00 91.75 167 PHE A O 1
ATOM 1391 N N . GLN A 1 168 ? 13.582 -9.181 14.448 1.00 87.75 168 GLN A N 1
ATOM 1392 C CA . GLN A 1 168 ? 14.534 -9.214 13.341 1.00 87.75 168 GLN A CA 1
ATOM 1393 C C . GLN A 1 168 ? 13.856 -9.184 11.962 1.00 87.75 168 GLN A C 1
ATOM 1395 O O . GLN A 1 168 ? 14.472 -8.758 10.992 1.00 87.75 168 GLN A O 1
ATOM 1400 N N . GLU A 1 169 ? 12.592 -9.606 11.870 1.00 87.81 169 GLU A N 1
ATOM 1401 C CA . GLU A 1 169 ? 11.857 -9.691 10.604 1.00 87.81 169 GLU A CA 1
ATOM 1402 C C . GLU A 1 169 ? 11.174 -8.376 10.215 1.00 87.81 169 GLU A C 1
ATOM 1404 O O . GLU A 1 169 ? 10.764 -8.227 9.073 1.00 87.81 169 GLU A O 1
ATOM 1409 N N . ILE A 1 170 ? 11.057 -7.394 11.119 1.00 88.19 170 ILE A N 1
ATOM 1410 C CA . ILE A 1 170 ? 10.354 -6.130 10.815 1.00 88.19 170 ILE A CA 1
ATOM 1411 C C . ILE A 1 170 ? 11.042 -5.298 9.729 1.00 88.19 170 ILE A C 1
ATOM 1413 O O . ILE A 1 170 ? 10.422 -4.411 9.150 1.00 88.19 170 ILE A O 1
ATOM 1417 N N . ASN A 1 171 ? 12.33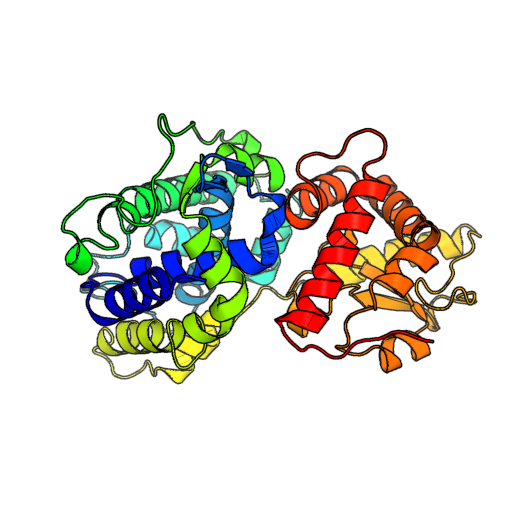1 -5.555 9.506 1.00 88.94 171 ASN A N 1
ATOM 1418 C CA . ASN A 1 171 ? 13.152 -4.885 8.506 1.00 88.94 171 ASN A CA 1
ATOM 1419 C C . ASN A 1 171 ? 13.182 -5.659 7.171 1.00 88.94 171 ASN A C 1
ATOM 1421 O O . ASN A 1 171 ? 13.932 -5.351 6.247 1.00 88.94 171 ASN A O 1
ATOM 1425 N N . ASP A 1 172 ? 12.377 -6.709 7.061 1.00 90.44 172 ASP A N 1
ATOM 1426 C CA . ASP A 1 172 ? 12.096 -7.398 5.818 1.00 90.44 172 ASP A CA 1
ATOM 1427 C C . ASP A 1 172 ? 10.599 -7.277 5.553 1.00 90.44 172 ASP A C 1
ATOM 1429 O O . ASP A 1 172 ? 9.786 -7.924 6.206 1.00 90.44 172 ASP A O 1
ATOM 1433 N N . ARG A 1 173 ? 10.227 -6.420 4.599 1.00 90.25 173 ARG A N 1
ATOM 1434 C CA . ARG A 1 173 ? 8.824 -6.154 4.268 1.00 90.25 173 ARG A CA 1
ATOM 1435 C C . ARG A 1 173 ? 8.046 -7.435 3.947 1.00 90.25 173 ARG A C 1
ATOM 1437 O O . ARG A 1 173 ? 6.918 -7.591 4.409 1.00 90.25 173 ARG A O 1
ATOM 1444 N N . SER A 1 174 ? 8.634 -8.356 3.183 1.00 88.94 174 SER A N 1
ATOM 1445 C CA . SER A 1 174 ? 7.962 -9.595 2.775 1.00 88.94 174 SER A CA 1
ATOM 1446 C C . SER A 1 174 ? 7.732 -10.518 3.972 1.00 88.94 174 SER A C 1
ATOM 1448 O O . SER A 1 174 ? 6.615 -11.008 4.177 1.00 88.94 174 SER A O 1
ATOM 1450 N N . LEU A 1 175 ? 8.752 -10.701 4.818 1.00 89.44 175 LEU A N 1
ATOM 1451 C CA . LEU A 1 175 ? 8.619 -11.477 6.052 1.00 89.44 175 LEU A CA 1
ATOM 1452 C C . LEU A 1 175 ? 7.635 -10.819 7.019 1.00 89.44 175 LEU A C 1
ATOM 1454 O O . LEU A 1 175 ? 6.754 -11.503 7.529 1.00 89.44 175 LEU A O 1
ATOM 1458 N N . PHE A 1 176 ? 7.716 -9.504 7.214 1.00 91.25 176 PHE A N 1
ATOM 1459 C CA . PHE A 1 176 ? 6.812 -8.739 8.069 1.00 91.25 176 PHE A CA 1
ATOM 1460 C C . PHE A 1 176 ? 5.341 -8.901 7.662 1.00 91.25 176 PHE A C 1
ATOM 1462 O O . PHE A 1 176 ? 4.479 -9.179 8.504 1.00 91.25 176 PHE A O 1
ATOM 1469 N N . VAL A 1 177 ? 5.048 -8.793 6.361 1.00 91.56 177 VAL A N 1
ATOM 1470 C CA . VAL A 1 177 ? 3.696 -8.994 5.825 1.00 91.56 177 VAL A CA 1
ATOM 1471 C C . VAL A 1 177 ? 3.175 -10.396 6.168 1.00 91.56 177 VAL A C 1
ATOM 1473 O O . VAL A 1 177 ? 2.019 -10.535 6.578 1.00 91.56 177 VAL A O 1
ATOM 1476 N N . ARG A 1 178 ? 4.025 -11.425 6.065 1.00 88.50 178 ARG A N 1
ATOM 1477 C CA . ARG A 1 178 ? 3.663 -12.841 6.271 1.00 88.50 178 ARG A CA 1
ATOM 1478 C C . ARG A 1 178 ? 3.657 -13.275 7.740 1.00 88.50 178 ARG A C 1
ATOM 1480 O O . ARG A 1 178 ? 2.869 -14.145 8.113 1.00 88.50 178 ARG A O 1
ATOM 1487 N N . SER A 1 179 ? 4.486 -12.672 8.591 1.00 87.50 179 SER A N 1
ATOM 1488 C CA . SER A 1 179 ? 4.597 -13.008 10.019 1.00 87.50 179 SER A CA 1
ATOM 1489 C C . SER A 1 179 ? 3.602 -12.246 10.900 1.00 87.50 179 SER A C 1
ATOM 1491 O O . SER A 1 179 ? 3.395 -12.587 12.069 1.00 87.50 179 SER A O 1
ATOM 1493 N N . GLY A 1 180 ? 2.888 -11.269 10.329 1.00 88.12 180 GLY A N 1
ATOM 1494 C CA . GLY A 1 180 ? 1.819 -10.527 10.995 1.00 88.12 180 GLY A CA 1
ATOM 1495 C C . GLY A 1 180 ? 0.608 -11.374 11.416 1.00 88.12 180 GLY A C 1
ATOM 1496 O O . GLY A 1 180 ? -0.168 -10.924 12.256 1.00 88.12 180 GLY A O 1
ATOM 1497 N N . GLY A 1 181 ? 0.453 -12.600 10.912 1.00 94.69 181 GLY A N 1
ATOM 1498 C CA . GLY A 1 181 ? -0.741 -13.435 11.088 1.00 94.69 181 GLY A CA 1
ATOM 1499 C C . GLY A 1 181 ? -1.629 -13.405 9.850 1.00 94.69 181 GLY A C 1
ATOM 1500 O O . GLY A 1 181 ? -1.197 -12.933 8.806 1.00 94.69 181 GLY A O 1
ATOM 1501 N N . TYR A 1 182 ? -2.859 -13.909 9.953 1.00 97.25 182 TYR A N 1
ATOM 1502 C CA . TYR A 1 182 ? -3.775 -14.020 8.814 1.00 97.25 182 TYR A CA 1
ATOM 1503 C C . TYR A 1 182 ? -5.208 -13.695 9.229 1.00 97.25 182 TYR A C 1
ATOM 1505 O O . TYR A 1 182 ? -5.584 -13.898 10.386 1.00 97.25 182 TYR A O 1
ATOM 1513 N N . PHE A 1 183 ? -6.018 -13.231 8.285 1.00 98.06 183 PHE A N 1
ATOM 1514 C CA . PHE A 1 183 ? -7.461 -13.061 8.450 1.00 98.06 183 PHE A CA 1
ATOM 1515 C C . PHE A 1 183 ? -8.196 -13.580 7.216 1.00 98.06 183 PHE A C 1
ATOM 1517 O O . PHE A 1 183 ? -7.607 -13.692 6.144 1.00 98.06 183 PHE A O 1
ATOM 1524 N N . SER A 1 184 ? -9.474 -13.915 7.368 1.00 97.94 184 SER A N 1
ATOM 1525 C CA . SER A 1 184 ? -10.318 -14.376 6.268 1.00 97.94 184 SER A CA 1
ATOM 1526 C C . SER A 1 184 ? -11.651 -13.645 6.201 1.00 97.94 184 SER A C 1
ATOM 1528 O O . SER A 1 184 ? -12.156 -13.193 7.228 1.00 97.94 184 SER A O 1
ATOM 1530 N N . MET A 1 185 ? -12.242 -13.623 5.011 1.00 96.81 185 MET A N 1
ATOM 1531 C CA . MET A 1 185 ? -13.613 -13.177 4.727 1.00 96.81 185 MET A CA 1
ATOM 1532 C C . MET A 1 185 ? -14.254 -14.083 3.670 1.00 96.81 185 MET A C 1
ATOM 1534 O O . MET A 1 185 ? -13.582 -14.977 3.149 1.00 96.81 185 MET A O 1
ATOM 1538 N N . SER A 1 186 ? -15.535 -13.881 3.357 1.00 95.69 186 SER A N 1
ATOM 1539 C CA . SER A 1 186 ? -16.178 -14.578 2.236 1.00 95.69 186 SER A CA 1
ATOM 1540 C C . SER A 1 186 ? -15.549 -14.172 0.901 1.00 95.69 186 SER A C 1
ATOM 1542 O O . SER A 1 186 ? -15.108 -13.033 0.729 1.00 95.69 186 SER A O 1
ATOM 1544 N N . ALA A 1 187 ? -15.506 -15.107 -0.050 1.00 94.94 187 ALA A N 1
ATOM 1545 C CA . ALA A 1 187 ? -15.020 -14.821 -1.398 1.00 94.94 187 ALA A CA 1
ATOM 1546 C C . ALA A 1 187 ? -15.906 -13.796 -2.115 1.00 94.94 187 ALA A C 1
ATOM 1548 O O . ALA A 1 187 ? -15.378 -12.892 -2.750 1.00 94.94 187 ALA A O 1
ATOM 1549 N N . ASP A 1 188 ? -17.225 -13.850 -1.908 1.00 94.38 188 ASP A N 1
ATOM 1550 C CA . ASP A 1 188 ? -18.163 -12.869 -2.466 1.00 94.38 188 ASP A CA 1
ATOM 1551 C C . ASP A 1 188 ? -17.853 -11.433 -2.014 1.00 94.38 188 ASP A C 1
ATOM 1553 O O . ASP A 1 188 ? -17.851 -10.509 -2.830 1.00 94.38 188 ASP A O 1
ATOM 1557 N N . LEU A 1 189 ? -17.532 -11.233 -0.728 1.00 94.75 189 LEU A N 1
ATOM 1558 C CA . LEU A 1 189 ? -17.144 -9.916 -0.220 1.00 94.75 189 LEU A CA 1
ATOM 1559 C C . LEU A 1 189 ? -15.796 -9.467 -0.797 1.00 94.75 189 LEU A C 1
A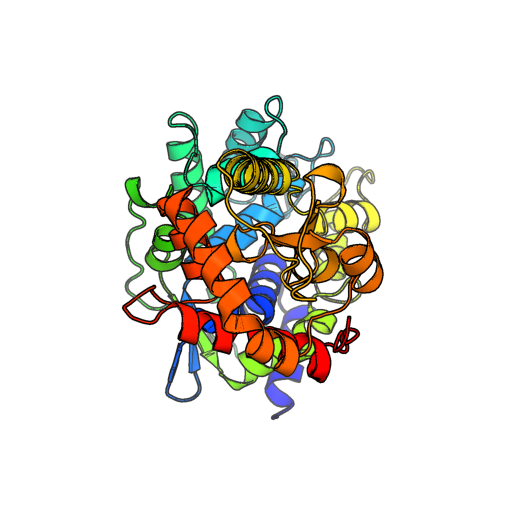TOM 1561 O O . LEU A 1 189 ? -15.640 -8.296 -1.138 1.00 94.75 189 LEU A O 1
ATOM 1565 N N . ALA A 1 190 ? -14.838 -10.389 -0.939 1.00 95.50 190 ALA A N 1
ATOM 1566 C CA . ALA A 1 190 ? -13.554 -10.094 -1.569 1.00 95.50 190 ALA A CA 1
ATOM 1567 C C . ALA A 1 190 ? -13.733 -9.629 -3.022 1.00 95.50 190 ALA A C 1
ATOM 1569 O O . ALA A 1 190 ? -13.163 -8.609 -3.403 1.00 95.50 190 ALA A O 1
ATOM 1570 N N . THR A 1 191 ? -14.592 -10.301 -3.792 1.00 93.31 191 THR A N 1
ATOM 1571 C CA . THR A 1 191 ? -14.953 -9.889 -5.153 1.00 93.31 191 THR A CA 1
ATOM 1572 C C . THR A 1 191 ? -15.654 -8.528 -5.158 1.00 93.31 191 THR A C 1
ATOM 1574 O O . THR A 1 191 ? -15.351 -7.678 -5.987 1.00 93.31 191 THR A O 1
ATOM 1577 N N . ILE A 1 192 ? -16.553 -8.240 -4.215 1.00 93.81 192 ILE A N 1
ATOM 1578 C CA . ILE A 1 192 ? -17.157 -6.898 -4.130 1.00 93.81 192 ILE A CA 1
ATOM 1579 C C . ILE A 1 192 ? -16.090 -5.827 -3.886 1.00 93.81 192 ILE A C 1
ATOM 1581 O O . ILE A 1 192 ? -16.112 -4.781 -4.530 1.00 93.81 192 ILE A O 1
ATOM 1585 N N . PHE A 1 193 ? -15.142 -6.072 -2.984 1.00 94.62 193 PHE A N 1
ATOM 1586 C CA . PHE A 1 193 ? -14.057 -5.130 -2.713 1.00 94.62 193 PHE A CA 1
ATOM 1587 C C . PHE A 1 193 ? -13.078 -4.972 -3.867 1.00 94.62 193 PHE A C 1
ATOM 1589 O O . PHE A 1 193 ? -12.574 -3.875 -4.089 1.00 94.62 193 PHE A O 1
ATOM 1596 N N . GLU A 1 194 ? -12.834 -6.030 -4.621 1.00 92.12 194 GLU A N 1
ATOM 1597 C CA . GLU A 1 194 ? -12.075 -5.960 -5.857 1.00 92.12 194 GLU A CA 1
ATOM 1598 C C . GLU A 1 194 ? -12.774 -5.020 -6.857 1.00 92.12 194 GLU A C 1
ATOM 1600 O O . GLU A 1 194 ? -12.257 -3.943 -7.155 1.00 92.12 194 GLU A O 1
ATOM 1605 N N . TYR A 1 195 ? -14.004 -5.339 -7.267 1.00 89.62 195 TYR A N 1
ATOM 1606 C CA . TYR A 1 195 ? -14.684 -4.662 -8.379 1.00 89.62 195 TYR A CA 1
ATOM 1607 C C . TYR A 1 195 ? -15.295 -3.300 -8.006 1.00 89.62 195 TYR A C 1
ATOM 1609 O O . TYR A 1 195 ? -15.223 -2.350 -8.782 1.00 89.62 195 TYR A O 1
ATOM 1617 N N . PHE A 1 196 ? -15.882 -3.174 -6.813 1.00 89.44 196 PHE A N 1
ATOM 1618 C CA . PHE A 1 196 ? -16.587 -1.963 -6.362 1.00 89.44 196 PHE A CA 1
ATOM 1619 C C . PHE A 1 196 ? -15.827 -1.173 -5.299 1.00 89.44 196 PHE A C 1
ATOM 1621 O O . PHE A 1 196 ? -16.272 -0.101 -4.884 1.00 89.44 196 PHE A O 1
ATOM 1628 N N . GLY A 1 197 ? -14.667 -1.667 -4.866 1.00 89.94 197 GLY A N 1
ATOM 1629 C CA . GLY A 1 197 ? -13.909 -1.078 -3.772 1.00 89.94 197 GLY A CA 1
ATOM 1630 C C . GLY A 1 197 ? -13.592 0.400 -3.955 1.00 89.94 197 GLY A C 1
ATOM 1631 O O . GLY A 1 197 ? -13.692 1.137 -2.987 1.00 89.94 197 GLY A O 1
ATOM 1632 N N . SER A 1 198 ? -13.301 0.864 -5.176 1.00 86.56 198 SER A N 1
ATOM 1633 C CA . SER A 1 198 ? -12.988 2.280 -5.429 1.00 86.56 198 SER A CA 1
ATOM 1634 C C . SER A 1 198 ? -14.184 3.206 -5.222 1.00 86.56 198 SER A C 1
ATOM 1636 O O . SER A 1 198 ? -14.000 4.338 -4.789 1.00 86.56 198 SER A O 1
ATOM 1638 N N . PHE A 1 199 ? -15.401 2.727 -5.489 1.00 87.94 199 PHE A N 1
ATOM 1639 C CA . PHE A 1 199 ? -16.626 3.472 -5.198 1.00 87.94 199 PHE A CA 1
ATOM 1640 C C . PHE A 1 199 ? -16.914 3.474 -3.695 1.00 87.94 199 PHE A C 1
ATOM 1642 O O . PHE A 1 199 ? -17.257 4.508 -3.132 1.00 87.94 199 PHE A O 1
ATOM 1649 N N . ILE A 1 200 ? -16.705 2.334 -3.027 1.00 87.69 200 ILE A N 1
ATOM 1650 C CA . ILE A 1 200 ? -16.901 2.207 -1.576 1.00 87.69 200 ILE A CA 1
ATOM 1651 C C . ILE A 1 200 ? -15.888 3.073 -0.813 1.00 87.69 200 ILE A C 1
ATOM 1653 O O . ILE A 1 200 ? -16.248 3.766 0.137 1.00 87.69 200 ILE A O 1
ATOM 1657 N N . SER A 1 201 ? -14.615 3.040 -1.211 1.00 86.31 201 SER A N 1
ATOM 1658 C CA . SER A 1 201 ? -13.522 3.746 -0.543 1.00 86.31 201 SER A CA 1
ATOM 1659 C C . SER A 1 201 ? -13.325 5.183 -1.018 1.00 86.31 201 SER A C 1
ATOM 1661 O O . SER A 1 201 ? -12.460 5.855 -0.472 1.00 86.31 201 SER A O 1
ATOM 1663 N N . GLY A 1 202 ? -14.043 5.637 -2.046 1.00 81.50 202 GLY A N 1
ATOM 1664 C CA . GLY A 1 202 ? -13.823 6.938 -2.679 1.00 81.50 202 GLY A CA 1
ATOM 1665 C C . GLY A 1 202 ? -14.140 8.142 -1.786 1.00 81.50 202 GLY A C 1
ATOM 1666 O O . GLY A 1 202 ? -14.607 8.007 -0.651 1.00 81.50 202 GLY A O 1
ATOM 1667 N N . GLU A 1 203 ? -13.912 9.337 -2.333 1.00 70.94 203 GLU A N 1
ATOM 1668 C CA . GLU A 1 203 ? -14.103 10.628 -1.648 1.00 70.94 203 GLU A CA 1
ATOM 1669 C C . GLU A 1 203 ? -15.559 10.944 -1.296 1.00 70.94 203 GLU A C 1
ATOM 1671 O O . GLU A 1 203 ? -15.797 11.798 -0.452 1.00 70.94 203 GLU A O 1
ATOM 1676 N N . GLU A 1 204 ? -16.529 10.236 -1.879 1.00 73.56 204 GLU A N 1
ATOM 1677 C CA . GLU A 1 204 ? -17.948 10.318 -1.501 1.00 73.56 204 GLU A CA 1
ATOM 1678 C C . GLU A 1 204 ? -18.408 9.152 -0.610 1.00 73.56 204 GLU A C 1
ATOM 1680 O O . GLU A 1 204 ? -19.547 9.132 -0.148 1.00 73.56 204 GLU A O 1
ATOM 1685 N N . GLY A 1 205 ? -17.525 8.185 -0.348 1.00 87.19 205 GLY A N 1
ATOM 1686 C CA . GLY A 1 205 ? -17.804 6.996 0.447 1.00 87.19 205 GLY A CA 1
ATOM 1687 C C . GLY A 1 205 ? -17.054 7.006 1.776 1.00 87.19 205 GLY A C 1
ATOM 1688 O O . GLY A 1 205 ? -17.249 7.859 2.645 1.00 87.19 205 GLY A O 1
ATOM 1689 N N . LEU A 1 206 ? -16.187 6.012 1.956 1.00 93.00 206 LEU A N 1
ATOM 1690 C CA . LEU A 1 206 ? -15.486 5.766 3.212 1.00 93.00 206 LEU A CA 1
ATOM 1691 C C . LEU A 1 206 ? -14.559 6.914 3.635 1.00 93.00 206 LEU A C 1
ATOM 1693 O O . LEU A 1 206 ? -14.477 7.210 4.828 1.00 93.00 206 LEU A O 1
ATOM 1697 N N . LEU A 1 207 ? -13.860 7.548 2.684 1.00 93.88 207 LEU A N 1
ATOM 1698 C CA . LEU A 1 207 ? -12.941 8.649 2.987 1.00 93.88 207 LEU A CA 1
ATOM 1699 C C . LEU A 1 207 ? -13.689 9.888 3.462 1.00 93.88 207 LEU A C 1
ATOM 1701 O O . LEU A 1 207 ? -13.251 10.509 4.428 1.00 93.88 207 LEU A O 1
ATOM 1705 N N . LYS A 1 208 ? -14.852 10.180 2.868 1.00 93.69 208 LYS A N 1
ATOM 1706 C CA . LYS A 1 208 ? -15.736 11.248 3.339 1.00 93.69 208 LYS A CA 1
ATOM 1707 C C . LYS A 1 208 ? -16.119 11.051 4.794 1.00 93.69 208 LYS A C 1
ATOM 1709 O O . LYS A 1 208 ? -15.916 11.933 5.613 1.00 93.69 208 LYS A O 1
ATOM 1714 N N . LYS A 1 209 ? -16.599 9.852 5.136 1.00 94.44 209 LYS A N 1
ATOM 1715 C CA . LYS A 1 209 ? -17.018 9.527 6.506 1.00 94.44 209 LYS A CA 1
ATOM 1716 C C . LYS A 1 209 ? -15.866 9.568 7.499 1.00 94.44 209 LYS A C 1
ATOM 1718 O O . LYS A 1 209 ? -16.077 9.910 8.661 1.00 94.44 209 LYS A O 1
ATOM 1723 N N . TRP A 1 210 ? -14.656 9.2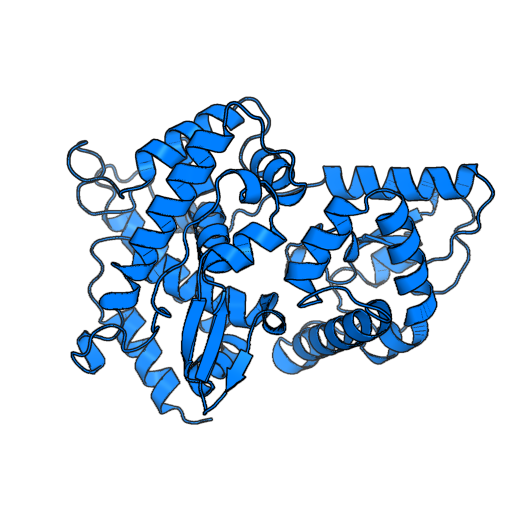07 7.070 1.00 95.94 210 TRP A N 1
ATOM 1724 C CA . TRP A 1 210 ? -13.464 9.393 7.893 1.00 95.94 210 TRP A CA 1
ATOM 1725 C C . TRP A 1 210 ? -13.212 10.882 8.128 1.00 95.94 210 TRP A C 1
ATOM 1727 O O . TRP A 1 210 ? -13.095 11.288 9.283 1.00 95.94 210 TRP A O 1
ATOM 1737 N N . ALA A 1 211 ? -13.179 11.685 7.064 1.00 95.75 211 ALA A N 1
ATOM 1738 C CA . ALA A 1 211 ? -12.969 13.125 7.144 1.00 95.75 211 ALA A CA 1
ATOM 1739 C C . ALA A 1 211 ? -14.007 13.803 8.046 1.00 95.75 211 ALA A C 1
ATOM 1741 O O . ALA A 1 211 ? -13.623 14.392 9.051 1.00 95.75 211 ALA A O 1
ATOM 1742 N N . GLU A 1 212 ? -15.298 13.580 7.793 1.00 94.75 212 GLU A N 1
ATOM 1743 C CA . GLU A 1 212 ? -16.408 14.078 8.611 1.00 94.75 212 GLU A CA 1
ATOM 1744 C C . GLU A 1 212 ? -16.270 13.642 10.074 1.00 94.75 212 GLU A C 1
ATOM 1746 O O . GLU A 1 212 ? -16.474 14.435 10.992 1.00 94.75 212 GLU A O 1
ATOM 1751 N N . PHE A 1 213 ? -15.920 12.376 10.331 1.00 94.88 213 PHE A N 1
ATOM 1752 C CA . PHE A 1 213 ? -15.717 11.898 11.696 1.00 94.88 213 PHE A CA 1
ATOM 1753 C C . PHE A 1 213 ? -14.596 12.672 12.388 1.00 94.88 213 PHE A C 1
ATOM 1755 O O . PHE A 1 213 ? -14.786 13.123 13.511 1.00 94.88 213 PHE A O 1
ATOM 1762 N N . THR A 1 214 ? -13.448 12.837 11.732 1.00 94.75 214 THR A N 1
ATOM 1763 C CA . THR A 1 214 ? -12.300 13.573 12.272 1.00 94.75 214 THR A CA 1
ATOM 1764 C C . THR A 1 214 ? -12.617 15.052 12.484 1.00 94.75 214 THR A C 1
ATOM 1766 O O . THR A 1 214 ? -12.334 15.569 13.561 1.00 94.75 214 THR A O 1
ATOM 1769 N N . THR A 1 215 ? -13.252 15.716 11.519 1.00 94.31 215 THR A N 1
ATOM 1770 C CA . THR A 1 215 ? -13.674 17.119 11.627 1.00 94.31 215 THR A CA 1
ATOM 1771 C C . THR A 1 215 ? -14.648 17.319 12.787 1.00 94.31 215 THR A C 1
ATOM 1773 O O . THR A 1 215 ? -14.478 18.231 13.586 1.00 94.31 215 THR A O 1
ATOM 1776 N N . ASN A 1 216 ? -15.619 16.418 12.971 1.00 93.06 216 ASN A N 1
ATOM 1777 C CA . ASN A 1 216 ? -16.579 16.489 14.079 1.00 93.06 216 ASN A CA 1
ATOM 1778 C C . ASN A 1 216 ? -15.943 16.307 15.472 1.00 93.06 216 ASN A C 1
ATOM 1780 O O . ASN A 1 216 ? -16.578 16.612 16.485 1.00 93.06 216 ASN A O 1
ATOM 1784 N N . LEU A 1 217 ? -14.719 15.777 15.551 1.00 91.19 217 LEU A N 1
ATOM 1785 C CA . LEU A 1 217 ? -13.957 15.721 16.800 1.00 91.19 217 LEU A CA 1
ATOM 1786 C C . LEU A 1 217 ? -13.224 17.032 17.104 1.00 91.19 217 LEU A C 1
ATOM 1788 O O . LEU A 1 217 ? -12.857 17.255 18.261 1.00 91.19 217 LEU A O 1
ATOM 1792 N N . ASP A 1 218 ? -13.001 17.879 16.098 1.00 89.31 218 ASP A N 1
ATOM 1793 C CA . ASP A 1 218 ? -12.309 19.146 16.268 1.00 89.31 218 ASP A CA 1
ATOM 1794 C C . ASP A 1 218 ? -13.213 20.183 16.936 1.00 89.31 218 ASP A C 1
ATOM 1796 O O . ASP A 1 218 ? -14.186 20.678 16.372 1.00 89.31 218 ASP A O 1
ATOM 1800 N N . LYS A 1 219 ? -12.859 20.549 18.167 1.00 84.12 219 LYS A N 1
ATOM 1801 C CA . LYS A 1 219 ? -13.544 21.611 18.914 1.00 84.12 219 LYS A CA 1
ATOM 1802 C C . LYS A 1 219 ? -13.033 23.007 18.553 1.00 84.12 219 LYS A C 1
ATOM 1804 O O . LYS A 1 219 ? -13.644 23.988 18.967 1.00 84.12 219 LYS A O 1
ATOM 1809 N N . THR A 1 220 ? -11.898 23.105 17.859 1.00 83.44 220 THR A N 1
ATOM 1810 C CA . THR A 1 220 ? -11.245 24.380 17.533 1.00 83.44 220 THR A CA 1
ATOM 1811 C C . THR A 1 220 ? -11.780 25.006 16.246 1.00 83.44 220 THR A C 1
ATOM 1813 O O . THR A 1 220 ? -11.679 26.220 16.085 1.00 83.44 220 THR A O 1
ATOM 1816 N N . GLY A 1 221 ? -12.371 24.198 15.357 1.00 84.00 221 GLY A N 1
ATOM 1817 C CA . GLY A 1 221 ? -12.868 24.629 14.049 1.00 84.00 221 GLY A CA 1
ATOM 1818 C C . GLY A 1 221 ? -11.758 24.919 13.034 1.00 84.00 221 GLY A C 1
ATOM 1819 O O . GLY A 1 221 ? -12.007 25.600 12.043 1.00 84.00 221 GLY A O 1
ATOM 1820 N N . GLN A 1 222 ? -10.534 24.450 13.288 1.00 85.62 222 GLN A N 1
ATOM 1821 C CA . GLN A 1 222 ? -9.376 24.628 12.407 1.00 85.62 222 GLN A CA 1
ATOM 1822 C C . GLN A 1 222 ? -9.296 23.544 11.327 1.00 85.62 222 GLN A C 1
ATOM 1824 O O . GLN A 1 222 ? -8.654 23.743 10.297 1.00 85.62 222 GLN A O 1
ATOM 1829 N N . ILE A 1 223 ? -9.931 22.395 11.558 1.00 92.38 223 ILE A N 1
ATOM 1830 C CA . ILE A 1 223 ? -9.917 21.253 10.649 1.00 92.38 223 ILE A CA 1
ATOM 1831 C C . ILE A 1 223 ? -11.172 21.288 9.780 1.00 92.38 223 ILE A C 1
ATOM 1833 O O . ILE A 1 223 ? -12.280 21.472 10.276 1.00 92.38 223 ILE A O 1
ATOM 1837 N N . SER A 1 224 ? -10.999 21.084 8.475 1.00 94.19 224 SER A N 1
ATOM 1838 C CA . SER A 1 224 ? -12.104 20.884 7.534 1.00 94.19 224 SER A CA 1
ATOM 1839 C C . SER A 1 224 ? -11.999 19.516 6.869 1.00 94.19 224 SER A C 1
ATOM 1841 O O . SER A 1 224 ? -10.902 18.961 6.762 1.00 94.19 224 SER A O 1
ATOM 1843 N N . ASP A 1 225 ? -13.116 19.009 6.343 1.00 94.19 225 ASP A N 1
ATOM 1844 C CA . ASP A 1 225 ? -13.141 17.724 5.634 1.00 94.19 225 ASP A CA 1
ATOM 1845 C C . ASP A 1 225 ? -12.132 17.693 4.480 1.00 94.19 225 ASP A C 1
ATOM 1847 O O . ASP A 1 225 ? -11.441 16.695 4.293 1.00 94.19 225 ASP A O 1
ATOM 1851 N N . SER A 1 226 ? -11.984 18.810 3.758 1.00 94.00 226 SER A N 1
ATOM 1852 C CA . SER A 1 226 ? -11.029 18.935 2.650 1.00 94.00 226 SER A CA 1
ATOM 1853 C C . SER A 1 226 ? -9.576 18.726 3.088 1.00 94.00 226 SER A C 1
ATOM 1855 O O . SER A 1 226 ? -8.844 17.984 2.437 1.00 94.00 226 SER A O 1
ATOM 1857 N N . VAL A 1 227 ? -9.186 19.289 4.237 1.00 94.25 227 VAL A N 1
ATOM 1858 C CA . VAL A 1 227 ? -7.839 19.129 4.806 1.00 94.25 227 VAL A CA 1
ATOM 1859 C C . VAL A 1 227 ? -7.603 17.675 5.208 1.00 94.25 227 VAL A C 1
ATOM 1861 O O . VAL A 1 227 ? -6.546 17.111 4.933 1.00 94.25 227 VAL A O 1
ATOM 1864 N N . VAL A 1 228 ? -8.592 17.028 5.831 1.00 95.62 228 VAL A N 1
ATOM 1865 C CA . VAL A 1 228 ? -8.454 15.619 6.226 1.00 95.62 228 VAL A CA 1
ATOM 1866 C C . VAL A 1 228 ? -8.372 14.712 4.997 1.00 95.62 228 VAL A C 1
ATOM 1868 O O . VAL A 1 228 ? -7.543 13.804 4.978 1.00 95.62 228 VAL A O 1
ATOM 1871 N N . LEU A 1 229 ? -9.183 14.959 3.964 1.00 95.06 229 LEU A N 1
ATOM 1872 C CA . LEU A 1 229 ? -9.131 14.218 2.701 1.00 95.06 229 LEU A CA 1
ATOM 1873 C C . LEU A 1 229 ? -7.771 14.367 2.013 1.00 95.06 229 LEU A C 1
ATOM 1875 O O . LEU A 1 229 ? -7.196 13.363 1.597 1.00 95.06 229 LEU A O 1
ATOM 1879 N N . GLU A 1 230 ? -7.221 15.582 1.958 1.00 94.06 230 GLU A N 1
ATOM 1880 C CA . GLU A 1 230 ? -5.881 15.833 1.421 1.00 94.06 230 GLU A CA 1
ATOM 1881 C C . GLU A 1 230 ? -4.828 14.995 2.161 1.00 94.06 230 GLU A C 1
ATOM 1883 O O . GLU A 1 230 ? -4.067 14.255 1.535 1.00 94.06 230 GLU A O 1
ATOM 1888 N N . ILE A 1 231 ? -4.844 15.018 3.500 1.00 95.31 231 ILE A N 1
ATOM 1889 C CA . ILE A 1 231 ? -3.924 14.230 4.333 1.00 95.31 231 ILE A CA 1
ATOM 1890 C C . ILE A 1 231 ? -4.105 12.721 4.097 1.00 95.31 231 ILE A C 1
ATOM 1892 O O . ILE A 1 231 ? -3.116 12.002 3.963 1.00 95.31 231 ILE A O 1
ATOM 1896 N N . LEU A 1 232 ? -5.346 12.229 4.022 1.00 94.44 232 LEU A N 1
ATOM 1897 C CA . LEU A 1 232 ? -5.661 10.812 3.792 1.00 94.44 232 LEU A CA 1
ATOM 1898 C C . LEU A 1 232 ? -5.290 10.321 2.384 1.00 94.44 232 LEU A C 1
ATOM 1900 O O . LEU A 1 232 ? -5.146 9.106 2.188 1.00 94.44 232 LEU A O 1
ATOM 1904 N N . ASN A 1 233 ? -5.157 11.236 1.423 1.00 91.44 233 ASN A N 1
ATOM 1905 C CA . ASN A 1 233 ? -4.725 10.971 0.053 1.00 91.44 233 ASN A CA 1
ATOM 1906 C C . ASN A 1 233 ? -3.200 11.096 -0.128 1.00 91.44 233 ASN A C 1
ATOM 1908 O O . ASN A 1 233 ? -2.673 10.647 -1.153 1.00 91.44 233 ASN A O 1
ATOM 1912 N N . ARG A 1 234 ? -2.462 11.630 0.862 1.00 91.25 234 ARG A N 1
ATOM 1913 C CA . ARG A 1 234 ? -0.992 11.670 0.817 1.00 91.25 234 ARG A CA 1
ATOM 1914 C C . ARG A 1 234 ? -0.424 10.258 0.694 1.00 91.25 234 ARG A C 1
ATOM 1916 O O . ARG A 1 234 ? -0.765 9.347 1.444 1.00 91.25 234 ARG A O 1
ATOM 1923 N N . SER A 1 235 ? 0.490 10.098 -0.254 1.00 86.12 235 SER A N 1
ATOM 1924 C CA . SER A 1 235 ? 1.258 8.875 -0.478 1.00 86.12 235 SER A CA 1
ATOM 1925 C C . SER A 1 235 ? 2.749 9.207 -0.433 1.00 86.12 235 SER A C 1
ATOM 1927 O O . SER A 1 235 ? 3.124 10.318 -0.808 1.00 86.12 235 SER A O 1
ATOM 1929 N N . PRO A 1 236 ? 3.610 8.280 0.010 1.00 86.31 236 PRO A N 1
ATOM 1930 C CA . PRO A 1 236 ? 5.047 8.507 0.001 1.00 86.31 236 PRO A CA 1
ATOM 1931 C C . PRO A 1 236 ? 5.546 8.634 -1.445 1.00 86.31 236 PRO A C 1
ATOM 1933 O O . PRO A 1 236 ? 5.354 7.738 -2.270 1.00 86.31 236 PRO A O 1
ATOM 1936 N N . GLU A 1 237 ? 6.203 9.749 -1.753 1.00 74.31 237 GLU A N 1
ATOM 1937 C CA . GLU A 1 237 ? 6.831 9.997 -3.051 1.00 74.31 237 GLU A CA 1
ATOM 1938 C C . GLU A 1 237 ? 8.313 9.632 -2.978 1.00 74.31 237 GLU A C 1
ATOM 1940 O O . GLU A 1 237 ? 9.112 10.325 -2.350 1.00 74.31 237 GLU A O 1
ATOM 1945 N N . THR A 1 238 ? 8.705 8.532 -3.620 1.00 64.44 238 THR A N 1
ATOM 1946 C CA . THR A 1 238 ? 10.092 8.045 -3.577 1.00 64.44 238 THR A CA 1
ATOM 1947 C C . THR A 1 238 ? 10.821 8.285 -4.902 1.00 64.44 238 THR A C 1
ATOM 1949 O O . THR A 1 238 ? 11.283 7.344 -5.547 1.00 64.44 238 THR A O 1
ATOM 1952 N N . GLN A 1 239 ? 10.992 9.560 -5.291 1.00 68.00 239 GLN A N 1
ATOM 1953 C CA . GLN A 1 239 ? 11.819 9.967 -6.452 1.00 68.00 239 GLN A CA 1
ATOM 1954 C C . GLN A 1 239 ? 13.215 9.312 -6.443 1.00 68.00 239 GLN A C 1
ATOM 1956 O O . GLN A 1 239 ? 13.787 9.006 -7.489 1.00 68.00 239 GLN A O 1
ATOM 1961 N N . ARG A 1 240 ? 13.743 9.023 -5.249 1.00 71.69 240 ARG A N 1
ATOM 1962 C CA . ARG A 1 240 ? 15.020 8.335 -5.049 1.00 71.69 240 ARG A CA 1
ATOM 1963 C C . ARG A 1 240 ? 15.076 6.930 -5.664 1.00 71.69 240 ARG A C 1
ATOM 1965 O O . ARG A 1 240 ? 16.123 6.560 -6.175 1.00 71.69 240 ARG A O 1
ATOM 1972 N N . SER A 1 241 ? 13.971 6.178 -5.701 1.00 82.19 241 SER A N 1
ATOM 1973 C CA . SER A 1 241 ? 13.960 4.842 -6.331 1.00 82.19 241 SER A CA 1
ATOM 1974 C C . SER A 1 241 ? 14.157 4.930 -7.842 1.00 82.19 241 SER A C 1
ATOM 1976 O O . SER A 1 241 ? 14.937 4.171 -8.409 1.00 82.19 241 SER A O 1
ATOM 1978 N N . VAL A 1 242 ? 13.516 5.913 -8.481 1.00 87.19 242 VAL A N 1
ATOM 1979 C CA . VAL A 1 242 ? 13.699 6.197 -9.910 1.00 87.19 242 VAL A CA 1
ATOM 1980 C C . VAL A 1 242 ? 15.149 6.589 -10.197 1.00 87.19 242 VAL A C 1
ATOM 1982 O O . VAL A 1 242 ? 15.729 6.134 -11.181 1.00 87.19 242 VAL A O 1
ATOM 1985 N N . TYR A 1 243 ? 15.760 7.389 -9.319 1.00 89.75 243 TYR A N 1
ATOM 1986 C CA . TYR A 1 243 ? 17.169 7.764 -9.430 1.00 89.75 243 TYR A CA 1
ATOM 1987 C C . TYR A 1 243 ? 18.113 6.555 -9.323 1.00 89.75 243 TYR A C 1
ATOM 1989 O O . TYR A 1 243 ? 18.976 6.382 -10.187 1.00 89.75 243 TYR A O 1
ATOM 1997 N N . ASP A 1 244 ? 17.937 5.700 -8.311 1.00 89.81 244 ASP A N 1
ATOM 1998 C CA . ASP A 1 244 ? 18.781 4.515 -8.099 1.00 89.81 244 ASP A CA 1
ATOM 1999 C C . ASP A 1 244 ? 18.694 3.543 -9.291 1.00 89.81 244 ASP A C 1
ATOM 2001 O O . ASP A 1 244 ? 19.716 3.052 -9.781 1.00 89.81 244 ASP A O 1
ATOM 2005 N N . VAL A 1 245 ? 17.482 3.325 -9.813 1.00 94.31 245 VAL A N 1
ATOM 2006 C CA . VAL A 1 245 ? 17.237 2.499 -11.006 1.00 94.31 245 VAL A CA 1
ATOM 2007 C C . VAL A 1 245 ? 17.857 3.122 -12.254 1.00 94.31 245 VAL A C 1
ATOM 2009 O O . VAL A 1 245 ? 18.538 2.435 -13.017 1.00 94.31 245 VAL A O 1
ATOM 2012 N N . ARG A 1 246 ? 17.710 4.439 -12.446 1.00 95.75 246 ARG A N 1
ATOM 2013 C CA . ARG A 1 246 ? 18.356 5.146 -13.557 1.00 95.75 246 ARG A CA 1
ATOM 2014 C C . ARG A 1 246 ? 19.867 4.960 -13.531 1.00 95.75 246 ARG A C 1
ATOM 2016 O O . ARG A 1 246 ? 20.454 4.641 -14.561 1.00 95.75 246 ARG A O 1
ATOM 2023 N N . LYS A 1 247 ? 20.491 5.115 -12.361 1.00 95.56 247 LYS A N 1
ATOM 2024 C CA . LYS A 1 247 ? 21.936 4.919 -12.190 1.00 95.56 247 LYS A CA 1
ATOM 2025 C C . LYS A 1 247 ? 22.366 3.483 -12.470 1.00 95.56 247 LYS A C 1
ATOM 2027 O O . LYS A 1 247 ? 23.433 3.282 -13.048 1.00 95.56 247 LYS A O 1
ATOM 2032 N N . CYS A 1 248 ? 21.541 2.500 -12.111 1.00 96.12 248 CYS A N 1
ATOM 2033 C CA . CYS A 1 248 ? 21.779 1.104 -12.462 1.00 96.12 248 CYS A CA 1
ATOM 2034 C C . CYS A 1 248 ? 21.859 0.925 -13.987 1.00 96.12 248 CYS A C 1
ATOM 2036 O O . CYS A 1 248 ? 22.882 0.457 -14.486 1.00 96.12 248 CYS A O 1
ATOM 2038 N N . TYR A 1 249 ? 20.868 1.391 -14.747 1.00 97.00 249 TYR A N 1
ATOM 2039 C CA . TYR A 1 249 ? 20.897 1.264 -16.209 1.00 97.00 249 TYR A CA 1
ATOM 2040 C C . TYR A 1 249 ? 21.983 2.122 -16.877 1.00 97.00 249 TYR A C 1
ATOM 2042 O O . TYR A 1 249 ? 22.653 1.657 -17.795 1.00 97.00 249 TYR A O 1
ATOM 2050 N N . GLU A 1 250 ? 22.248 3.336 -16.385 1.00 96.00 250 GLU A N 1
ATOM 2051 C CA . GLU A 1 250 ? 23.384 4.145 -16.856 1.00 96.00 250 GLU A CA 1
ATOM 2052 C C . GLU A 1 250 ? 24.711 3.381 -16.714 1.00 96.00 250 GLU A C 1
ATOM 2054 O O . GLU A 1 250 ? 25.535 3.403 -17.627 1.00 96.00 250 GLU A O 1
ATOM 2059 N N . SER A 1 251 ? 24.901 2.646 -15.612 1.00 94.94 251 SER A N 1
ATOM 2060 C CA . SER A 1 251 ? 26.101 1.827 -15.414 1.00 94.94 251 SER A CA 1
ATOM 2061 C C . SER A 1 251 ? 26.202 0.652 -16.395 1.00 94.94 251 SER A C 1
ATOM 2063 O O . SER A 1 251 ? 27.299 0.360 -16.864 1.00 94.94 251 SER A O 1
ATOM 2065 N N . GLN A 1 252 ? 25.073 0.038 -16.773 1.00 94.50 252 GLN A N 1
ATOM 2066 C CA . GLN A 1 252 ? 25.031 -1.022 -17.789 1.00 94.50 252 GLN A CA 1
ATOM 2067 C C . GLN A 1 252 ? 25.461 -0.488 -19.160 1.00 94.50 252 GLN A C 1
ATOM 2069 O O . GLN A 1 252 ? 26.301 -1.085 -19.830 1.00 94.50 252 GLN A O 1
ATOM 2074 N N . TYR A 1 253 ? 24.957 0.688 -19.540 1.00 91.38 253 TYR A N 1
ATOM 2075 C CA . TYR A 1 253 ? 25.364 1.356 -20.775 1.00 91.38 253 TYR A CA 1
ATOM 2076 C C . TYR A 1 253 ? 26.871 1.672 -20.786 1.00 91.38 253 TYR A C 1
ATOM 2078 O O . TYR A 1 253 ? 27.557 1.403 -21.772 1.00 91.38 253 TYR A O 1
ATOM 2086 N N . LEU A 1 254 ? 27.408 2.210 -19.683 1.00 91.75 254 LEU A N 1
ATOM 2087 C CA . LEU A 1 254 ? 28.839 2.527 -19.557 1.00 91.75 254 LEU A CA 1
ATOM 2088 C C . LEU A 1 254 ? 29.736 1.281 -19.595 1.00 91.75 254 LEU A C 1
ATOM 2090 O O . LEU A 1 254 ? 30.875 1.371 -20.047 1.00 91.75 254 LEU A O 1
ATOM 2094 N N . ALA A 1 255 ? 29.224 0.126 -19.166 1.00 93.19 255 ALA A N 1
ATOM 2095 C CA . ALA A 1 255 ? 29.905 -1.162 -19.280 1.00 93.19 255 ALA A CA 1
ATOM 2096 C C . ALA A 1 255 ? 29.894 -1.739 -20.713 1.00 93.19 255 ALA A C 1
ATOM 2098 O O . ALA A 1 255 ? 30.469 -2.798 -20.949 1.00 93.19 255 ALA A O 1
ATOM 2099 N N . GLY A 1 256 ? 29.263 -1.054 -21.675 1.00 91.56 256 GLY A N 1
ATOM 2100 C CA . GLY A 1 256 ? 29.151 -1.493 -23.068 1.00 91.56 256 GLY A CA 1
ATOM 2101 C C . GLY A 1 256 ? 27.962 -2.415 -23.343 1.00 91.56 256 GLY A C 1
ATOM 2102 O O . GLY A 1 256 ? 27.823 -2.891 -24.471 1.00 91.56 256 GLY A O 1
ATOM 2103 N N . ASN A 1 257 ? 27.089 -2.646 -22.355 1.00 91.88 257 ASN A N 1
ATOM 2104 C CA . ASN A 1 257 ? 25.893 -3.461 -22.539 1.00 91.88 257 ASN A CA 1
ATOM 2105 C C . ASN A 1 257 ? 24.832 -2.695 -23.337 1.00 91.88 257 ASN A C 1
ATOM 2107 O O . ASN A 1 257 ? 24.653 -1.480 -23.199 1.00 91.88 257 ASN A O 1
ATOM 2111 N N . PHE A 1 258 ? 24.107 -3.418 -24.189 1.00 89.69 258 PHE A N 1
ATOM 2112 C CA . PHE A 1 258 ? 23.023 -2.841 -24.971 1.00 89.69 258 PHE A CA 1
ATOM 2113 C C . PHE A 1 258 ? 21.763 -2.720 -24.119 1.00 89.69 258 PHE A C 1
ATOM 2115 O O . PHE A 1 258 ? 21.300 -3.701 -23.547 1.00 89.69 258 PHE A O 1
ATOM 2122 N N . LEU A 1 259 ? 21.184 -1.521 -24.092 1.00 95.25 259 LEU A N 1
ATOM 2123 C CA . LEU A 1 259 ? 19.850 -1.290 -23.555 1.00 95.25 259 LEU A CA 1
ATOM 2124 C C . LEU A 1 259 ? 18.877 -1.051 -24.705 1.00 95.25 259 LEU A C 1
ATOM 2126 O O . LEU A 1 259 ? 19.159 -0.306 -25.650 1.00 95.25 259 LEU A O 1
ATOM 2130 N N . GLU A 1 260 ? 17.706 -1.652 -24.604 1.00 95.94 260 GLU A N 1
ATOM 2131 C CA . GLU A 1 260 ? 16.563 -1.415 -25.474 1.00 95.94 260 GLU A CA 1
ATOM 2132 C C . GLU A 1 260 ? 15.388 -0.829 -24.692 1.00 95.94 260 GLU A C 1
ATOM 2134 O O . GLU A 1 260 ? 15.200 -1.070 -23.505 1.00 95.94 260 GLU A O 1
ATOM 2139 N N . CYS A 1 261 ? 14.550 -0.046 -25.352 1.00 97.12 261 CYS A N 1
ATOM 2140 C CA . CYS A 1 261 ? 13.307 0.381 -24.741 1.00 97.12 261 CYS A CA 1
ATOM 2141 C C . CYS A 1 261 ? 12.419 -0.839 -24.523 1.00 97.12 261 CYS A C 1
ATOM 2143 O O . CYS A 1 261 ? 12.031 -1.487 -25.498 1.00 97.12 261 CYS A O 1
ATOM 2145 N N . VAL A 1 262 ? 12.057 -1.085 -23.259 1.00 96.94 262 VAL A N 1
ATOM 2146 C CA . VAL A 1 262 ? 11.305 -2.275 -22.842 1.00 96.94 262 VAL A CA 1
ATOM 2147 C C . VAL A 1 262 ? 10.060 -2.515 -23.693 1.00 96.94 262 VAL A C 1
ATOM 2149 O O . VAL A 1 262 ? 9.737 -3.650 -24.016 1.00 96.94 262 VAL A O 1
ATOM 2152 N N . TRP A 1 263 ? 9.414 -1.455 -24.165 1.00 96.12 263 TRP A N 1
ATOM 2153 C CA . TRP A 1 263 ? 8.183 -1.559 -24.935 1.00 96.12 263 TRP A CA 1
ATOM 2154 C C . TRP A 1 263 ? 8.373 -1.667 -26.445 1.00 96.12 263 TRP A C 1
ATOM 2156 O O . TRP A 1 263 ? 7.698 -2.450 -27.106 1.00 96.12 263 TRP A O 1
ATOM 2166 N N . SER A 1 264 ? 9.276 -0.862 -27.010 1.00 95.38 264 SER A N 1
ATOM 2167 C CA . SER A 1 264 ? 9.446 -0.771 -28.467 1.00 95.38 264 SER A CA 1
ATOM 2168 C C . SER A 1 264 ? 10.457 -1.761 -29.034 1.00 95.38 264 SER A C 1
ATOM 2170 O O . SER A 1 264 ? 10.487 -1.955 -30.247 1.00 95.38 264 SER A O 1
ATOM 2172 N N . GLY A 1 265 ? 11.348 -2.297 -28.194 1.00 95.12 265 GLY A N 1
ATOM 2173 C CA . GLY A 1 265 ? 12.541 -3.037 -28.620 1.00 95.12 265 GLY A CA 1
ATOM 2174 C C . GLY A 1 265 ? 13.584 -2.184 -29.349 1.00 95.12 265 GLY A C 1
ATOM 2175 O O . GLY A 1 265 ? 14.624 -2.684 -29.764 1.00 95.12 265 GLY A O 1
ATOM 2176 N N . LYS A 1 266 ? 13.346 -0.879 -29.534 1.00 96.19 266 LYS A N 1
ATOM 2177 C CA . LYS A 1 266 ? 14.330 0.010 -30.157 1.00 96.19 266 LYS A CA 1
ATOM 2178 C C . LYS A 1 266 ? 15.469 0.274 -29.185 1.00 96.19 266 LYS A C 1
ATOM 2180 O O . LYS A 1 266 ? 15.242 0.537 -28.004 1.00 96.19 266 LYS A O 1
ATOM 2185 N N . ARG A 1 267 ? 16.690 0.284 -29.711 1.00 95.81 267 ARG A N 1
ATOM 2186 C CA . ARG A 1 267 ? 17.904 0.570 -28.945 1.00 95.81 267 ARG A CA 1
ATOM 2187 C C . ARG A 1 267 ? 17.853 1.954 -28.287 1.00 95.81 267 ARG A C 1
ATOM 2189 O O . ARG A 1 267 ? 17.498 2.944 -28.925 1.00 95.81 267 ARG A O 1
ATOM 2196 N N . ILE A 1 268 ? 18.277 2.015 -27.028 1.00 96.12 268 ILE A N 1
ATOM 2197 C CA . ILE A 1 268 ? 18.570 3.250 -26.302 1.00 96.12 268 ILE A CA 1
ATOM 2198 C C . ILE A 1 268 ? 20.039 3.583 -26.577 1.00 96.12 268 ILE A C 1
ATOM 2200 O O . ILE A 1 268 ? 20.955 3.016 -25.985 1.00 96.12 268 ILE A O 1
ATOM 2204 N N . SER A 1 269 ? 20.267 4.454 -27.559 1.00 92.12 269 SER A N 1
ATOM 2205 C CA . SER A 1 269 ? 21.610 4.722 -28.090 1.00 92.12 269 SER A CA 1
ATOM 2206 C C . SER A 1 269 ? 22.487 5.581 -27.185 1.00 92.12 269 SER A C 1
ATOM 2208 O O . SER A 1 269 ? 23.685 5.637 -27.423 1.00 92.12 269 SER A O 1
ATOM 2210 N N . ASN A 1 270 ? 21.916 6.271 -26.196 1.00 91.19 270 ASN A N 1
ATOM 2211 C CA . ASN A 1 270 ? 22.650 7.008 -25.171 1.00 91.19 270 ASN A CA 1
ATOM 2212 C C . ASN A 1 270 ? 21.764 7.224 -23.922 1.00 91.19 270 ASN A C 1
ATOM 2214 O O . ASN A 1 270 ? 20.535 7.137 -24.028 1.00 91.19 270 ASN A O 1
ATOM 2218 N N . PRO A 1 271 ? 22.355 7.533 -22.752 1.00 91.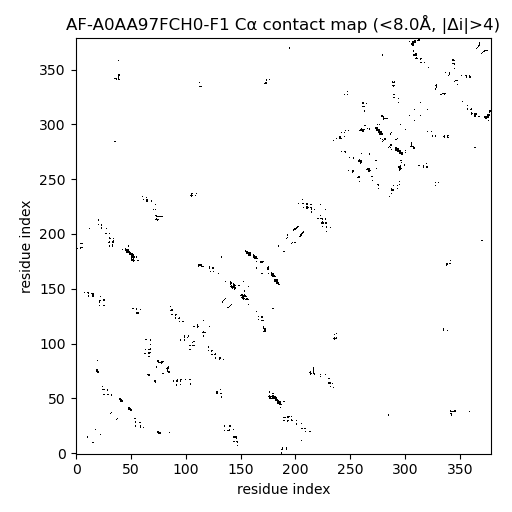62 271 PRO A N 1
ATOM 2219 C CA . PRO A 1 271 ? 21.609 7.763 -21.513 1.00 91.62 271 PRO A CA 1
ATOM 2220 C C . PRO A 1 271 ? 20.601 8.922 -21.546 1.00 91.62 271 PRO A C 1
ATOM 2222 O O . PRO A 1 271 ? 19.611 8.886 -20.818 1.00 91.62 271 PRO A O 1
ATOM 2225 N N . GLU A 1 272 ? 20.816 9.951 -22.369 1.00 92.06 272 GLU A N 1
ATOM 2226 C CA . GLU A 1 272 ? 19.924 11.120 -22.448 1.00 92.06 272 GLU A CA 1
ATOM 2227 C C . GLU A 1 272 ? 18.569 10.766 -23.075 1.00 92.06 272 GLU A C 1
ATOM 2229 O O . GLU A 1 272 ? 17.540 11.320 -22.700 1.00 92.06 272 GLU A O 1
ATOM 2234 N N . MET A 1 273 ? 18.546 9.784 -23.982 1.00 94.44 273 MET A N 1
ATOM 2235 C CA . MET A 1 273 ? 17.316 9.261 -24.587 1.00 94.44 273 MET A CA 1
ATOM 2236 C C . MET A 1 273 ? 16.517 8.346 -23.647 1.00 94.44 273 MET A C 1
ATOM 2238 O O . MET A 1 273 ? 15.362 8.021 -23.943 1.00 94.44 273 MET A O 1
ATOM 2242 N N . MET A 1 274 ? 17.129 7.900 -22.547 1.00 96.00 274 MET A N 1
ATOM 2243 C CA . MET A 1 274 ? 16.524 6.978 -21.595 1.00 96.00 274 MET A CA 1
ATOM 2244 C C . MET A 1 274 ? 15.595 7.715 -20.632 1.00 96.00 274 MET A C 1
ATOM 2246 O O . MET A 1 274 ? 15.998 8.669 -19.964 1.00 96.00 274 MET A O 1
ATOM 2250 N N . ALA A 1 275 ? 14.383 7.200 -20.478 1.00 95.56 275 ALA A N 1
ATOM 2251 C CA . ALA A 1 275 ? 13.506 7.468 -19.350 1.00 95.56 275 ALA A CA 1
ATOM 2252 C C . ALA A 1 275 ? 13.344 6.194 -18.512 1.00 95.56 275 ALA A C 1
ATOM 2254 O O . ALA A 1 275 ? 13.549 5.085 -19.008 1.00 95.56 275 ALA A O 1
ATOM 2255 N N . ILE A 1 276 ? 12.977 6.361 -17.244 1.00 96.50 276 ILE A N 1
ATOM 2256 C CA . ILE A 1 276 ? 12.536 5.252 -16.395 1.00 96.50 276 ILE A CA 1
ATOM 2257 C C . ILE A 1 276 ? 11.019 5.303 -16.393 1.00 96.50 276 ILE A C 1
ATOM 2259 O O . ILE A 1 276 ? 10.445 6.290 -15.937 1.00 96.50 276 ILE A O 1
ATOM 2263 N N . ASP A 1 277 ? 10.402 4.289 -16.983 1.00 95.19 277 ASP A N 1
ATOM 2264 C CA . ASP A 1 277 ? 8.952 4.167 -17.029 1.00 95.19 277 ASP A CA 1
ATOM 2265 C C . ASP A 1 277 ? 8.453 3.262 -15.905 1.00 95.19 277 ASP A C 1
ATOM 2267 O O . ASP A 1 277 ? 9.118 2.298 -15.514 1.00 95.19 277 ASP A O 1
ATOM 2271 N N . HIS A 1 278 ? 7.258 3.587 -15.422 1.00 95.44 278 HIS A N 1
ATOM 2272 C CA . HIS A 1 278 ? 6.484 2.753 -14.525 1.00 95.44 278 HIS A CA 1
ATOM 2273 C C . HIS A 1 278 ? 5.634 1.793 -15.352 1.00 95.44 278 HIS A C 1
ATOM 2275 O O . HIS A 1 278 ? 4.728 2.248 -16.054 1.00 95.44 278 HIS A O 1
ATOM 2281 N N . MET A 1 279 ? 5.856 0.479 -15.248 1.00 95.06 279 MET A N 1
ATOM 2282 C CA . MET A 1 279 ? 5.029 -0.492 -15.985 1.00 95.06 279 MET A CA 1
ATOM 2283 C C . MET A 1 279 ? 3.545 -0.277 -15.693 1.00 95.06 279 MET A C 1
ATOM 2285 O O . MET A 1 279 ? 2.758 -0.046 -16.611 1.00 95.06 279 MET A O 1
ATOM 2289 N N . LEU A 1 280 ? 3.199 -0.231 -14.406 1.00 95.00 280 LEU A N 1
ATOM 2290 C CA . LEU A 1 280 ? 1.930 0.281 -13.912 1.00 95.00 280 LEU A CA 1
ATOM 2291 C C . LEU A 1 280 ? 2.123 1.735 -13.450 1.00 95.00 280 LEU A C 1
ATOM 2293 O O . LEU A 1 280 ? 2.851 1.951 -12.472 1.00 95.00 280 LEU A O 1
ATOM 2297 N N . PRO A 1 281 ? 1.480 2.725 -14.102 1.00 93.38 281 PRO A N 1
ATOM 2298 C CA . PRO A 1 281 ? 1.654 4.147 -13.816 1.00 93.38 281 PRO A CA 1
ATOM 2299 C C . PRO A 1 281 ? 1.524 4.490 -12.333 1.00 93.38 281 PRO A C 1
ATOM 2301 O O . PRO A 1 281 ? 0.631 3.996 -11.636 1.00 93.38 281 PRO A O 1
ATOM 2304 N N . PHE A 1 282 ? 2.383 5.387 -11.840 1.00 90.12 282 PHE A N 1
ATOM 2305 C CA . PHE A 1 282 ? 2.361 5.790 -10.432 1.00 90.12 282 PHE A CA 1
ATOM 2306 C C . PHE A 1 282 ? 1.028 6.441 -10.031 1.00 90.12 282 PHE A C 1
ATOM 2308 O O . PHE A 1 282 ? 0.551 6.230 -8.917 1.00 90.12 282 PHE A O 1
ATOM 2315 N N . SER A 1 283 ? 0.394 7.188 -10.937 1.00 87.56 283 SER A N 1
ATOM 2316 C CA . SER A 1 283 ? -0.943 7.775 -10.765 1.00 87.56 283 SER A CA 1
ATOM 2317 C C . SER A 1 283 ? -2.005 6.733 -10.379 1.00 87.56 283 SER A C 1
ATOM 2319 O O . SER A 1 283 ? -2.864 7.027 -9.547 1.00 87.56 283 SER A O 1
ATOM 2321 N N . VAL A 1 284 ? -1.881 5.502 -10.887 1.00 88.38 284 VAL A N 1
ATOM 2322 C CA . VAL A 1 284 ? -2.807 4.381 -10.669 1.00 88.38 284 VAL A CA 1
ATOM 2323 C C . VAL A 1 284 ? -2.337 3.459 -9.537 1.00 88.38 284 VAL A C 1
ATOM 2325 O O . VAL A 1 284 ? -3.068 3.184 -8.578 1.00 88.38 284 VAL A O 1
ATOM 2328 N N . TRP A 1 285 ? -1.097 2.970 -9.621 1.00 89.44 285 TRP A N 1
ATOM 2329 C CA . TRP A 1 285 ? -0.600 1.909 -8.742 1.00 89.44 285 TRP A CA 1
ATOM 2330 C C . TRP A 1 285 ? 0.050 2.442 -7.459 1.00 89.44 285 TRP A C 1
ATOM 2332 O O . TRP A 1 285 ? -0.047 1.785 -6.418 1.00 89.44 285 TRP A O 1
ATOM 2342 N N . LYS A 1 286 ? 0.594 3.671 -7.486 1.00 87.19 286 LYS A N 1
ATOM 2343 C CA . LYS A 1 286 ? 1.329 4.328 -6.381 1.00 87.19 286 LYS A CA 1
ATOM 2344 C C . LYS A 1 286 ? 2.493 3.473 -5.862 1.00 87.19 286 LYS A C 1
ATOM 2346 O O . LYS A 1 286 ? 2.675 3.305 -4.659 1.00 87.19 286 LYS A O 1
ATOM 2351 N N . ASN A 1 287 ? 3.252 2.892 -6.788 1.00 87.25 287 ASN A N 1
ATOM 2352 C CA . ASN A 1 287 ? 4.293 1.911 -6.509 1.00 87.25 287 ASN A CA 1
ATOM 2353 C C . ASN A 1 287 ? 5.588 2.284 -7.252 1.00 87.25 287 ASN A C 1
ATOM 2355 O O . ASN A 1 287 ? 5.569 2.485 -8.466 1.00 87.25 287 ASN A O 1
ATOM 2359 N N . ASN A 1 288 ? 6.691 2.347 -6.504 1.00 89.38 288 ASN A N 1
ATOM 2360 C CA . ASN A 1 288 ? 8.051 2.611 -6.993 1.00 89.38 288 ASN A CA 1
ATOM 2361 C C . ASN A 1 288 ? 9.006 1.443 -6.676 1.00 89.38 288 ASN A C 1
ATOM 2363 O O . ASN A 1 288 ? 10.208 1.651 -6.502 1.00 89.38 288 ASN A O 1
ATOM 2367 N N . ASP A 1 289 ? 8.461 0.240 -6.530 1.00 91.69 289 ASP A N 1
ATOM 2368 C CA . ASP A 1 289 ? 9.225 -0.993 -6.423 1.00 91.69 289 ASP A CA 1
ATOM 2369 C C . ASP A 1 289 ? 10.048 -1.186 -7.706 1.00 91.69 289 ASP A C 1
ATOM 2371 O O . ASP A 1 289 ? 9.623 -0.819 -8.803 1.00 91.69 289 ASP A O 1
ATOM 2375 N N . LEU A 1 290 ? 11.214 -1.807 -7.577 1.00 94.25 290 LEU A N 1
ATOM 2376 C CA . LEU A 1 290 ? 12.168 -2.049 -8.650 1.00 94.25 290 LEU A CA 1
ATOM 2377 C C . LEU A 1 290 ? 11.538 -2.790 -9.830 1.00 94.25 290 LEU A C 1
ATOM 2379 O O . LEU A 1 290 ? 11.751 -2.393 -10.972 1.00 94.25 290 LEU A O 1
ATOM 2383 N N . TRP A 1 291 ? 10.713 -3.811 -9.567 1.00 94.75 291 TRP A N 1
ATOM 2384 C CA . TRP A 1 291 ? 10.031 -4.561 -10.628 1.00 94.75 291 TRP A CA 1
ATOM 2385 C C . TRP A 1 291 ? 9.175 -3.647 -11.514 1.00 94.75 291 TRP A C 1
ATOM 2387 O O . TRP A 1 291 ? 9.014 -3.943 -12.691 1.00 94.75 291 TRP A O 1
ATOM 2397 N N . ASN A 1 292 ? 8.670 -2.528 -10.981 1.00 96.00 292 ASN A N 1
ATOM 2398 C CA . ASN A 1 292 ? 7.817 -1.588 -11.698 1.00 96.00 292 ASN A CA 1
ATOM 2399 C C . ASN A 1 292 ? 8.599 -0.548 -12.521 1.00 96.00 292 ASN A C 1
ATOM 2401 O O . ASN A 1 292 ? 7.960 0.236 -13.209 1.00 96.00 292 ASN A O 1
ATOM 2405 N N . LEU A 1 293 ? 9.938 -0.502 -12.459 1.00 96.50 293 LEU A N 1
ATOM 2406 C CA . LEU A 1 293 ? 10.761 0.590 -13.002 1.00 96.50 293 LEU A CA 1
ATOM 2407 C C . LEU A 1 293 ? 11.716 0.114 -14.111 1.00 96.50 293 LEU A C 1
ATOM 2409 O O . LEU A 1 293 ? 12.812 -0.384 -13.842 1.00 96.50 293 LEU A O 1
ATOM 2413 N N . LEU A 1 294 ? 11.336 0.322 -15.373 1.00 97.38 294 LEU A N 1
ATOM 2414 C CA . LEU A 1 294 ? 12.053 -0.219 -16.536 1.00 97.38 294 LEU A CA 1
ATOM 2415 C C . LEU A 1 294 ? 12.558 0.873 -17.494 1.00 97.38 294 LEU A C 1
ATOM 2417 O O . LEU A 1 294 ? 11.972 1.959 -17.567 1.00 97.38 294 LEU A O 1
ATOM 2421 N N . PRO A 1 295 ? 13.650 0.629 -18.246 1.00 97.69 295 PRO A N 1
ATOM 2422 C CA . PRO A 1 295 ? 14.199 1.624 -19.146 1.00 97.69 295 PRO A CA 1
ATOM 2423 C C . PRO A 1 295 ? 13.357 1.699 -20.423 1.00 97.69 295 PRO A C 1
ATOM 2425 O O . PRO A 1 295 ? 13.020 0.704 -21.069 1.00 97.69 295 PRO A O 1
ATOM 2428 N N . SER A 1 296 ? 13.033 2.918 -20.827 1.00 97.31 296 SER A N 1
ATOM 2429 C CA . SER A 1 296 ? 12.267 3.202 -22.034 1.00 97.31 296 SER A CA 1
ATOM 2430 C C . SER A 1 296 ? 12.880 4.372 -22.800 1.00 97.31 296 SER A C 1
ATOM 2432 O O . SER A 1 296 ? 13.682 5.140 -22.272 1.00 97.31 296 SER A O 1
ATOM 2434 N N . LEU A 1 297 ? 12.517 4.519 -24.074 1.00 97.06 297 LEU A N 1
ATOM 2435 C CA . LEU A 1 297 ? 12.802 5.750 -24.808 1.00 97.06 297 LEU A CA 1
ATOM 2436 C C . LEU A 1 297 ? 11.869 6.847 -24.291 1.00 97.06 297 LEU A C 1
ATOM 2438 O O . LEU A 1 297 ? 10.661 6.623 -24.219 1.00 97.06 297 LEU A O 1
ATOM 2442 N N . ALA A 1 298 ? 12.393 8.042 -24.016 1.00 95.25 298 ALA A N 1
ATOM 2443 C CA . ALA A 1 298 ? 11.590 9.165 -23.518 1.00 95.25 298 ALA A CA 1
ATOM 2444 C C . ALA A 1 298 ? 10.375 9.483 -24.416 1.00 95.25 298 ALA A C 1
ATOM 2446 O O . ALA A 1 298 ? 9.282 9.754 -23.922 1.00 95.25 298 ALA A O 1
ATOM 2447 N N . SER A 1 299 ? 10.537 9.362 -25.738 1.00 94.31 299 SER A N 1
ATOM 2448 C CA . SER A 1 299 ? 9.457 9.549 -26.716 1.00 94.31 299 SER A CA 1
ATOM 2449 C C . SER A 1 299 ? 8.368 8.473 -26.651 1.00 94.31 299 SER A C 1
ATOM 2451 O O . SER A 1 299 ? 7.216 8.756 -26.966 1.00 94.31 299 SER A O 1
ATOM 2453 N N . VAL A 1 300 ? 8.712 7.249 -26.247 1.00 95.94 300 VAL A N 1
ATOM 2454 C CA . VAL A 1 300 ? 7.761 6.146 -26.049 1.00 95.94 300 VAL A CA 1
ATOM 2455 C C . VAL A 1 300 ? 7.064 6.298 -24.703 1.00 95.94 300 VAL A C 1
ATOM 2457 O O . VAL A 1 300 ? 5.842 6.213 -24.641 1.00 95.94 300 VAL A O 1
ATOM 2460 N N . ASN A 1 301 ? 7.828 6.604 -23.652 1.00 94.62 301 ASN A N 1
ATOM 2461 C CA . ASN A 1 301 ? 7.304 6.842 -22.311 1.00 94.62 301 ASN A CA 1
ATOM 2462 C C . ASN A 1 301 ? 6.240 7.949 -22.307 1.00 94.62 301 ASN A C 1
ATOM 2464 O O . ASN A 1 301 ? 5.133 7.772 -21.809 1.00 94.62 301 ASN A O 1
ATOM 2468 N N . SER A 1 302 ? 6.541 9.071 -22.968 1.00 93.44 302 SER A N 1
ATOM 2469 C CA . SER A 1 302 ? 5.605 10.192 -23.082 1.00 93.44 302 SER A CA 1
ATOM 2470 C C . SER A 1 302 ? 4.308 9.826 -23.810 1.00 93.44 302 SER A C 1
ATOM 2472 O O . SER A 1 302 ? 3.281 10.428 -23.516 1.00 93.44 302 SER A O 1
ATOM 2474 N N . LYS A 1 303 ? 4.342 8.881 -24.761 1.00 94.69 303 LYS A N 1
ATOM 2475 C CA . LYS A 1 303 ? 3.140 8.406 -25.464 1.00 94.69 303 LYS A CA 1
ATOM 2476 C C . LYS A 1 303 ? 2.316 7.446 -24.613 1.00 94.69 303 LYS A C 1
ATOM 2478 O O . LYS A 1 303 ? 1.094 7.518 -24.658 1.00 94.69 303 LYS A O 1
ATOM 2483 N N . LYS A 1 304 ? 2.976 6.559 -23.860 1.00 94.38 304 LYS A N 1
ATOM 2484 C CA . LYS A 1 304 ? 2.314 5.659 -22.909 1.00 94.38 304 LYS A CA 1
ATOM 2485 C C . LYS A 1 304 ? 1.590 6.465 -21.829 1.00 94.38 304 LYS A C 1
ATOM 2487 O O . LYS A 1 304 ? 0.419 6.202 -21.561 1.00 94.38 304 LYS A O 1
ATOM 2492 N N . SER A 1 305 ? 2.258 7.485 -21.276 1.00 92.69 305 SER A N 1
ATOM 2493 C CA . SER A 1 305 ? 1.709 8.353 -20.228 1.00 92.69 305 SER A CA 1
ATOM 2494 C C . SER A 1 305 ? 1.120 7.506 -19.081 1.00 92.69 305 SER A C 1
ATOM 2496 O O . SER A 1 305 ? 1.764 6.561 -18.626 1.00 92.69 305 SER A O 1
ATOM 2498 N N . ASP A 1 306 ? -0.102 7.802 -18.643 1.00 94.00 306 ASP A N 1
ATOM 2499 C CA . ASP A 1 306 ? -0.819 7.076 -17.590 1.00 94.00 306 ASP A CA 1
ATOM 2500 C C . ASP A 1 306 ? -1.610 5.850 -18.100 1.00 94.00 306 ASP A C 1
ATOM 2502 O O . ASP A 1 306 ? -2.448 5.307 -17.378 1.00 94.00 306 ASP A O 1
ATOM 2506 N N . SER A 1 307 ? -1.362 5.392 -19.331 1.00 96.50 307 SER A N 1
ATOM 2507 C CA . SER A 1 307 ? -2.021 4.201 -19.886 1.00 96.50 307 SER A CA 1
ATOM 2508 C C . SER A 1 307 ? -1.388 2.903 -19.369 1.00 96.50 307 SER A C 1
ATOM 2510 O O . SER A 1 307 ? -0.187 2.833 -19.081 1.00 96.50 307 SER A O 1
ATOM 2512 N N . ILE A 1 308 ? -2.203 1.853 -19.282 1.00 97.50 308 ILE A N 1
ATOM 2513 C CA . ILE A 1 308 ? -1.809 0.515 -18.829 1.00 97.50 308 ILE A CA 1
ATOM 2514 C C . ILE A 1 308 ? -1.344 -0.311 -20.036 1.00 97.50 308 ILE A C 1
ATOM 2516 O O . ILE A 1 308 ? -2.059 -0.343 -21.038 1.00 97.50 308 ILE A O 1
ATOM 2520 N N . PRO A 1 309 ? -0.179 -0.985 -19.989 1.00 97.12 309 PRO A N 1
ATOM 2521 C CA . PRO A 1 309 ? 0.259 -1.834 -21.092 1.00 97.12 309 PRO A CA 1
ATOM 2522 C C . PRO A 1 309 ? -0.730 -2.985 -21.317 1.00 97.12 309 PRO A C 1
ATOM 2524 O O . PRO A 1 309 ? -1.152 -3.642 -20.368 1.00 97.12 309 PRO A O 1
ATOM 2527 N N . ALA A 1 310 ? -1.088 -3.243 -22.575 1.00 97.44 310 ALA A N 1
ATOM 2528 C CA . ALA A 1 310 ? -1.961 -4.357 -22.930 1.00 97.44 310 ALA A CA 1
ATOM 2529 C C . ALA A 1 310 ? -1.331 -5.700 -22.501 1.00 97.44 310 ALA A C 1
ATOM 2531 O O . ALA A 1 310 ? -0.120 -5.868 -22.684 1.00 97.44 310 ALA A O 1
ATOM 2532 N N . PRO A 1 311 ? -2.110 -6.690 -22.022 1.00 97.31 311 PRO A N 1
ATOM 2533 C CA . PRO A 1 311 ? -1.579 -8.007 -21.650 1.00 97.31 311 PRO A CA 1
ATOM 2534 C C . PRO A 1 311 ? -0.745 -8.655 -22.765 1.00 97.31 311 PRO A C 1
ATOM 2536 O O . PRO A 1 311 ? 0.378 -9.089 -22.529 1.00 97.31 311 PRO A O 1
ATOM 2539 N N . ALA A 1 312 ? -1.215 -8.579 -24.015 1.00 96.75 312 ALA A N 1
ATOM 2540 C CA . ALA A 1 312 ? -0.481 -9.079 -25.179 1.00 96.75 312 ALA A CA 1
ATOM 2541 C C . ALA A 1 312 ? 0.861 -8.355 -25.421 1.00 96.75 312 ALA A C 1
ATOM 2543 O O . ALA A 1 312 ? 1.796 -8.943 -25.965 1.00 96.75 312 ALA A O 1
ATOM 2544 N N . LEU A 1 313 ? 0.981 -7.077 -25.036 1.00 96.56 313 LEU A N 1
ATOM 2545 C CA . LEU A 1 313 ? 2.249 -6.346 -25.106 1.00 96.56 313 LEU A CA 1
ATOM 2546 C C . LEU A 1 313 ? 3.205 -6.799 -23.996 1.00 96.56 313 LEU A C 1
ATOM 2548 O O . LEU A 1 313 ? 4.392 -6.959 -24.273 1.00 96.56 313 LEU A O 1
ATOM 2552 N N . VAL A 1 314 ? 2.698 -7.027 -22.779 1.00 97.31 314 VAL A N 1
ATOM 2553 C CA . VAL A 1 314 ? 3.478 -7.587 -21.662 1.00 97.31 314 VAL A CA 1
ATOM 2554 C C . VAL A 1 314 ? 4.033 -8.959 -22.047 1.00 97.31 314 VAL A C 1
ATOM 2556 O O . VAL A 1 314 ? 5.235 -9.172 -21.931 1.00 97.31 314 VAL A O 1
ATOM 2559 N N . GLU A 1 315 ? 3.197 -9.842 -22.597 1.00 96.38 315 GLU A N 1
ATOM 2560 C CA . GLU A 1 315 ? 3.611 -11.162 -23.093 1.00 96.38 315 GLU A CA 1
ATOM 2561 C C . GLU A 1 315 ? 4.638 -11.052 -24.224 1.00 96.38 315 GLU A C 1
ATOM 2563 O O . GLU A 1 315 ? 5.703 -11.656 -24.166 1.00 96.38 315 GLU A O 1
ATOM 2568 N N . LYS A 1 316 ? 4.381 -10.216 -25.238 1.00 96.31 316 LYS A N 1
ATOM 2569 C CA . LYS A 1 316 ? 5.311 -10.011 -26.361 1.00 96.31 316 LYS A CA 1
ATOM 2570 C C . LYS A 1 316 ? 6.680 -9.485 -25.919 1.00 96.31 316 LYS A C 1
ATOM 2572 O O . LYS A 1 316 ? 7.670 -9.663 -26.631 1.00 96.31 316 LYS A O 1
ATOM 2577 N N . ARG A 1 317 ? 6.732 -8.749 -24.809 1.00 96.69 317 ARG A N 1
ATOM 2578 C CA . ARG A 1 317 ? 7.946 -8.116 -24.280 1.00 96.69 317 ARG A CA 1
ATOM 2579 C C . ARG A 1 317 ? 8.462 -8.810 -23.019 1.00 96.69 317 ARG A C 1
ATOM 2581 O O . ARG A 1 317 ? 9.337 -8.240 -22.370 1.00 96.69 317 ARG A O 1
ATOM 2588 N N . SER A 1 318 ? 7.986 -10.021 -22.713 1.00 96.88 318 SER A N 1
ATOM 2589 C CA . SER A 1 318 ? 8.358 -10.776 -21.512 1.00 96.88 318 SER A CA 1
ATOM 2590 C C . SER A 1 318 ? 9.871 -10.896 -21.368 1.00 96.88 318 SER A C 1
ATOM 2592 O O . SER A 1 318 ? 10.393 -10.492 -20.340 1.00 96.88 318 SER A O 1
ATOM 2594 N N . ASP A 1 319 ? 10.582 -11.309 -22.421 1.00 96.62 319 ASP A N 1
ATOM 2595 C CA . ASP A 1 319 ? 12.042 -11.496 -22.398 1.00 96.62 319 ASP A CA 1
ATOM 2596 C C . ASP A 1 319 ? 12.801 -10.201 -22.059 1.00 96.62 319 ASP A C 1
ATOM 2598 O O . ASP A 1 319 ? 13.817 -10.211 -21.368 1.00 96.62 319 ASP A O 1
ATOM 2602 N N . SER A 1 320 ? 12.292 -9.060 -22.532 1.00 96.56 320 SER A N 1
ATOM 2603 C CA . SER A 1 320 ? 12.865 -7.741 -22.242 1.00 96.56 320 SER A CA 1
ATOM 2604 C C . SER A 1 320 ? 12.608 -7.348 -20.786 1.00 96.56 320 SER A C 1
ATOM 2606 O O . SER A 1 320 ? 13.513 -6.900 -20.085 1.00 96.56 320 SER A O 1
ATOM 2608 N N . ILE A 1 321 ? 11.371 -7.543 -20.316 1.00 98.06 321 ILE A N 1
ATOM 2609 C CA . ILE A 1 321 ? 10.956 -7.245 -18.941 1.00 98.06 321 ILE A CA 1
ATOM 2610 C C . ILE A 1 321 ? 11.764 -8.086 -17.949 1.00 98.06 321 ILE A C 1
ATOM 2612 O O . ILE A 1 321 ? 12.343 -7.538 -17.011 1.00 98.06 321 ILE A O 1
ATOM 2616 N N . THR A 1 322 ? 11.846 -9.396 -18.174 1.00 97.06 322 THR A N 1
ATOM 2617 C CA . THR A 1 322 ? 12.540 -10.334 -17.288 1.00 97.06 322 THR A CA 1
ATOM 2618 C C . THR A 1 322 ? 14.048 -10.117 -17.315 1.00 97.06 322 THR A C 1
ATOM 2620 O O . THR A 1 322 ? 14.662 -10.092 -16.253 1.00 97.06 322 THR A O 1
ATOM 2623 N N . GLY A 1 323 ? 14.636 -9.811 -18.477 1.00 96.62 323 GLY A N 1
ATOM 2624 C CA . GLY A 1 323 ? 16.046 -9.428 -18.568 1.00 96.62 323 GLY A CA 1
ATOM 2625 C C . GLY A 1 323 ? 16.385 -8.169 -17.757 1.00 96.62 323 GLY A C 1
ATOM 2626 O O . GLY A 1 323 ? 17.430 -8.105 -17.107 1.00 96.62 323 GLY A O 1
ATOM 2627 N N . TYR A 1 324 ? 15.496 -7.169 -17.721 1.00 97.88 324 TYR A N 1
ATOM 2628 C CA . TYR A 1 324 ? 15.694 -6.003 -16.852 1.00 97.88 324 TYR A CA 1
ATOM 2629 C C . TYR A 1 324 ? 15.460 -6.299 -15.379 1.00 97.88 324 TYR A C 1
ATOM 2631 O O . TYR A 1 324 ? 16.168 -5.755 -14.527 1.00 97.88 324 TYR A O 1
ATOM 2639 N N . TRP A 1 325 ? 14.504 -7.166 -15.064 1.00 97.38 325 TRP A N 1
ATOM 2640 C CA . TRP A 1 325 ? 14.343 -7.653 -13.705 1.00 97.38 325 TRP A CA 1
ATOM 2641 C C . TRP A 1 325 ? 15.588 -8.392 -13.210 1.00 97.38 325 TRP A C 1
ATOM 2643 O O . TRP A 1 325 ? 15.987 -8.151 -12.075 1.00 97.38 325 TRP A O 1
ATOM 2653 N N . ASP A 1 326 ? 16.252 -9.190 -14.048 1.00 95.56 326 ASP A N 1
ATOM 2654 C CA . ASP A 1 326 ? 17.504 -9.865 -13.693 1.00 95.56 326 ASP A CA 1
ATOM 2655 C C . ASP A 1 326 ? 18.627 -8.853 -13.400 1.00 95.56 326 ASP A C 1
ATOM 2657 O O . ASP A 1 326 ? 19.322 -8.983 -12.396 1.00 95.56 326 ASP A O 1
ATOM 2661 N N . ILE A 1 327 ? 18.754 -7.779 -14.193 1.00 96.25 327 ILE A N 1
ATOM 2662 C CA . ILE A 1 327 ? 19.715 -6.687 -13.927 1.00 96.25 327 ILE A CA 1
ATOM 2663 C C . ILE A 1 327 ? 19.443 -6.021 -12.568 1.00 96.25 327 ILE A C 1
ATOM 2665 O O . ILE A 1 327 ? 20.366 -5.737 -11.796 1.00 96.25 327 ILE A O 1
ATOM 2669 N N . LEU A 1 328 ? 18.173 -5.735 -12.270 1.00 96.31 328 LEU A N 1
ATOM 2670 C CA . LEU A 1 328 ? 17.781 -5.107 -11.008 1.00 96.31 328 LEU A CA 1
ATOM 2671 C C . LEU A 1 328 ? 17.944 -6.054 -9.818 1.00 96.31 328 LEU A C 1
ATOM 2673 O O . LEU A 1 328 ? 18.342 -5.605 -8.742 1.00 96.31 328 LEU A O 1
ATOM 2677 N N . HIS A 1 329 ? 17.666 -7.343 -10.006 1.00 94.50 329 HIS A N 1
ATOM 2678 C CA . HIS A 1 329 ? 17.878 -8.385 -9.009 1.00 94.50 329 HIS A CA 1
ATOM 2679 C C . HIS A 1 329 ? 19.368 -8.581 -8.731 1.00 94.50 329 HIS A C 1
ATOM 2681 O O . HIS A 1 329 ? 19.760 -8.572 -7.571 1.00 94.50 329 HIS A O 1
ATOM 2687 N N . GLU A 1 330 ? 20.225 -8.621 -9.750 1.00 94.25 330 GLU A N 1
ATOM 2688 C CA . GLU A 1 330 ? 21.679 -8.698 -9.569 1.00 94.25 330 GLU A CA 1
ATOM 2689 C C . GLU A 1 330 ? 22.207 -7.494 -8.773 1.00 94.25 330 GLU A C 1
ATOM 2691 O O . GLU A 1 330 ? 23.030 -7.634 -7.863 1.00 94.25 330 GLU A O 1
ATOM 2696 N N . ARG A 1 331 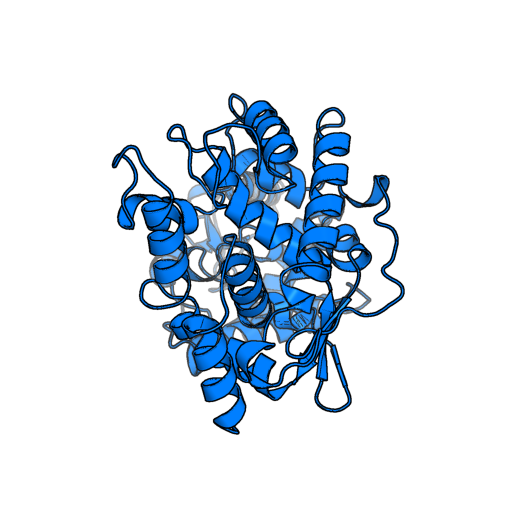? 21.706 -6.289 -9.076 1.00 94.69 331 ARG A N 1
ATOM 2697 C CA . ARG A 1 331 ? 22.147 -5.062 -8.405 1.00 94.69 331 ARG A CA 1
ATOM 2698 C C . ARG A 1 331 ? 21.588 -4.909 -6.989 1.00 94.69 331 ARG A C 1
ATOM 2700 O O . ARG A 1 331 ? 22.281 -4.376 -6.119 1.00 94.69 331 ARG A O 1
ATOM 2707 N N . PHE A 1 332 ? 20.340 -5.311 -6.766 1.00 92.25 332 PHE A N 1
ATOM 2708 C CA . PHE A 1 332 ? 19.589 -5.071 -5.534 1.00 92.25 332 PHE A CA 1
ATOM 2709 C C . PHE A 1 332 ? 18.805 -6.320 -5.077 1.00 92.25 332 PHE A C 1
ATOM 2711 O O . PHE A 1 332 ? 17.593 -6.225 -4.857 1.00 92.25 332 PHE A O 1
ATOM 2718 N N . PRO A 1 333 ? 19.458 -7.477 -4.860 1.00 90.94 333 PRO A N 1
ATOM 2719 C CA . PRO A 1 333 ? 18.772 -8.772 -4.764 1.00 90.94 333 PRO A CA 1
ATOM 2720 C C . PRO A 1 333 ? 17.754 -8.813 -3.629 1.00 90.94 333 PRO A C 1
ATOM 2722 O O . PRO A 1 333 ? 16.567 -9.047 -3.845 1.00 90.94 333 PRO A O 1
ATOM 2725 N N . ALA A 1 334 ? 18.191 -8.458 -2.418 1.00 88.19 334 ALA A N 1
ATOM 2726 C CA . ALA A 1 334 ? 17.332 -8.475 -1.240 1.00 88.19 334 ALA A CA 1
ATOM 2727 C C . ALA A 1 334 ? 16.148 -7.500 -1.347 1.00 88.19 334 ALA A C 1
ATOM 2729 O O . ALA A 1 334 ? 15.069 -7.793 -0.844 1.00 88.19 334 ALA A O 1
ATOM 2730 N N . ARG A 1 335 ? 16.329 -6.331 -1.976 1.00 89.00 335 ARG A N 1
ATOM 2731 C CA . ARG A 1 335 ? 15.245 -5.354 -2.158 1.00 89.00 335 ARG A CA 1
ATOM 2732 C C . ARG A 1 335 ? 14.249 -5.851 -3.203 1.00 89.00 335 ARG A C 1
ATOM 2734 O O . ARG A 1 335 ? 13.053 -5.865 -2.931 1.00 89.00 335 ARG A O 1
ATOM 2741 N N . PHE A 1 336 ? 14.752 -6.301 -4.351 1.00 91.81 336 PHE A N 1
ATOM 2742 C CA . PHE A 1 336 ? 13.937 -6.798 -5.453 1.00 91.81 336 PHE A CA 1
ATOM 2743 C C . PHE A 1 336 ? 13.059 -7.977 -5.010 1.00 91.81 336 PHE A C 1
ATOM 2745 O O . PHE A 1 336 ? 11.847 -7.955 -5.215 1.00 91.81 336 PHE A O 1
ATOM 2752 N N . GLU A 1 337 ? 13.640 -8.960 -4.312 1.00 89.38 337 GLU A N 1
ATOM 2753 C CA . GLU A 1 337 ? 12.917 -10.133 -3.797 1.00 89.38 337 GLU A CA 1
ATOM 2754 C C . GLU A 1 337 ? 11.813 -9.765 -2.797 1.00 89.38 337 GLU A C 1
ATOM 2756 O O . GLU A 1 337 ? 10.707 -10.315 -2.851 1.00 89.38 337 GLU A O 1
ATOM 2761 N N . LYS A 1 338 ? 12.086 -8.818 -1.889 1.00 87.62 338 LYS A N 1
ATOM 2762 C CA . LYS A 1 338 ? 11.103 -8.349 -0.902 1.00 87.62 338 LYS A CA 1
ATOM 2763 C C . LYS A 1 338 ? 9.927 -7.640 -1.564 1.00 87.62 338 LYS A C 1
ATOM 2765 O O . LYS A 1 338 ? 8.786 -7.841 -1.154 1.00 87.62 338 LYS A O 1
ATOM 2770 N N . GLU A 1 339 ? 10.200 -6.806 -2.560 1.00 90.25 339 GLU A N 1
ATOM 2771 C CA . GLU A 1 339 ? 9.183 -6.031 -3.267 1.00 90.25 339 GLU A CA 1
ATOM 2772 C C . GLU A 1 339 ? 8.316 -6.923 -4.165 1.00 90.25 339 GLU A C 1
ATOM 2774 O O . GLU A 1 339 ? 7.085 -6.912 -4.057 1.00 90.25 339 GLU A O 1
ATOM 2779 N N . ILE A 1 340 ? 8.938 -7.767 -4.996 1.00 91.00 340 ILE A N 1
ATOM 2780 C CA . ILE A 1 340 ? 8.199 -8.659 -5.895 1.00 91.00 340 ILE A CA 1
ATOM 2781 C C . ILE A 1 340 ? 7.398 -9.713 -5.119 1.00 91.00 340 ILE A C 1
ATOM 2783 O O . ILE A 1 340 ? 6.277 -10.043 -5.505 1.00 91.00 340 ILE A O 1
ATOM 2787 N N . GLY A 1 341 ? 7.915 -10.171 -3.971 1.00 89.19 341 GLY A N 1
ATOM 2788 C CA . GLY A 1 341 ? 7.258 -11.126 -3.076 1.00 89.19 341 GLY A CA 1
ATOM 2789 C C . GLY A 1 341 ? 6.026 -10.589 -2.333 1.00 89.19 341 GLY A C 1
ATOM 2790 O O . GLY A 1 341 ? 5.386 -11.339 -1.593 1.00 89.19 341 GLY A O 1
ATOM 2791 N N . VAL A 1 342 ? 5.697 -9.303 -2.485 1.00 88.31 342 VAL A N 1
ATOM 2792 C CA . VAL A 1 342 ? 4.462 -8.684 -1.966 1.00 88.31 342 VAL A CA 1
ATOM 2793 C C . VAL A 1 342 ? 3.520 -8.270 -3.102 1.00 88.31 342 VAL A C 1
ATOM 2795 O O . VAL A 1 342 ? 2.302 -8.228 -2.901 1.00 88.31 342 VAL A O 1
ATOM 2798 N N . SER A 1 343 ? 4.074 -7.975 -4.280 1.00 88.88 343 SER A N 1
ATOM 2799 C CA . SER A 1 343 ? 3.344 -7.383 -5.403 1.00 88.88 343 SER A CA 1
ATOM 2800 C C . SER A 1 343 ? 2.938 -8.395 -6.478 1.00 88.88 343 SER A C 1
ATOM 2802 O O . SER A 1 343 ? 1.786 -8.375 -6.899 1.00 88.88 343 SER A O 1
ATOM 2804 N N . LEU A 1 344 ? 3.841 -9.288 -6.903 1.00 89.25 344 LEU A N 1
ATOM 2805 C CA . LEU A 1 344 ? 3.602 -10.203 -8.034 1.00 89.25 344 LEU A CA 1
ATOM 2806 C C . LEU A 1 344 ? 3.724 -11.685 -7.675 1.00 89.25 344 LEU A C 1
ATOM 2808 O O . LEU A 1 344 ? 3.201 -12.521 -8.400 1.00 89.25 344 LEU A O 1
ATOM 2812 N N . LEU A 1 345 ? 4.392 -12.037 -6.574 1.00 85.88 345 LEU A N 1
ATOM 2813 C CA . LEU A 1 345 ? 4.691 -13.431 -6.241 1.00 85.88 345 LEU A CA 1
ATOM 2814 C C . LEU A 1 345 ? 4.404 -13.760 -4.779 1.00 85.88 345 LEU A C 1
ATOM 2816 O O . LEU A 1 345 ? 4.631 -12.955 -3.880 1.00 85.88 345 LEU A O 1
ATOM 2820 N 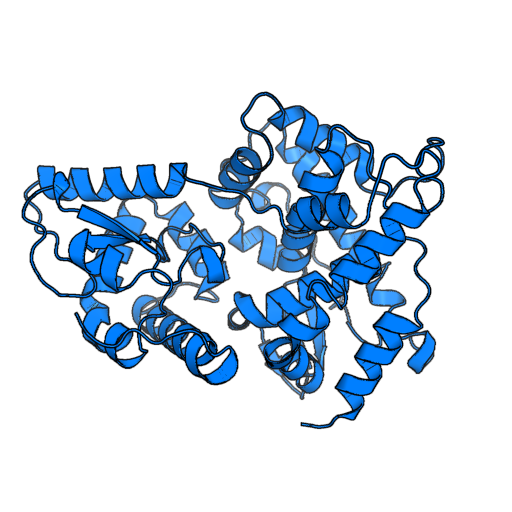N . LYS A 1 346 ? 3.981 -15.003 -4.507 1.00 69.12 346 LYS A N 1
ATOM 2821 C CA . LYS A 1 346 ? 3.910 -15.527 -3.130 1.00 69.12 346 LYS A CA 1
ATOM 2822 C C . LYS A 1 346 ? 5.282 -15.917 -2.583 1.00 69.12 346 LYS A C 1
ATOM 2824 O O . LYS A 1 346 ? 5.532 -15.773 -1.391 1.00 69.12 346 LYS A O 1
ATOM 2829 N N . LYS A 1 347 ? 6.154 -16.453 -3.429 1.00 67.75 347 LYS A N 1
ATOM 2830 C CA . LYS A 1 347 ? 7.539 -16.788 -3.101 1.00 67.75 347 LYS A CA 1
ATOM 2831 C C . LYS A 1 347 ? 8.281 -16.991 -4.422 1.00 67.75 347 LYS A C 1
ATOM 2833 O O . LYS A 1 347 ? 7.831 -17.838 -5.188 1.00 67.75 347 LYS A O 1
ATOM 2838 N N . PRO A 1 348 ? 9.369 -16.260 -4.702 1.00 64.31 348 PRO A N 1
ATOM 2839 C CA . PRO A 1 348 ? 10.162 -16.534 -5.892 1.00 64.31 348 PRO A CA 1
ATOM 2840 C C . PRO A 1 348 ? 10.783 -17.936 -5.772 1.00 64.31 348 PRO A C 1
ATOM 2842 O O . PRO A 1 348 ? 11.424 -18.266 -4.772 1.00 64.31 348 PRO A O 1
ATOM 2845 N N . GLY A 1 349 ? 10.511 -18.788 -6.760 1.00 72.38 349 GLY A N 1
ATOM 2846 C CA . GLY A 1 349 ? 11.100 -20.115 -6.942 1.00 72.38 349 GLY A CA 1
ATOM 2847 C C . GLY A 1 349 ? 11.730 -20.238 -8.335 1.00 72.38 349 GLY A C 1
ATOM 2848 O O . GLY A 1 349 ? 11.817 -19.243 -9.052 1.00 72.38 349 GLY A O 1
ATOM 2849 N N . PRO A 1 350 ? 12.188 -21.429 -8.751 1.00 75.81 350 PRO A N 1
ATOM 2850 C CA . PRO A 1 350 ? 12.601 -21.645 -10.138 1.00 75.81 350 PRO A CA 1
ATOM 2851 C C . PRO A 1 350 ? 11.465 -21.268 -11.102 1.00 75.81 350 PRO A C 1
ATOM 2853 O O . PRO A 1 350 ? 10.339 -21.711 -10.892 1.00 75.81 350 PRO A O 1
ATOM 2856 N N . GLY A 1 351 ? 11.751 -20.455 -12.124 1.00 80.00 351 GLY A N 1
ATOM 2857 C CA . GLY A 1 351 ? 10.738 -19.979 -13.080 1.00 80.00 351 GLY A CA 1
ATOM 2858 C C . GLY A 1 351 ? 9.858 -18.828 -12.575 1.00 80.00 351 GLY A C 1
ATOM 2859 O O . GLY A 1 351 ? 8.820 -18.554 -13.167 1.00 80.00 351 GLY A O 1
ATOM 2860 N N . TRP A 1 352 ? 10.253 -18.137 -11.498 1.00 88.50 352 TRP A N 1
ATOM 2861 C CA . TRP A 1 352 ? 9.470 -17.035 -10.924 1.00 88.50 352 TRP A CA 1
ATOM 2862 C C . TRP A 1 352 ? 9.155 -15.911 -11.916 1.00 88.50 352 TRP A C 1
ATOM 2864 O O . TRP A 1 352 ? 8.157 -15.215 -11.735 1.00 88.50 352 TRP A O 1
ATOM 2874 N N . GLN A 1 353 ? 10.005 -15.709 -12.926 1.00 93.31 353 GLN A N 1
ATOM 2875 C CA . GLN A 1 353 ? 9.806 -14.698 -13.957 1.00 93.31 353 GLN A CA 1
ATOM 2876 C C . GLN A 1 353 ? 8.501 -14.930 -14.725 1.00 93.31 353 GLN A C 1
ATOM 2878 O O . GLN A 1 353 ? 7.719 -13.993 -14.870 1.00 93.31 353 GLN A O 1
ATOM 2883 N N . ASP A 1 354 ? 8.234 -16.168 -15.146 1.00 91.69 354 ASP A N 1
ATOM 2884 C CA . ASP A 1 354 ? 7.030 -16.516 -15.906 1.00 91.69 354 ASP A CA 1
ATOM 2885 C C . ASP A 1 354 ? 5.775 -16.309 -15.051 1.00 91.69 354 ASP A C 1
ATOM 2887 O O . ASP A 1 354 ? 4.827 -15.647 -15.477 1.00 91.69 354 ASP A O 1
ATOM 2891 N N . ASP A 1 355 ? 5.806 -16.775 -13.799 1.00 91.62 355 ASP A N 1
ATOM 2892 C CA . ASP A 1 355 ? 4.721 -16.557 -12.838 1.00 91.62 355 ASP A CA 1
ATOM 2893 C C . ASP A 1 355 ? 4.460 -15.056 -12.613 1.00 91.62 355 ASP A C 1
ATOM 2895 O O . ASP A 1 355 ? 3.312 -14.607 -12.586 1.00 91.62 355 ASP A O 1
ATOM 2899 N N . ALA A 1 356 ? 5.522 -14.254 -12.478 1.00 94.62 356 ALA A N 1
ATOM 2900 C CA . ALA A 1 356 ? 5.413 -12.814 -12.272 1.00 94.62 356 ALA A CA 1
ATOM 2901 C C . ALA A 1 356 ? 4.862 -12.093 -13.510 1.00 94.62 356 ALA A C 1
ATOM 2903 O O . ALA A 1 356 ? 4.072 -11.159 -13.359 1.00 94.62 356 ALA A O 1
ATOM 2904 N N . ILE A 1 357 ? 5.231 -12.529 -14.720 1.00 96.38 357 ILE A N 1
ATOM 2905 C CA . ILE A 1 357 ? 4.677 -12.012 -15.978 1.00 96.38 357 ILE A CA 1
ATOM 2906 C C . ILE A 1 357 ? 3.184 -12.324 -16.080 1.00 96.38 357 ILE A C 1
ATOM 2908 O O . ILE A 1 357 ? 2.408 -11.424 -16.399 1.00 96.38 357 ILE A O 1
ATOM 2912 N N . VAL A 1 358 ? 2.757 -13.545 -15.739 1.00 94.50 358 VAL A N 1
ATOM 2913 C CA . VAL A 1 358 ? 1.333 -13.924 -15.731 1.00 94.50 358 VAL A CA 1
ATOM 2914 C C . VAL A 1 358 ? 0.538 -13.039 -14.767 1.00 94.50 358 VAL A C 1
ATOM 2916 O O . VAL A 1 358 ? -0.509 -12.503 -15.133 1.00 94.50 358 VAL A O 1
ATOM 2919 N N . VAL A 1 359 ? 1.044 -12.824 -13.548 1.00 93.94 359 VAL A N 1
ATOM 2920 C CA . VAL A 1 359 ? 0.376 -11.959 -12.560 1.00 93.94 359 VAL A CA 1
ATOM 2921 C C . VAL A 1 359 ? 0.363 -10.494 -13.006 1.00 93.94 359 VAL A C 1
ATOM 2923 O O . VAL A 1 359 ? -0.648 -9.808 -12.833 1.00 93.94 359 VAL A O 1
ATOM 2926 N N . LEU A 1 360 ? 1.448 -10.001 -13.611 1.00 95.88 360 LEU A N 1
ATOM 2927 C CA . LEU A 1 360 ? 1.513 -8.648 -14.165 1.00 95.88 360 LEU A CA 1
ATOM 2928 C C . LEU A 1 360 ? 0.497 -8.458 -15.300 1.00 95.88 360 LEU A C 1
ATOM 2930 O O . LEU A 1 360 ? -0.236 -7.469 -15.292 1.00 95.88 360 LEU A O 1
ATOM 2934 N N . ALA A 1 361 ? 0.422 -9.401 -16.241 1.00 96.56 361 ALA A N 1
ATOM 2935 C CA . ALA A 1 361 ? -0.520 -9.367 -17.356 1.00 96.56 361 ALA A CA 1
ATOM 2936 C C . ALA A 1 361 ? -1.975 -9.396 -16.863 1.00 96.56 361 ALA A C 1
ATOM 2938 O O . ALA A 1 361 ? -2.768 -8.549 -17.273 1.00 96.56 361 ALA A O 1
ATOM 2939 N N . GLY A 1 362 ? -2.302 -10.272 -15.905 1.00 94.81 362 GLY A N 1
ATOM 2940 C CA . GLY A 1 362 ? -3.624 -10.305 -15.269 1.00 94.81 362 GLY A CA 1
ATOM 2941 C C . GLY A 1 362 ? -3.957 -9.014 -14.510 1.00 94.81 362 GLY A C 1
ATOM 2942 O O . GLY A 1 362 ? -5.085 -8.528 -14.562 1.00 94.81 362 GLY A O 1
ATOM 2943 N N . THR A 1 363 ? -2.965 -8.391 -13.863 1.00 94.56 363 THR A N 1
ATOM 2944 C CA . THR A 1 363 ? -3.142 -7.076 -13.221 1.00 94.56 363 THR A CA 1
ATOM 2945 C C . THR A 1 363 ? -3.446 -5.993 -14.256 1.00 94.56 363 THR A C 1
ATOM 2947 O O . THR A 1 363 ? -4.332 -5.167 -14.038 1.00 94.56 363 THR A O 1
ATOM 2950 N N . CYS A 1 364 ? -2.750 -6.000 -15.396 1.00 96.19 364 CYS A N 1
ATOM 2951 C CA . CYS A 1 364 ? -3.017 -5.075 -16.496 1.00 96.19 364 CYS A CA 1
ATOM 2952 C C . CYS A 1 364 ? -4.428 -5.276 -17.059 1.00 96.19 364 CYS A C 1
ATOM 2954 O O . CYS A 1 364 ? -5.168 -4.306 -17.211 1.00 96.19 364 CYS A O 1
ATOM 2956 N N . GLU A 1 365 ? -4.825 -6.529 -17.290 1.00 95.88 365 GLU A N 1
ATOM 2957 C CA . GLU A 1 365 ? -6.162 -6.888 -17.762 1.00 95.88 365 GLU A CA 1
ATOM 2958 C C . GLU A 1 365 ? -7.250 -6.385 -16.808 1.00 95.88 365 GLU A C 1
ATOM 2960 O O . GLU A 1 365 ? -8.202 -5.738 -17.240 1.00 95.88 365 GLU A O 1
ATOM 2965 N N . TYR A 1 366 ? -7.085 -6.607 -15.503 1.00 92.50 366 TYR A N 1
ATOM 2966 C CA . TYR A 1 366 ? -7.998 -6.096 -14.484 1.00 92.50 366 TYR A CA 1
ATOM 2967 C C . TYR A 1 366 ? -8.091 -4.561 -14.514 1.00 92.50 366 TYR A C 1
ATOM 2969 O O . TYR A 1 366 ? -9.187 -3.992 -14.496 1.00 92.50 366 TYR A O 1
ATOM 2977 N N . LEU A 1 367 ? -6.957 -3.859 -14.602 1.00 93.50 367 LEU A N 1
ATOM 2978 C CA . LEU A 1 367 ? -6.952 -2.396 -14.656 1.00 93.50 367 LEU A CA 1
ATOM 2979 C C . LEU A 1 367 ? -7.643 -1.856 -15.924 1.00 93.50 367 LEU A C 1
ATOM 2981 O O . LEU A 1 367 ? -8.337 -0.842 -15.859 1.00 93.50 367 LEU A O 1
ATOM 2985 N N . ILE A 1 368 ? -7.512 -2.539 -17.057 1.00 95.38 368 ILE A N 1
ATOM 2986 C CA . ILE A 1 368 ? -8.151 -2.133 -18.314 1.00 95.38 368 ILE A CA 1
ATOM 2987 C C . ILE A 1 368 ? -9.644 -2.487 -18.293 1.00 95.38 368 ILE A C 1
ATOM 2989 O O . ILE A 1 368 ? -10.499 -1.606 -18.370 1.00 95.38 368 ILE A O 1
ATOM 2993 N N . ASN A 1 369 ? -9.974 -3.767 -18.127 1.00 93.50 369 ASN A N 1
ATOM 2994 C CA . ASN A 1 369 ? -11.319 -4.295 -18.361 1.00 93.50 369 ASN A CA 1
ATOM 2995 C C . ASN A 1 369 ? -12.280 -4.067 -17.191 1.00 93.50 369 ASN A C 1
ATOM 2997 O O . ASN A 1 369 ? -13.485 -3.939 -17.404 1.00 93.50 369 ASN A O 1
ATOM 3001 N N . VAL A 1 370 ? -11.769 -4.026 -15.957 1.00 88.56 370 VAL A N 1
ATOM 3002 C CA . VAL A 1 370 ? -12.602 -3.842 -14.758 1.00 88.56 370 VAL A CA 1
ATOM 3003 C C . VAL A 1 370 ? -12.559 -2.400 -14.280 1.00 88.56 370 VAL A C 1
ATOM 3005 O O . VAL A 1 370 ? -13.594 -1.823 -13.949 1.00 88.56 370 VAL A O 1
ATOM 3008 N N . ARG A 1 371 ? -11.366 -1.802 -14.236 1.00 88.75 371 ARG A N 1
ATOM 3009 C CA . ARG A 1 371 ? -11.192 -0.431 -13.737 1.00 88.75 371 ARG A CA 1
ATOM 3010 C C . ARG A 1 371 ? -11.339 0.638 -14.818 1.00 88.75 371 ARG A C 1
ATOM 3012 O O . ARG A 1 371 ? -11.480 1.804 -14.457 1.00 88.75 371 ARG A O 1
ATOM 3019 N N . GLY A 1 372 ? -11.357 0.257 -16.095 1.00 91.06 372 GLY A N 1
ATOM 3020 C CA . GLY A 1 372 ? -11.616 1.163 -17.213 1.00 91.06 372 GLY A CA 1
ATOM 3021 C C . GLY A 1 372 ? -10.459 2.109 -17.536 1.00 91.06 372 GLY A C 1
ATOM 3022 O O . GLY A 1 372 ? -10.695 3.167 -18.116 1.00 91.06 372 GLY A O 1
ATOM 3023 N N . PHE A 1 373 ? -9.226 1.781 -17.135 1.00 94.44 373 PHE A N 1
ATOM 3024 C CA . PHE A 1 373 ? -8.059 2.582 -17.508 1.00 94.44 373 PHE A CA 1
ATOM 3025 C C . PHE A 1 373 ? -7.716 2.399 -18.991 1.00 94.44 373 PHE A C 1
ATOM 3027 O O . PHE A 1 373 ? -7.913 1.326 -19.560 1.00 94.44 373 PHE A O 1
ATOM 3034 N N . SER A 1 374 ? -7.169 3.449 -19.610 1.00 95.94 374 SER A N 1
ATOM 3035 C CA . SER A 1 374 ? -6.763 3.426 -21.016 1.00 95.94 374 SER A CA 1
ATOM 3036 C C . SER A 1 374 ? -5.721 2.342 -21.283 1.00 95.94 374 SER A C 1
ATOM 3038 O O . SER A 1 374 ? -4.697 2.273 -20.600 1.00 95.94 374 SER A O 1
ATOM 3040 N N . GLU A 1 375 ? -5.966 1.529 -22.308 1.00 97.00 375 GLU A N 1
ATOM 3041 C CA . GLU A 1 375 ? -5.023 0.521 -22.785 1.00 97.00 375 GLU A CA 1
ATOM 3042 C C . GLU A 1 375 ? -3.940 1.148 -23.669 1.00 97.00 375 GLU A C 1
ATOM 3044 O O . GLU A 1 375 ? -4.200 2.017 -24.504 1.00 97.00 375 GLU A O 1
ATOM 3049 N N . TRP A 1 376 ? -2.723 0.628 -23.541 1.00 95.62 376 TRP A N 1
ATOM 3050 C CA . TRP A 1 376 ? -1.619 0.893 -24.439 1.00 95.62 376 TRP A CA 1
ATOM 3051 C C . TRP A 1 376 ? -1.102 -0.383 -25.112 1.00 95.62 376 TRP A C 1
ATOM 3053 O O . TRP A 1 376 ? -0.438 -1.217 -24.496 1.00 95.62 376 TRP A O 1
ATOM 3063 N N . SER A 1 377 ? -1.396 -0.523 -26.405 1.00 89.31 377 SER A N 1
ATOM 3064 C CA . SER A 1 377 ? -1.156 -1.746 -27.184 1.00 89.31 377 SER A CA 1
ATOM 3065 C C . SER A 1 377 ? -0.070 -1.630 -28.261 1.00 89.31 377 SER A C 1
ATOM 3067 O O . SER A 1 377 ? 0.296 -2.636 -28.870 1.00 89.31 377 SER A O 1
ATOM 3069 N N . SER A 1 378 ? 0.474 -0.435 -28.530 1.00 75.69 378 SER A N 1
ATOM 3070 C CA . SER A 1 378 ? 1.446 -0.245 -29.620 1.00 75.69 378 SER A CA 1
ATOM 3071 C C . SER A 1 378 ? 2.396 0.940 -29.423 1.00 75.69 378 SER A C 1
ATOM 3073 O O . SER A 1 378 ? 2.073 1.908 -28.734 1.00 75.69 378 SER A O 1
ATOM 3075 N N . VAL A 1 379 ? 3.578 0.861 -30.051 1.00 61.69 379 VAL A N 1
ATOM 3076 C CA . VAL A 1 379 ? 4.668 1.850 -29.944 1.00 61.69 379 VAL A CA 1
ATOM 3077 C C . VAL A 1 379 ? 4.948 2.588 -31.247 1.00 61.69 379 VAL A C 1
ATOM 3079 O O . VAL A 1 379 ? 5.112 1.889 -32.271 1.00 61.69 379 VAL A O 1
#

pLDDT: mean 91.72, std 7.38, range [52.09, 98.44]

Organism: NCBI:txid2609417

Secondary structure (DSSP, 8-state):
--HHHHHHHHHHHHHS--SBTHHHHHHHHHHHHHHH-GGG-EEETTEEEEESHHHHHHHHHHHHHHHH-SS----BTTTTSSSS--TTHHHHHHHHHHHGGGTHHHHHHHHHHHT---TTTHHHHHHHHHHHHHHHIIIIITTTTHHHH--TTSS-EE-SSPPPPPGGGGG-HHHHHHHT-EEEEEHHHHHHHHHHHHHHHSTTTHHHHHHHHHHHH-SSS---HHHHHHHHH-----HHHHHHHHHHHHHHHHTT---B-TTT--B--SGGGEEEEESS-HHHH----GGGEEEEEHHHHHHHTTPEEPHHHHHHTHHHHHHHHHHHHHHSHHHHHHHHHHHT-SS--TTHHHHHHHHHHHHHHHHHHTT-PPEE---

Foldseek 3Di:
DDCPLVVLVQCLQPPPDDQFLLVLLLLLQLLCCLAFFCQQWDDDPQKIKHQCLSSLVSSCQQVLLQLLDPDNFAGGAPPPVPPDHQPLSVLSVVVQVVCVVVVGPQVSVVCQLLLNPDPVSLVSLLVSSVSSLVCNQVPPQQPRSCVPPVGGNQAKAFDPPQADDDSSCSSQLLSSSRNRGMIMGGNVNSVCSNQVVCVQSDCVHSLQVSLVVRCVSDPPNPGHSVNSSVSSPDARDPVVLQVVLLVLVQVCVVVVHWDAALQARHTPPHSVQWGWAFLQHCVPNVDSQQLRTGIHGPVVRVVCPNAHEALVSLVVSLVVSVVSLVSCCVVSVSSNQSRCCRGQHVHDDVVSSVSSSVSSNVSSCCCCVRVVGHYDYHD

InterPro domains:
  IPR003615 HNH nuclease [PF13395] (261-309)

Solvent-accessible surface area (backbone atoms only — not comparable to full-atom values): 20344 Å² total; per-residue (Å²): 134,73,63,62,57,56,54,49,53,53,48,36,72,72,64,46,86,72,70,44,50,48,56,47,52,51,54,47,34,52,24,49,37,43,63,61,29,52,61,56,50,45,80,54,95,68,26,33,34,33,47,36,17,52,47,36,53,43,49,49,59,51,50,46,49,44,61,58,40,93,60,88,63,39,56,24,71,55,36,86,75,81,80,39,65,58,93,49,50,76,40,45,50,54,52,42,59,68,24,56,92,61,64,27,68,26,42,52,51,47,25,40,61,59,39,57,56,52,79,86,50,44,66,46,53,50,51,37,49,52,48,46,45,53,36,44,57,68,46,35,32,30,56,40,45,29,83,79,73,67,40,70,31,66,56,40,36,70,50,77,83,67,54,75,72,54,77,84,36,62,43,33,50,36,54,31,25,60,38,50,23,37,31,31,32,48,38,68,52,44,52,45,24,38,77,45,22,67,66,52,46,24,76,89,32,41,44,35,54,44,15,48,53,30,31,74,52,50,87,82,71,83,61,46,44,69,59,43,44,54,44,66,66,56,68,70,68,56,66,64,47,60,51,57,51,47,52,52,54,48,50,40,47,75,72,70,47,88,48,47,12,47,85,69,66,47,72,47,89,46,72,86,50,48,32,78,35,50,60,55,24,49,94,79,64,69,57,72,46,65,86,34,56,44,53,24,38,44,77,56,45,68,70,45,56,82,29,35,49,28,37,71,47,48,62,76,26,38,71,50,51,45,54,52,45,50,55,47,30,74,76,36,44,76,39,36,53,34,44,41,31,55,56,42,34,76,64,84,54,93,69,38,62,62,53,31,48,53,43,48,26,53,49,30,42,44,41,33,76,72,69,65,45,54,71,37,76,82,123

Radius of gyration: 21.37 Å; Cα contacts (8 Å, |Δi|>4): 576; chains: 1; bounding box: 57×48×59 Å

Mean predicted aligned error: 4.93 Å

Sequence (379 aa):
MDFSELKKINSIIEHDKADTTYKYALIRSVIEVCQKHQVLGETKDNKVTFPLGILIEKWILYYYPLTESEIYIPQKKGEPDGKHSIVFRPLFEKLTGYYKDKGGFSVFYQDYTCGNLPLEIQPVFYKLSKEIRNTIINQPMQYLGRSYNGEFYSIFTPKRPVPKIIFQEINDRSLFVRSGGYFSMSADLATIFEYFGSFISGEEGLLKKWAEFTTNLDKTGQISDSVVLEILNRSPETQRSVYDVRKCYESQYLAGNFLECVWSGKRISNPEMMAIDHMLPFSVWKNNDLWNLLPSLASVNSKKSDSIPAPALVEKRSDSITGYWDILHERFPARFEKEIGVSLLKKPGPGWQDDAIVVLAGTCEYLINVRGFSEWSSV